Protein 3BHD (pdb70)

Structure (mmCIF, N/CA/C/O backbone):
data_3BHD
#
_entry.id   3BHD
#
_cell.length_a   60.770
_cell.length_b   46.810
_cell.length_c   71.870
_cell.angle_alpha   90.00
_cell.angle_beta   113.97
_cell.angle_gamma   90.00
#
_symmetry.space_group_name_H-M   'P 1 21 1'
#
loop_
_entity.id
_entity.type
_entity.pdbx_description
1 polymer 'Thiamine triphosphatase'
2 non-polymer 'SULFATE ION'
3 non-polymer 'CHLORIDE ION'
4 non-polymer 'CITRIC ACID'
5 non-polymer 'SODIUM ION'
6 non-polymer GLYCEROL
7 water water
#
loop_
_atom_site.group_PDB
_atom_site.id
_atom_site.type_symbol
_atom_site.label_atom_id
_atom_site.label_alt_id
_atom_site.label_comp_id
_atom_site.label_asym_id
_atom_site.label_entity_id
_atom_site.label_seq_id
_atom_site.pdbx_PDB_ins_code
_atom_site.Cartn_x
_atom_site.Cartn_y
_atom_site.Cartn_z
_atom_site.occupancy
_atom_site.B_iso_or_equiv
_atom_site.auth_seq_id
_atom_site.auth_comp_id
_atom_site.auth_asym_id
_atom_site.auth_atom_id
_atom_site.pdbx_PDB_model_num
ATOM 9 N N . ALA A 1 21 ? 19.695 7.680 6.414 1.00 31.79 2 ALA A N 1
ATOM 10 C CA . ALA A 1 21 ? 18.926 6.872 5.468 1.00 31.05 2 ALA A CA 1
ATOM 11 C C . ALA A 1 21 ? 17.432 6.766 5.730 1.00 30.68 2 ALA A C 1
ATOM 12 O O . ALA A 1 21 ? 16.680 6.366 4.838 1.00 30.15 2 ALA A O 1
ATOM 14 N N . GLN A 1 22 ? 16.995 7.114 6.937 1.00 30.32 3 GLN A N 1
ATOM 15 C CA . GLN A 1 22 ? 15.629 6.764 7.329 1.00 30.47 3 GLN A CA 1
ATOM 16 C C . GLN A 1 22 ? 14.553 7.735 6.821 1.00 30.20 3 GLN A C 1
ATOM 17 O O . GLN A 1 22 ? 13.578 7.306 6.162 1.00 31.50 3 GLN A O 1
ATOM 23 N N . GLY A 1 23 ? 14.733 9.024 7.117 1.00 28.42 4 GLY A N 1
ATOM 24 C CA . GLY A 1 23 ? 13.805 10.062 6.694 1.00 26.18 4 GLY A CA 1
ATOM 25 C C . GLY A 1 23 ? 13.077 10.715 7.851 1.00 24.85 4 GLY A C 1
ATOM 26 O O . GLY A 1 23 ? 12.753 10.069 8.835 1.00 25.42 4 GLY A O 1
ATOM 27 N N . LEU A 1 24 ? 12.775 12.000 7.679 1.00 22.34 5 LEU A N 1
ATOM 28 C CA . LEU A 1 24 ? 12.259 12.877 8.711 1.00 20.28 5 LEU A CA 1
ATOM 29 C C . LEU A 1 24 ? 10.759 12.908 8.606 1.00 17.19 5 LEU A C 1
ATOM 30 O O . LEU A 1 24 ? 10.107 13.387 9.514 1.00 18.25 5 LEU A O 1
ATOM 35 N N . ILE A 1 25 ? 10.205 12.458 7.477 1.00 14.19 6 ILE A N 1
ATOM 36 C CA . ILE A 1 25 ? 8.756 12.599 7.249 1.00 12.03 6 ILE A CA 1
ATOM 37 C C . ILE A 1 25 ? 8.008 11.290 7.460 1.00 12.27 6 ILE A C 1
ATOM 38 O O . ILE A 1 25 ? 8.264 10.283 6.808 1.00 11.56 6 ILE A O 1
ATOM 43 N N . GLU A 1 26 ? 7.094 11.329 8.402 1.00 11.32 7 GLU A N 1
ATOM 44 C CA . GLU A 1 26 ? 6.237 10.183 8.730 1.00 11.18 7 GLU A CA 1
ATOM 45 C C . GLU A 1 26 ? 4.962 10.307 7.913 1.00 11.85 7 GLU A C 1
ATOM 46 O O . GLU A 1 26 ? 4.256 11.321 7.994 1.00 12.48 7 GLU A O 1
ATOM 52 N N . VAL A 1 27 ? 4.659 9.280 7.118 1.00 11.91 8 VAL A N 1
ATOM 53 C CA . VAL A 1 27 ? 3.365 9.204 6.441 1.00 10.77 8 VAL A CA 1
ATOM 54 C C . VAL A 1 27 ? 2.653 8.057 7.101 1.00 11.70 8 VAL A C 1
ATOM 55 O O . VAL A 1 27 ? 3.239 6.994 7.270 1.00 12.43 8 VAL A O 1
ATOM 59 N N . GLU A 1 28 ? 1.396 8.236 7.476 1.00 11.88 9 GLU A N 1
ATOM 60 C CA . GLU A 1 28 ? 0.800 7.211 8.325 1.00 12.31 9 GLU A CA 1
ATOM 61 C C . GLU A 1 28 ? -0.681 7.060 8.127 1.00 12.98 9 GLU A C 1
ATOM 62 O O . GLU A 1 28 ? -1.351 7.936 7.576 1.00 12.71 9 GLU A O 1
ATOM 68 N N . ARG A 1 29 ? -1.172 5.918 8.597 1.00 13.84 10 ARG A N 1
ATOM 69 C CA . ARG A 1 29 ? -2.571 5.626 8.637 1.00 13.58 10 ARG A CA 1
ATOM 70 C C . ARG A 1 29 ? -2.826 4.861 9.944 1.00 12.37 10 ARG A C 1
ATOM 71 O O . ARG A 1 29 ? -2.308 3.766 10.140 1.00 12.34 10 ARG A O 1
ATOM 79 N N . LYS A 1 30 ? -3.599 5.440 10.848 1.00 10.94 11 LYS A N 1
ATOM 80 C CA . LYS A 1 30 ? -3.923 4.743 12.085 1.00 11.37 11 LYS A CA 1
ATOM 81 C C . LYS A 1 30 ? -5.108 3.844 11.860 1.00 11.45 11 LYS A C 1
ATOM 82 O O . LYS A 1 30 ? -5.965 4.102 11.025 1.00 12.25 11 LYS A O 1
ATOM 88 N N . PHE A 1 31 ? -5.164 2.785 12.639 1.00 10.25 12 PHE A N 1
ATOM 89 C CA . PHE A 1 31 ? -6.258 1.838 12.526 1.00 10.36 12 PHE A CA 1
ATOM 90 C C . PHE A 1 31 ? -6.457 1.110 13.840 1.00 10.74 12 PHE A C 1
ATOM 91 O O . PHE A 1 31 ? -5.660 1.216 14.749 1.00 12.07 12 PHE A O 1
ATOM 99 N N . LEU A 1 32 ? -7.551 0.366 13.907 1.00 11.30 13 LEU A N 1
ATOM 100 C CA . LEU A 1 32 ? -7.887 -0.378 15.100 1.00 13.64 13 LEU A CA 1
ATOM 101 C C . LEU A 1 32 ? -7.604 -1.837 14.809 1.00 14.47 13 LEU A C 1
ATOM 102 O O . LEU A 1 32 ? -8.227 -2.427 13.915 1.00 14.43 13 LEU A O 1
ATOM 107 N N . PRO A 1 33 ? -6.671 -2.416 15.573 1.00 16.52 14 PRO A N 1
ATOM 108 C CA . PRO A 1 33 ? -6.276 -3.786 15.267 1.00 17.60 14 PRO A CA 1
ATOM 109 C C . PRO A 1 33 ? -7.329 -4.826 15.621 1.00 18.40 14 PRO A C 1
ATOM 110 O O . PRO A 1 33 ? -8.160 -4.632 16.494 1.00 18.32 14 PRO A O 1
ATOM 114 N N . GLY A 1 34 ? -7.256 -5.934 14.912 1.00 19.49 15 GLY A N 1
ATOM 115 C CA . GLY A 1 34 ? -8.133 -7.069 15.144 1.00 21.70 15 GLY A CA 1
ATOM 116 C C . GLY A 1 34 ? -7.276 -8.305 15.344 1.00 22.98 15 GLY A C 1
ATOM 117 O O . GLY A 1 34 ? -6.037 -8.239 15.263 1.00 23.13 15 GLY A O 1
ATOM 118 N N . PRO A 1 35 ? -7.937 -9.445 15.621 1.00 23.56 16 PRO A N 1
ATOM 119 C CA . PRO A 1 35 ? -7.266 -10.704 15.924 1.00 23.32 16 PRO A CA 1
ATOM 120 C C . PRO A 1 35 ? -6.328 -11.194 14.810 1.00 22.88 16 PRO A C 1
ATOM 121 O O . PRO A 1 35 ? -5.294 -11.813 15.119 1.00 24.20 16 PRO A O 1
ATOM 125 N N . GLY A 1 36 ? -6.671 -10.913 13.550 1.00 20.30 17 GLY A N 1
ATOM 126 C CA . GLY A 1 36 ? -5.894 -11.418 12.412 1.00 18.34 17 GLY A CA 1
ATOM 127 C C . GLY A 1 36 ? -4.821 -10.487 11.859 1.00 16.54 17 GLY A C 1
ATOM 128 O O . GLY A 1 36 ? -4.140 -10.842 10.903 1.00 15.86 17 GLY A O 1
ATOM 129 N N . THR A 1 37 ? -4.664 -9.306 12.456 1.00 15.80 18 THR A N 1
ATOM 130 C CA . THR A 1 37 ? -3.703 -8.300 11.952 1.00 14.52 18 THR A CA 1
ATOM 131 C C . THR A 1 37 ? -2.261 -8.833 11.866 1.00 14.07 18 THR A C 1
ATOM 132 O O . THR A 1 37 ? -1.640 -8.763 10.802 1.00 12.79 18 THR A O 1
ATOM 136 N N . GLU A 1 38 ? -1.740 -9.375 12.968 1.00 13.79 19 GLU A N 1
ATOM 137 C CA . GLU A 1 38 ? -0.365 -9.858 12.985 1.00 13.20 19 GLU A CA 1
ATOM 138 C C . GLU A 1 38 ? -0.167 -11.064 12.099 1.00 12.75 19 GLU A C 1
ATOM 139 O O . GLU A 1 38 ? 0.879 -11.200 11.487 1.00 12.92 19 GLU A O 1
ATOM 145 N N . GLU A 1 39 ? -1.152 -11.952 12.029 1.00 12.45 20 GLU A N 1
ATOM 146 C CA . GLU A 1 39 ? -0.992 -13.100 11.163 1.00 12.17 20 GLU A CA 1
ATOM 147 C C . GLU A 1 39 ? -0.907 -12.678 9.707 1.00 11.04 20 GLU A C 1
ATOM 148 O O . GLU A 1 39 ? -0.118 -13.221 8.952 1.00 10.63 20 GLU A O 1
ATOM 154 N N . ARG A 1 40 ? -1.699 -11.690 9.307 1.00 10.20 21 ARG A N 1
ATOM 155 C CA . ARG A 1 40 ? -1.642 -11.283 7.902 1.00 9.89 21 ARG A CA 1
ATOM 156 C C . ARG A 1 40 ? -0.306 -10.591 7.644 1.00 9.76 21 ARG A C 1
ATOM 157 O O . ARG A 1 40 ? 0.291 -10.770 6.580 1.00 9.40 21 ARG A O 1
ATOM 165 N N . LEU A 1 41 ? 0.174 -9.836 8.622 1.00 10.95 22 LEU A N 1
ATOM 166 C CA . LEU A 1 41 ? 1.507 -9.214 8.496 1.00 11.60 22 LEU A CA 1
ATOM 167 C C . LEU A 1 41 ? 2.565 -10.275 8.266 1.00 12.32 22 LEU A C 1
ATOM 168 O O . LEU A 1 41 ? 3.417 -10.132 7.406 1.00 12.45 22 LEU A O 1
ATOM 173 N N . GLN A 1 42 ? 2.483 -11.349 9.047 1.00 11.41 23 GLN A N 1
ATOM 174 C CA . GLN A 1 42 ? 3.445 -12.435 8.946 1.00 12.19 23 GLN A CA 1
ATOM 175 C C . GLN A 1 42 ? 3.394 -13.109 7.600 1.00 11.21 23 GLN A C 1
ATOM 176 O O . GLN A 1 42 ? 4.419 -13.464 7.033 1.00 11.19 23 GLN A O 1
ATOM 182 N N . GLU A 1 43 ? 2.179 -13.315 7.107 1.00 10.68 24 GLU A N 1
ATOM 183 C CA . GLU A 1 43 ? 1.979 -14.007 5.841 1.00 11.01 24 GLU A CA 1
ATOM 184 C C . GLU A 1 43 ? 2.480 -13.191 4.665 1.00 11.13 24 GLU A C 1
ATOM 185 O O . GLU A 1 43 ? 2.773 -13.749 3.619 1.00 11.44 24 GLU A O 1
ATOM 191 N N . LEU A 1 44 ? 2.569 -11.876 4.844 1.00 11.12 25 LEU A N 1
ATOM 192 C CA . LEU A 1 44 ? 3.194 -11.001 3.858 1.00 12.50 25 LEU A CA 1
ATOM 193 C C . LEU A 1 44 ? 4.731 -10.940 3.963 1.00 13.21 25 LEU A C 1
ATOM 194 O O . LEU A 1 44 ? 5.381 -10.293 3.142 1.00 14.15 25 LEU A O 1
ATOM 199 N N . GLY A 1 45 ? 5.305 -11.599 4.961 1.00 13.50 26 GLY A N 1
ATOM 200 C CA . GLY A 1 45 ? 6.753 -11.571 5.142 1.00 14.59 26 GLY A CA 1
ATOM 201 C C . GLY A 1 45 ? 7.188 -10.571 6.191 1.00 15.47 26 GLY A C 1
ATOM 202 O O . GLY A 1 45 ? 8.382 -10.348 6.403 1.00 15.61 26 GLY A O 1
ATOM 203 N N . GLY A 1 46 ? 6.222 -9.939 6.837 1.00 15.12 27 GLY A N 1
ATOM 204 C CA . GLY A 1 46 ? 6.531 -9.001 7.911 1.00 16.48 27 GLY A CA 1
ATOM 205 C C . GLY A 1 46 ? 7.159 -9.717 9.098 1.00 17.49 27 GLY A C 1
ATOM 206 O O . GLY A 1 46 ? 6.839 -10.882 9.364 1.00 17.45 27 GLY A O 1
ATOM 207 N N . THR A 1 47 ? 8.045 -9.024 9.814 1.00 17.24 28 THR A N 1
ATOM 208 C CA . THR A 1 47 ? 8.628 -9.581 11.023 1.00 17.17 28 THR A CA 1
ATOM 209 C C . THR A 1 47 ? 8.455 -8.682 12.219 1.00 16.83 28 THR A C 1
ATOM 210 O O . THR A 1 47 ? 8.369 -7.451 12.077 1.00 17.21 28 THR A O 1
ATOM 214 N N . LEU A 1 48 ? 8.361 -9.316 13.388 1.00 16.69 29 LEU A N 1
ATOM 215 C CA . LEU A 1 48 ? 8.259 -8.604 14.647 1.00 16.74 29 LEU A CA 1
ATOM 216 C C . LEU A 1 48 ? 9.650 -8.178 15.044 1.00 17.83 29 LEU A C 1
ATOM 217 O O . LEU A 1 48 ? 10.464 -8.999 15.495 1.00 17.73 29 LEU A O 1
ATOM 222 N N . GLU A 1 49 ? 9.944 -6.902 14.819 1.00 18.56 30 GLU A N 1
ATOM 223 C CA . GLU A 1 49 ? 11.297 -6.420 14.987 1.00 19.83 30 GLU A CA 1
ATOM 224 C C . GLU A 1 49 ? 11.637 -6.289 16.478 1.00 19.60 30 GLU A C 1
ATOM 225 O O . GLU A 1 49 ? 12.712 -6.682 16.896 1.00 19.75 30 GLU A O 1
ATOM 231 N N . TYR A 1 50 ? 10.716 -5.775 17.289 1.00 19.46 31 TYR A N 1
ATOM 232 C CA . TYR A 1 50 ? 10.896 -5.795 18.741 1.00 19.42 31 TYR A CA 1
ATOM 233 C C . TYR A 1 50 ? 9.576 -5.488 19.423 1.00 18.99 31 TYR A C 1
ATOM 234 O O . TYR A 1 50 ? 8.632 -5.005 18.774 1.00 18.29 31 TYR A O 1
ATOM 243 N N . ARG A 1 51 ? 9.531 -5.779 20.722 1.00 18.51 32 ARG A N 1
ATOM 244 C CA . ARG A 1 51 ? 8.477 -5.343 21.610 1.00 19.54 32 ARG A CA 1
ATOM 245 C C . ARG A 1 51 ? 9.113 -4.420 22.617 1.00 19.17 32 ARG A C 1
ATOM 246 O O . ARG A 1 51 ? 10.048 -4.801 23.292 1.00 20.63 32 ARG A O 1
ATOM 254 N N . VAL A 1 52 ? 8.590 -3.211 22.759 1.00 17.74 33 VAL A N 1
ATOM 255 C CA . VAL A 1 52 ? 9.202 -2.220 23.633 1.00 16.45 33 VAL A CA 1
ATOM 256 C C . VAL A 1 52 ? 8.119 -1.537 24.447 1.00 15.69 33 VAL A C 1
ATOM 257 O O . VAL A 1 52 ? 6.943 -1.512 24.041 1.00 15.96 33 VAL A O 1
ATOM 261 N N A THR A 1 53 ? 8.544 -0.953 25.560 0.50 14.37 34 THR A N 1
ATOM 262 N N B THR A 1 53 ? 8.461 -1.079 25.646 0.50 14.64 34 THR A N 1
ATOM 263 C CA A THR A 1 53 ? 7.684 -0.165 26.438 0.50 13.10 34 THR A CA 1
ATOM 264 C CA B THR A 1 53 ? 7.594 -0.104 26.312 0.50 13.78 34 THR A CA 1
ATOM 265 C C A THR A 1 53 ? 8.287 1.219 26.627 0.50 12.79 34 THR A C 1
ATOM 266 C C B THR A 1 53 ? 8.302 1.225 26.355 0.50 13.09 34 THR A C 1
ATOM 267 O O A THR A 1 53 ? 9.438 1.328 27.043 0.50 12.09 34 THR A O 1
ATOM 268 O O B THR A 1 53 ? 9.520 1.313 26.388 0.50 12.94 34 THR A O 1
ATOM 275 N N . PHE A 1 54 ? 7.510 2.274 26.361 1.00 11.71 35 PHE A N 1
ATOM 276 C CA . PHE A 1 54 ? 8.053 3.644 26.420 1.00 10.66 35 PHE A CA 1
ATOM 277 C C . PHE A 1 54 ? 7.057 4.582 27.105 1.00 10.99 35 PHE A C 1
ATOM 278 O O . PHE A 1 54 ? 5.836 4.415 26.989 1.00 11.15 35 PHE A O 1
ATOM 286 N N . ARG A 1 55 ? 7.625 5.535 27.850 1.00 9.85 36 ARG A N 1
ATOM 287 C CA . ARG A 1 55 ? 6.870 6.561 28.568 1.00 9.45 36 ARG A CA 1
ATOM 288 C C . ARG A 1 55 ? 7.037 7.873 27.838 1.00 9.89 36 ARG A C 1
ATOM 289 O O . ARG A 1 55 ? 8.180 8.320 27.627 1.00 10.21 36 ARG A O 1
ATOM 297 N N . ASP A 1 56 ? 5.910 8.484 27.482 1.00 10.28 37 ASP A N 1
ATOM 298 C CA . ASP A 1 56 ? 5.911 9.796 26.827 1.00 10.35 37 ASP A CA 1
ATOM 299 C C . ASP A 1 56 ? 5.216 10.802 27.701 1.00 10.39 37 ASP A C 1
ATOM 300 O O . ASP A 1 56 ? 4.148 10.491 28.234 1.00 11.58 37 ASP A O 1
ATOM 305 N N . THR A 1 57 ? 5.752 12.010 27.760 1.00 8.39 38 THR A N 1
ATOM 306 C CA . THR A 1 57 ? 5.092 13.118 28.465 1.00 8.87 38 THR A CA 1
ATOM 307 C C . THR A 1 57 ? 4.856 14.180 27.412 1.00 9.33 38 THR A C 1
ATOM 308 O O . THR A 1 57 ? 5.813 14.649 26.777 1.00 10.35 38 THR A O 1
ATOM 312 N N . TYR A 1 58 ? 3.603 14.615 27.245 1.00 9.74 39 TYR A N 1
ATOM 313 C CA . TYR A 1 58 ? 3.234 15.585 26.222 1.00 10.06 39 TYR A CA 1
ATOM 314 C C . TYR A 1 58 ? 2.990 16.953 26.840 1.00 10.21 39 TYR A C 1
ATOM 315 O O . TYR A 1 58 ? 2.566 17.051 28.019 1.00 10.61 39 TYR A O 1
ATOM 324 N N . TYR A 1 59 ? 3.301 17.993 26.065 1.00 9.06 40 TYR A N 1
ATOM 325 C CA . TYR A 1 59 ? 3.219 19.365 26.540 1.00 10.04 40 TYR A CA 1
ATOM 326 C C . TYR A 1 59 ? 2.386 20.168 25.587 1.00 10.15 40 TYR A C 1
ATOM 327 O O . TYR A 1 59 ? 2.432 19.967 24.366 1.00 10.71 40 TYR A O 1
ATOM 336 N N . ASP A 1 60 ? 1.624 21.131 26.139 1.00 10.47 41 ASP A N 1
ATOM 337 C CA . ASP A 1 60 ? 0.829 22.060 25.325 1.00 11.50 41 ASP A CA 1
ATOM 338 C C . ASP A 1 60 ? 0.509 23.255 26.193 1.00 12.19 41 ASP A C 1
ATOM 339 O O . ASP A 1 60 ? 0.703 23.223 27.425 1.00 11.63 41 ASP A O 1
ATOM 344 N N . THR A 1 61 ? -0.026 24.325 25.593 1.00 11.92 42 THR A N 1
ATOM 345 C CA . THR A 1 61 ? -0.563 25.456 26.373 1.00 12.85 42 THR A CA 1
ATOM 346 C C . THR A 1 61 ? -1.893 25.036 26.997 1.00 13.53 42 THR A C 1
ATOM 347 O O . THR A 1 61 ? -2.434 24.007 26.626 1.00 12.99 42 THR A O 1
ATOM 351 N N . PRO A 1 62 ? -2.392 25.790 27.991 1.00 15.29 43 PRO A N 1
ATOM 352 C CA . PRO A 1 62 ? -3.678 25.403 28.604 1.00 16.02 43 PRO A CA 1
ATOM 353 C C . PRO A 1 62 ? -4.832 25.353 27.600 1.00 16.44 43 PRO A C 1
ATOM 354 O O . PRO A 1 62 ? -5.786 24.623 27.821 1.00 17.75 43 PRO A O 1
ATOM 358 N N . GLU A 1 63 ? -4.698 26.097 26.499 1.00 16.55 44 GLU A N 1
ATOM 359 C CA . GLU A 1 63 ? -5.693 26.160 25.422 1.00 17.27 44 GLU A CA 1
ATOM 360 C C . GLU A 1 63 ? -5.477 25.038 24.376 1.00 16.35 44 GLU A C 1
ATOM 361 O O . GLU A 1 63 ? -6.223 24.955 23.395 1.00 16.79 44 GLU A O 1
ATOM 367 N N . LEU A 1 64 ? -4.466 24.187 24.553 1.00 14.35 45 LEU A N 1
ATOM 368 C CA . LEU A 1 64 ? -4.166 23.150 23.577 1.00 14.36 45 LEU A CA 1
ATOM 369 C C . LEU A 1 64 ? -3.861 23.797 22.222 1.00 12.49 45 LEU A C 1
ATOM 370 O O . LEU A 1 64 ? -4.255 23.295 21.176 1.00 14.57 45 LEU A O 1
ATOM 375 N N . SER A 1 65 ? -3.070 24.877 22.251 1.00 11.83 46 SER A N 1
ATOM 376 C CA . SER A 1 65 ? -2.709 25.561 20.984 1.00 12.38 46 SER A CA 1
ATOM 377 C C . SER A 1 65 ? -1.943 24.675 20.007 1.00 11.73 46 SER A C 1
ATOM 378 O O . SER A 1 65 ? -2.097 24.771 18.787 1.00 12.32 46 SER A O 1
ATOM 381 N N . LEU A 1 66 ? -1.057 23.840 20.544 1.00 12.11 47 LEU A N 1
ATOM 382 C CA . LEU A 1 66 ? -0.302 22.953 19.662 1.00 12.06 47 LEU A CA 1
ATOM 383 C C . LEU A 1 66 ? -1.240 21.943 19.028 1.00 13.17 47 LEU A C 1
ATOM 384 O O . LEU A 1 66 ? -1.227 21.790 17.803 1.00 13.76 47 LEU A O 1
ATOM 397 N N . GLN A 1 68 ? -4.397 22.130 18.499 1.00 13.83 49 GLN A N 1
ATOM 398 C CA . GLN A 1 68 ? -5.222 22.839 17.503 1.00 13.61 49 GLN A CA 1
ATOM 399 C C . GLN A 1 68 ? -4.511 22.982 16.158 1.00 14.86 49 GLN A C 1
ATOM 400 O O . GLN A 1 68 ? -5.121 22.895 15.091 1.00 15.59 49 GLN A O 1
ATOM 406 N N . ALA A 1 69 ? -3.196 23.228 16.222 1.00 12.76 50 ALA A N 1
ATOM 407 C CA . ALA A 1 69 ? -2.362 23.334 15.014 1.00 12.95 50 ALA A CA 1
ATOM 408 C C . ALA A 1 69 ? -1.811 21.976 14.535 1.00 13.27 50 ALA A C 1
ATOM 409 O O . ALA A 1 69 ? -0.884 21.935 13.716 1.00 13.85 50 ALA A O 1
ATOM 411 N N . ASP A 1 70 ? -2.334 20.865 15.048 1.00 12.46 51 ASP A N 1
ATOM 412 C CA . ASP A 1 70 ? -1.850 19.531 14.665 1.00 12.62 51 ASP A CA 1
ATOM 413 C C . ASP A 1 70 ? -0.336 19.405 14.893 1.00 11.85 51 ASP A C 1
ATOM 414 O O . ASP A 1 70 ? 0.373 18.725 14.157 1.00 13.34 51 ASP A O 1
ATOM 419 N N . HIS A 1 71 ? 0.099 20.000 16.001 1.00 11.45 52 HIS A N 1
ATOM 420 C CA . HIS A 1 71 ? 1.467 19.852 16.506 1.00 10.82 52 HIS A CA 1
ATOM 421 C C . HIS A 1 71 ? 1.446 19.022 17.775 1.00 11.89 52 HIS A C 1
ATOM 422 O O . HIS A 1 71 ? 0.555 19.148 18.596 1.00 13.67 52 HIS A O 1
ATOM 429 N N . TRP A 1 72 ? 2.459 18.175 17.942 1.00 10.94 53 TRP A N 1
ATOM 430 C CA . TRP A 1 72 ? 2.497 17.211 19.067 1.00 11.94 53 TRP A CA 1
ATOM 431 C C . TRP A 1 72 ? 3.919 17.261 19.625 1.00 10.76 53 TRP A C 1
ATOM 432 O O . TRP A 1 72 ? 4.857 16.875 18.946 1.00 11.46 53 TRP A O 1
ATOM 443 N N . LEU A 1 73 ? 4.037 17.683 20.893 1.00 11.36 54 LEU A N 1
ATOM 444 C CA . LEU A 1 73 ? 5.317 17.851 21.561 1.00 10.53 54 LEU A CA 1
ATOM 445 C C . LEU A 1 73 ? 5.434 16.870 22.731 1.00 10.18 54 LEU A C 1
ATOM 446 O O . LEU A 1 73 ? 4.638 16.917 23.668 1.00 11.29 54 LEU A O 1
ATOM 451 N N . ARG A 1 74 ? 6.427 16.004 22.670 1.00 10.06 55 ARG A N 1
ATOM 452 C CA . ARG A 1 74 ? 6.583 15.034 23.750 1.00 10.63 55 ARG A CA 1
ATOM 453 C C . ARG A 1 74 ? 8.041 14.789 24.095 1.00 10.62 55 ARG A C 1
ATOM 454 O O . ARG A 1 74 ? 8.932 14.922 23.262 1.00 11.42 55 ARG A O 1
ATOM 462 N N A ARG A 1 75 ? 8.279 14.460 25.359 0.50 9.85 56 ARG A N 1
ATOM 463 N N B ARG A 1 75 ? 8.276 14.501 25.367 0.50 9.92 56 ARG A N 1
ATOM 464 C CA A ARG A 1 75 ? 9.593 13.998 25.795 0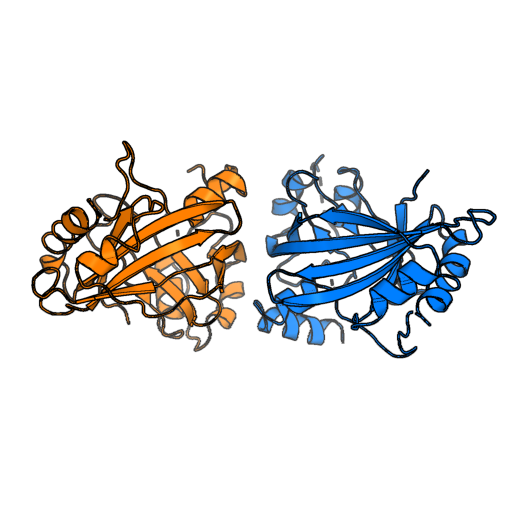.50 9.94 56 ARG A CA 1
ATOM 465 C CA B ARG A 1 75 ? 9.556 13.989 25.818 0.50 10.05 56 ARG A CA 1
ATOM 466 C C A ARG A 1 75 ? 9.482 12.545 26.210 0.50 10.35 56 ARG A C 1
ATOM 467 C C B ARG A 1 75 ? 9.323 12.516 26.036 0.50 10.25 56 ARG A C 1
ATOM 468 O O A ARG A 1 75 ? 8.723 12.203 27.149 0.50 9.71 56 ARG A O 1
ATOM 469 O O B ARG A 1 75 ? 8.341 12.129 26.675 0.50 8.75 56 ARG A O 1
ATOM 484 N N . ARG A 1 76 ? 10.214 11.694 25.487 1.00 10.36 57 ARG A N 1
ATOM 485 C CA . ARG A 1 76 ? 10.194 10.246 25.715 1.00 11.87 57 ARG A CA 1
ATOM 486 C C . ARG A 1 76 ? 11.306 9.891 26.699 1.00 12.26 57 ARG A C 1
ATOM 487 O O . ARG A 1 76 ? 12.465 10.251 26.477 1.00 13.13 57 ARG A O 1
ATOM 495 N N . GLU A 1 77 ? 10.968 9.205 27.803 1.00 13.50 58 GLU A N 1
ATOM 496 C CA . GLU A 1 77 ? 11.943 8.809 28.819 1.00 14.69 58 GLU A CA 1
ATOM 497 C C . GLU A 1 77 ? 13.082 8.043 28.164 1.00 14.99 58 GLU A C 1
ATOM 498 O O . GLU A 1 77 ? 12.858 7.192 27.290 1.00 15.21 58 GLU A O 1
ATOM 504 N N . ASP A 1 78 ? 14.309 8.410 28.550 1.00 16.27 59 ASP A N 1
ATOM 505 C CA . ASP A 1 78 ? 15.529 7.744 28.060 1.00 18.61 59 ASP A CA 1
ATOM 506 C C . ASP A 1 78 ? 15.703 7.877 26.553 1.00 18.83 59 ASP A C 1
ATOM 507 O O . ASP A 1 78 ? 16.461 7.122 25.964 1.00 20.07 59 ASP A O 1
ATOM 512 N N . SER A 1 79 ? 15.006 8.825 25.928 1.00 18.31 60 SER A N 1
ATOM 513 C CA . SER A 1 79 ? 15.104 9.005 24.486 1.00 18.78 60 SER A CA 1
ATOM 514 C C . SER A 1 79 ? 15.257 10.486 24.114 1.00 17.77 60 SER A C 1
ATOM 515 O O . SER A 1 79 ? 16.221 10.876 23.461 1.00 19.36 60 SER A O 1
ATOM 518 N N . GLY A 1 80 ? 14.331 11.330 24.536 1.00 16.01 61 GLY A N 1
ATOM 519 C CA . GLY A 1 80 ? 14.504 12.744 24.319 1.00 14.49 61 GLY A CA 1
ATOM 520 C C . GLY A 1 80 ? 13.237 13.380 23.743 1.00 12.90 61 GLY A C 1
ATOM 521 O O . GLY A 1 80 ? 12.141 12.787 23.719 1.00 12.05 61 GLY A O 1
ATOM 522 N N . TRP A 1 81 ? 13.391 14.606 23.257 1.00 12.10 62 TRP A N 1
ATOM 523 C CA . TRP A 1 81 ? 12.266 15.402 22.751 1.00 11.69 62 TRP A CA 1
ATOM 524 C C . TRP A 1 81 ? 11.951 15.137 21.268 1.00 11.52 62 TRP A C 1
ATOM 525 O O . TRP A 1 81 ? 12.828 14.848 20.445 1.00 12.35 62 TRP A O 1
ATOM 536 N N . GLU A 1 82 ? 10.680 15.213 20.936 1.00 10.93 63 GLU A N 1
ATOM 537 C CA . GLU A 1 82 ? 10.288 15.248 19.546 1.00 11.11 63 GLU A CA 1
ATOM 538 C C . GLU A 1 82 ? 9.068 16.144 19.387 1.00 11.38 63 GLU A C 1
ATOM 539 O O . GLU A 1 82 ? 8.145 16.137 20.212 1.00 11.59 63 GLU A O 1
ATOM 545 N N . LEU A 1 83 ? 9.083 16.911 18.308 1.00 10.24 64 LEU A N 1
ATOM 546 C CA . LEU A 1 83 ? 7.910 17.685 17.904 1.00 10.57 64 LEU A CA 1
ATOM 547 C C . LEU A 1 83 ? 7.494 17.160 16.539 1.00 10.85 64 LEU A C 1
ATOM 548 O O . LEU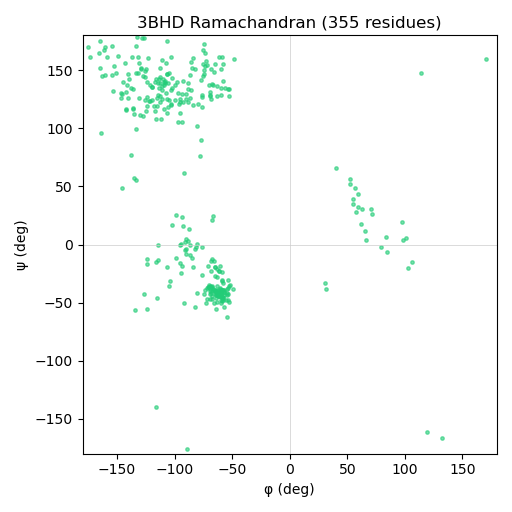 A 1 83 ? 8.274 17.216 15.585 1.00 11.27 64 LEU A O 1
ATOM 553 N N . LYS A 1 84 ? 6.277 16.649 16.457 1.00 10.24 65 LYS A N 1
ATOM 554 C CA . LYS A 1 84 ? 5.684 16.342 15.155 1.00 11.51 65 LYS A CA 1
ATOM 555 C C . LYS A 1 84 ? 4.907 17.548 14.675 1.00 12.31 65 LYS A C 1
ATOM 556 O O . LYS A 1 84 ? 4.100 18.092 15.392 1.00 13.36 65 LYS A O 1
ATOM 562 N N A CYS A 1 85 ? 5.143 17.961 13.452 0.50 12.97 66 CYS A N 1
ATOM 563 N N B CYS A 1 85 ? 5.242 17.978 13.452 0.50 13.51 66 CYS A N 1
ATOM 564 C CA A CYS A 1 85 ? 4.314 19.016 12.930 0.50 13.39 66 CYS A CA 1
ATOM 565 C CA B CYS A 1 85 ? 4.626 19.124 12.757 0.50 14.37 66 CYS A CA 1
ATOM 566 C C A CYS A 1 85 ? 3.959 18.702 11.503 0.50 13.50 66 CYS A C 1
ATOM 567 C C B CYS A 1 85 ? 3.959 18.624 11.479 0.50 13.89 66 CYS A C 1
ATOM 568 O O A CYS A 1 85 ? 4.708 18.033 10.798 0.50 14.14 66 CYS A O 1
ATOM 569 O O B CYS A 1 85 ? 4.494 17.733 10.849 0.50 13.92 66 CYS A O 1
ATOM 574 N N . PRO A 1 86 ? 2.809 19.203 11.075 1.00 14.17 67 PRO A N 1
ATOM 575 C CA . PRO A 1 86 ? 2.269 18.770 9.778 1.00 15.52 67 PRO A CA 1
ATOM 576 C C . PRO A 1 86 ? 3.224 19.095 8.638 1.00 16.92 67 PRO A C 1
ATOM 577 O O . PRO A 1 86 ? 3.764 20.188 8.573 1.00 16.45 67 PRO A O 1
ATOM 581 N N . GLY A 1 87 ? 3.441 18.126 7.750 1.00 18.05 68 GLY A N 1
ATOM 582 C CA . GLY A 1 87 ? 4.257 18.360 6.583 1.00 19.68 68 GLY A CA 1
ATOM 583 C C . GLY A 1 87 ? 3.493 18.997 5.437 1.00 20.33 68 GLY A C 1
ATOM 584 O O . GLY A 1 87 ? 4.091 19.596 4.531 1.00 22.32 68 GLY A O 1
ATOM 585 N N . ALA A 1 88 ? 2.171 18.882 5.487 1.00 19.58 69 ALA A N 1
ATOM 586 C CA . ALA A 1 88 ? 1.340 19.335 4.370 1.00 20.54 69 ALA A CA 1
ATOM 587 C C . ALA A 1 88 ? 0.017 19.893 4.884 1.00 20.77 69 ALA A C 1
ATOM 588 O O . ALA A 1 88 ? -1.069 19.538 4.402 1.00 20.96 69 ALA A O 1
ATOM 590 N N . ALA A 1 89 ? 0.119 20.770 5.887 1.00 20.87 70 ALA A N 1
ATOM 591 C CA . ALA A 1 89 ? -1.056 21.385 6.482 1.00 21.48 70 ALA A CA 1
ATOM 592 C C . ALA A 1 89 ? -1.932 22.036 5.405 1.00 20.84 70 ALA A C 1
ATOM 593 O O . ALA A 1 89 ? -1.446 22.809 4.570 1.00 20.82 70 ALA A O 1
ATOM 595 N N . GLY A 1 90 ? -3.219 21.687 5.418 1.00 20.14 71 GLY A N 1
ATOM 596 C CA . GLY A 1 90 ? -4.159 22.220 4.439 1.00 20.76 71 GLY A CA 1
ATOM 597 C C . GLY A 1 90 ? -4.188 21.453 3.128 1.00 20.76 71 GLY A C 1
ATOM 598 O O . GLY A 1 90 ? -5.032 21.712 2.281 1.00 21.43 71 GLY A O 1
ATOM 599 N N . VAL A 1 91 ? -3.288 20.496 2.952 1.00 19.64 72 VAL A N 1
ATOM 600 C CA . VAL A 1 91 ? -3.268 19.722 1.722 1.00 19.57 72 VAL A CA 1
ATOM 601 C C . VAL A 1 91 ? -3.611 18.265 2.058 1.00 19.74 72 VAL A C 1
ATOM 602 O O . VAL A 1 91 ? -4.456 17.642 1.391 1.00 19.91 72 VAL A O 1
ATOM 606 N N . LEU A 1 92 ? -2.975 17.751 3.109 1.00 18.74 73 LEU A N 1
ATOM 607 C CA . LEU A 1 92 ? -3.285 16.447 3.689 1.00 18.93 73 LEU A CA 1
ATOM 608 C C . LEU A 1 92 ? -3.966 16.644 5.025 1.00 19.25 73 LEU A C 1
ATOM 609 O O . LEU A 1 92 ? -3.569 17.513 5.791 1.00 19.99 73 LEU A O 1
ATOM 614 N N . GLY A 1 93 ? -4.975 15.815 5.305 1.00 18.80 74 GLY A N 1
ATOM 615 C CA . GLY A 1 93 ? -5.672 15.845 6.596 1.00 19.40 74 GLY A CA 1
ATOM 616 C C . GLY A 1 93 ? -4.768 15.540 7.778 1.00 18.83 74 GLY A C 1
ATOM 617 O O . GLY A 1 93 ? -3.683 14.949 7.626 1.00 18.14 74 GLY A O 1
ATOM 618 N N . PRO A 1 94 ? -5.212 15.909 8.993 1.00 17.51 75 PRO A N 1
ATOM 619 C CA . PRO A 1 94 ? -4.427 15.565 10.183 1.00 17.52 75 PRO A CA 1
ATOM 620 C C . PRO A 1 94 ? -4.233 14.052 10.322 1.00 16.43 75 PRO A C 1
ATOM 621 O O . PRO A 1 94 ? -4.967 13.269 9.688 1.00 17.03 75 PRO A O 1
ATOM 625 N N . HIS A 1 95 ? -3.246 13.654 11.122 1.00 15.51 76 HIS A N 1
ATOM 626 C CA . HIS A 1 95 ? -2.964 12.261 11.411 1.00 16.05 76 HIS A CA 1
ATOM 627 C C . HIS A 1 95 ? -2.574 11.510 10.151 1.00 15.88 76 HIS A C 1
ATOM 628 O O . HIS A 1 95 ? -2.820 10.309 10.058 1.00 15.84 76 HIS A O 1
ATOM 635 N N . THR A 1 96 ? -1.949 12.220 9.204 1.00 15.73 77 THR A N 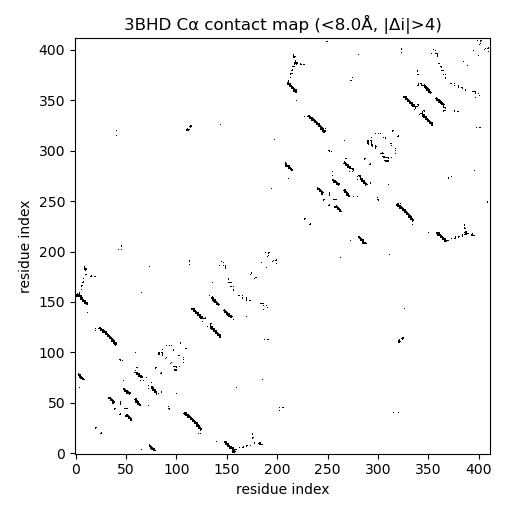1
ATOM 636 C CA . THR A 1 96 ? -1.548 11.592 7.929 1.00 14.75 77 THR A CA 1
ATOM 637 C C . THR A 1 96 ? -0.061 11.796 7.613 1.00 14.39 77 THR A C 1
ATOM 638 O O . THR A 1 96 ? 0.601 10.882 7.165 1.00 12.64 77 THR A O 1
ATOM 642 N N . GLU A 1 97 ? 0.460 12.994 7.828 1.00 13.20 78 GLU A N 1
ATOM 643 C CA . GLU A 1 97 ? 1.848 13.289 7.507 1.00 12.63 78 GLU A CA 1
ATOM 644 C C . GLU A 1 97 ? 2.437 14.271 8.519 1.00 12.40 78 GLU A C 1
ATOM 645 O O . GLU A 1 97 ? 1.857 15.340 8.760 1.00 12.72 78 GLU A O 1
ATOM 651 N N . TYR A 1 98 ? 3.583 13.903 9.053 1.00 12.45 79 TYR A N 1
ATOM 652 C CA . TYR A 1 98 ? 4.309 14.750 10.021 1.00 13.11 79 TYR A CA 1
ATOM 653 C C . TYR A 1 98 ? 5.781 14.759 9.750 1.00 13.07 79 TYR A C 1
ATOM 654 O O . TYR A 1 98 ? 6.407 13.713 9.501 1.00 14.04 79 TYR A O 1
ATOM 663 N N . LYS A 1 99 ? 6.357 15.959 9.794 1.00 12.04 80 LYS A N 1
ATOM 664 C CA . LYS A 1 99 ? 7.798 16.113 9.928 1.00 12.58 80 LYS A CA 1
ATOM 665 C C . LYS A 1 99 ? 8.134 15.829 11.392 1.00 12.30 80 LYS A C 1
ATOM 666 O O . LYS A 1 99 ? 7.514 16.387 12.280 1.00 12.39 80 LYS A O 1
ATOM 672 N N . GLU A 1 100 ? 9.100 14.950 11.610 1.00 12.94 81 GLU A N 1
ATOM 673 C CA . GLU A 1 100 ? 9.552 14.595 12.965 1.00 13.25 81 GLU A CA 1
ATOM 674 C C . GLU A 1 100 ? 10.787 15.401 13.312 1.00 13.06 81 GLU A C 1
ATOM 675 O O . GLU A 1 100 ? 11.890 15.116 12.833 1.00 15.35 81 GLU A O 1
ATOM 681 N N . LEU A 1 101 ? 10.605 16.400 14.159 1.00 11.49 82 LEU A N 1
ATOM 682 C CA . LEU A 1 101 ? 11.728 17.278 14.544 1.00 11.57 82 LEU A CA 1
ATOM 683 C C . LEU A 1 101 ? 12.332 16.767 15.837 1.00 11.18 82 LEU A C 1
ATOM 684 O O . LEU A 1 101 ? 11.645 16.644 16.846 1.00 11.86 82 LEU A O 1
ATOM 689 N N . THR A 1 102 ? 13.628 16.457 15.817 1.00 12.09 83 THR A N 1
ATOM 690 C CA . THR A 1 102 ? 14.297 15.926 17.011 1.00 13.40 83 THR A CA 1
ATOM 691 C C . THR A 1 102 ? 15.508 16.755 17.442 1.00 12.47 83 THR A C 1
ATOM 692 O O . THR A 1 102 ? 15.959 16.622 18.582 1.00 13.38 83 THR A O 1
ATOM 696 N N . ALA A 1 103 ? 16.025 17.609 16.562 1.00 12.08 84 ALA A N 1
ATOM 697 C CA . ALA A 1 103 ? 17.127 18.520 16.890 1.00 11.61 84 ALA A CA 1
ATOM 698 C C . ALA A 1 103 ? 16.523 19.645 17.726 1.00 11.81 84 ALA A C 1
ATOM 699 O O . ALA A 1 103 ? 15.628 20.377 17.284 1.00 10.96 84 ALA A O 1
ATOM 701 N N . GLU A 1 104 ? 16.986 19.770 18.954 1.00 11.15 85 GLU A N 1
ATOM 702 C CA . GLU A 1 104 ? 16.286 20.685 19.843 1.00 10.72 85 GLU A CA 1
ATOM 703 C C . GLU A 1 104 ? 16.184 22.136 19.332 1.00 10.54 85 GLU A C 1
ATOM 704 O O . GLU A 1 104 ? 15.102 22.751 19.508 1.00 10.36 85 GLU A O 1
ATOM 710 N N . PRO A 1 105 ? 17.240 22.689 18.686 1.00 9.73 86 PRO A N 1
ATOM 711 C CA . PRO A 1 105 ? 17.043 24.034 18.132 1.00 9.82 86 PRO A CA 1
ATOM 712 C C . PRO A 1 105 ? 15.888 24.161 17.099 1.00 10.17 86 PRO A C 1
ATOM 713 O O . PRO A 1 105 ? 15.208 25.209 17.040 1.00 10.21 86 PRO A O 1
ATOM 717 N N A THR A 1 106 ? 15.666 23.126 16.293 0.50 9.56 87 THR A N 1
ATOM 718 N N B THR A 1 106 ? 15.670 23.106 16.321 0.50 9.86 87 THR A N 1
ATOM 719 C CA A THR A 1 106 ? 14.542 23.164 15.350 0.50 9.33 87 THR A CA 1
ATOM 720 C CA B THR A 1 106 ? 14.587 23.076 15.341 0.50 10.03 87 THR A CA 1
ATOM 721 C C A THR A 1 106 ? 13.205 23.084 16.082 0.50 9.50 87 THR A C 1
ATOM 722 C C B THR A 1 106 ? 13.212 22.981 16.011 0.50 9.92 87 THR A C 1
ATOM 723 O O A THR A 1 106 ? 12.217 23.753 15.700 0.50 9.86 87 THR A O 1
ATOM 724 O O B THR A 1 106 ? 12.207 23.530 15.505 0.50 10.49 87 THR A O 1
ATOM 731 N N . ILE A 1 107 ? 13.158 22.277 17.148 1.00 9.26 88 ILE A N 1
ATOM 732 C CA . ILE A 1 107 ? 11.926 22.186 17.920 1.00 9.06 88 ILE A CA 1
ATOM 733 C C . ILE A 1 107 ? 11.621 23.558 18.515 1.00 7.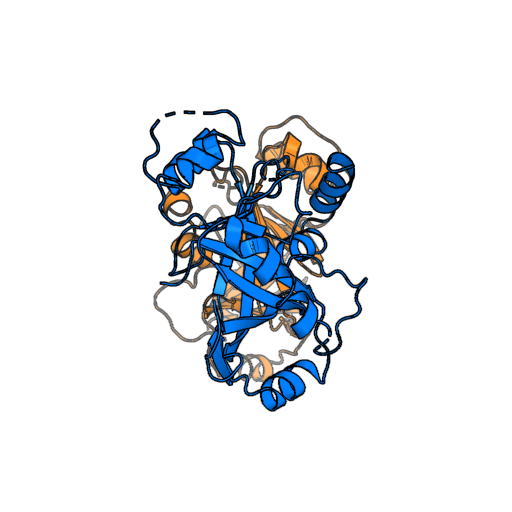93 88 ILE A C 1
ATOM 734 O O . ILE A 1 107 ? 10.497 24.041 18.414 1.00 9.88 88 ILE A O 1
ATOM 739 N N . VAL A 1 108 ? 12.619 24.185 19.117 1.00 9.11 89 VAL A N 1
ATOM 740 C CA . VAL A 1 108 ? 12.408 25.497 19.710 1.00 10.62 89 VAL A CA 1
ATOM 741 C C . VAL A 1 108 ? 11.925 26.488 18.627 1.00 11.89 89 VAL A C 1
ATOM 742 O O . VAL A 1 108 ? 10.965 27.214 18.872 1.00 10.75 89 VAL A O 1
ATOM 746 N N . ALA A 1 109 ? 12.553 26.493 17.441 1.00 11.96 90 ALA A N 1
ATOM 747 C CA . ALA A 1 109 ? 12.173 27.426 16.378 1.00 12.60 90 ALA A CA 1
ATOM 748 C C . ALA A 1 109 ? 10.739 27.216 15.943 1.00 12.86 90 ALA A C 1
ATOM 749 O O . ALA A 1 109 ? 9.966 28.166 15.794 1.00 13.65 90 ALA A O 1
ATOM 751 N N . GLN A 1 110 ? 10.361 25.954 15.769 1.00 11.94 91 GLN A N 1
ATOM 752 C CA . GLN A 1 110 ? 8.980 25.654 15.349 1.00 12.45 91 GLN A CA 1
ATOM 753 C C . GLN A 1 110 ? 7.918 25.957 16.406 1.00 12.27 91 GLN A C 1
ATOM 754 O O . GLN A 1 110 ? 6.832 26.427 16.061 1.00 13.38 91 GLN A O 1
ATOM 760 N N . LEU A 1 111 ? 8.230 25.719 17.675 1.00 10.76 92 LEU A N 1
ATOM 761 C CA . LEU A 1 111 ? 7.334 26.089 18.765 1.00 11.85 92 LEU A CA 1
ATOM 762 C C . LEU A 1 111 ? 7.126 27.599 18.812 1.00 11.66 92 LEU A C 1
ATOM 763 O O . LEU A 1 111 ? 5.996 28.057 19.029 1.00 12.40 92 LEU A O 1
ATOM 768 N N . CYS A 1 112 ? 8.211 28.352 18.647 1.00 12.96 93 CYS A N 1
ATOM 769 C CA . CYS A 1 112 ? 8.146 29.827 18.631 1.00 14.20 93 CYS A CA 1
ATOM 770 C C . CYS A 1 112 ? 7.295 30.260 17.455 1.00 14.80 93 CYS A C 1
ATOM 771 O O . CYS A 1 112 ? 6.441 31.153 17.595 1.00 16.98 93 CYS A O 1
ATOM 774 N N . LYS A 1 113 ? 7.474 29.612 16.313 1.00 15.73 94 LYS A N 1
ATOM 775 C CA . LYS A 1 113 ? 6.679 29.940 15.145 1.00 17.40 94 LYS A CA 1
ATOM 776 C C . LYS A 1 113 ? 5.174 29.715 15.356 1.00 17.49 94 LYS A C 1
ATOM 777 O O . LYS A 1 113 ? 4.366 30.625 15.137 1.00 17.24 94 LYS A O 1
ATOM 783 N N A VAL A 1 114 ? 4.790 28.508 15.772 0.50 17.19 95 VAL A N 1
ATOM 784 N N B VAL A 1 114 ? 4.807 28.515 15.792 0.50 17.00 95 VAL A N 1
ATOM 785 C CA A VAL A 1 114 ? 3.368 28.180 15.931 0.50 17.99 95 VAL A CA 1
ATOM 786 C CA B VAL A 1 114 ? 3.402 28.148 15.893 0.50 17.64 95 VAL A CA 1
ATOM 787 C C A VAL A 1 114 ? 2.712 29.022 17.004 0.50 17.82 95 VAL A C 1
ATOM 788 C C B VAL A 1 114 ? 2.683 28.866 17.052 0.50 17.70 95 VAL A C 1
ATOM 789 O O A VAL A 1 114 ? 1.586 29.494 16.831 0.50 18.43 95 VAL A O 1
ATOM 790 O O B VAL A 1 114 ? 1.476 29.119 16.967 0.50 18.42 95 VAL A O 1
ATOM 797 N N . LEU A 1 115 ? 3.424 29.222 18.107 1.00 18.21 96 LEU A N 1
ATOM 798 C CA . LEU A 1 115 ? 2.885 29.967 19.243 1.00 18.78 96 LEU A CA 1
ATOM 799 C C . LEU A 1 115 ? 3.122 31.478 19.143 1.00 20.70 96 LEU A C 1
ATOM 800 O O . LEU A 1 115 ? 2.722 32.226 20.033 1.00 21.54 96 LEU A O 1
ATOM 805 N N . ARG A 1 116 ? 3.751 31.919 18.059 1.00 22.65 97 ARG A N 1
ATOM 806 C CA . ARG A 1 116 ? 4.114 33.343 17.846 1.00 24.61 97 ARG A CA 1
ATOM 807 C C . ARG A 1 116 ? 4.891 33.980 19.003 1.00 25.85 97 ARG A C 1
ATOM 808 O O . ARG A 1 116 ? 4.454 35.000 19.551 1.00 26.87 97 ARG A O 1
ATOM 816 N N . ALA A 1 117 ? 6.026 33.393 19.373 1.00 26.20 98 ALA A N 1
ATOM 817 C CA . ALA A 1 117 ? 6.986 34.035 20.281 1.00 26.59 98 ALA A CA 1
ATOM 818 C C . ALA A 1 117 ? 8.306 34.296 19.563 1.00 27.28 98 ALA A C 1
ATOM 819 O O . ALA A 1 117 ? 8.424 34.044 18.358 1.00 27.87 98 ALA A O 1
ATOM 821 N N . GLY A 1 121 ? 15.623 32.974 23.702 1.00 26.41 102 GLY A N 1
ATOM 822 C CA . GLY A 1 121 ? 17.019 32.564 23.808 1.00 26.63 102 GLY A CA 1
ATOM 823 C C . GLY A 1 121 ? 17.203 31.164 24.354 1.00 26.74 102 GLY A C 1
ATOM 824 O O . GLY A 1 121 ? 18.236 30.841 24.918 1.00 26.45 102 GLY A O 1
ATOM 825 N N . ALA A 1 122 ? 16.192 30.327 24.186 1.00 26.75 103 ALA A N 1
ATOM 826 C CA . ALA A 1 122 ? 16.308 28.931 24.552 1.00 27.10 103 ALA A CA 1
ATOM 827 C C . ALA A 1 122 ? 17.133 28.179 23.502 1.00 27.11 103 ALA A C 1
ATOM 828 O O . ALA A 1 122 ? 16.833 28.249 22.308 1.00 28.97 103 ALA A O 1
ATOM 830 N N . GLY A 1 123 ? 18.166 27.463 23.929 1.00 27.71 104 GLY A N 1
ATOM 831 C CA . GLY A 1 123 ? 18.886 26.553 23.009 1.00 26.67 104 GLY A CA 1
ATOM 832 C C . GLY A 1 123 ? 18.364 25.123 23.041 1.00 26.20 104 GLY A C 1
ATOM 833 O O . GLY A 1 123 ? 18.628 24.294 22.118 1.00 26.49 104 GLY A O 1
ATOM 834 N N . ASP A 1 124 ? 17.638 24.835 24.125 1.00 24.12 105 ASP A N 1
ATOM 835 C CA . ASP A 1 124 ? 17.040 23.536 24.336 1.00 21.08 105 ASP A CA 1
ATOM 836 C C . ASP A 1 124 ? 15.569 23.628 24.746 1.00 18.63 105 ASP A C 1
ATOM 837 O O . ASP A 1 124 ? 15.073 24.676 25.182 1.00 18.87 105 ASP A O 1
ATOM 842 N N . VAL A 1 125 ? 14.868 22.522 24.587 1.00 16.01 106 VAL A N 1
ATOM 843 C CA . VAL A 1 125 ? 13.423 22.550 24.756 1.00 13.69 106 VAL A CA 1
ATOM 844 C C . VAL A 1 125 ? 13.009 22.826 26.214 1.00 13.70 106 VAL A C 1
ATOM 845 O O . VAL A 1 125 ? 12.098 23.612 26.461 1.00 13.60 106 VAL A O 1
ATOM 849 N N . ALA A 1 126 ? 13.708 22.235 27.174 1.00 14.40 107 ALA A N 1
ATOM 850 C CA . ALA A 1 126 ? 13.358 22.448 28.584 1.00 15.20 107 ALA A CA 1
ATOM 851 C C . ALA A 1 126 ? 13.320 23.939 28.921 1.00 16.30 107 ALA A C 1
ATOM 852 O O . ALA A 1 126 ? 12.393 24.373 29.592 1.00 17.39 107 ALA A O 1
ATOM 854 N N . ALA A 1 127 ? 14.291 24.694 28.403 1.00 16.03 108 ALA A N 1
ATOM 855 C CA . ALA A 1 127 ? 14.404 26.142 28.600 1.00 16.24 108 ALA A CA 1
ATOM 856 C C . ALA A 1 127 ? 13.245 26.971 28.018 1.00 16.74 108 ALA A C 1
ATOM 857 O O . ALA A 1 127 ? 13.045 28.128 28.407 1.00 16.72 108 ALA A O 1
ATOM 859 N N . VAL A 1 128 ? 12.500 26.416 27.059 1.00 16.21 109 VAL A N 1
ATOM 860 C CA . VAL A 1 128 ? 11.500 27.211 26.332 1.00 16.16 109 VAL A CA 1
ATOM 861 C C . VAL A 1 128 ? 10.110 26.975 26.925 1.00 14.71 109 VAL A C 1
ATOM 862 O O . VAL A 1 128 ? 9.154 27.717 26.629 1.00 15.26 109 VAL A O 1
ATOM 866 N N . LEU A 1 129 ? 9.981 25.961 27.784 1.00 14.16 110 LEU A N 1
ATOM 867 C CA . LEU A 1 129 ? 8.642 25.589 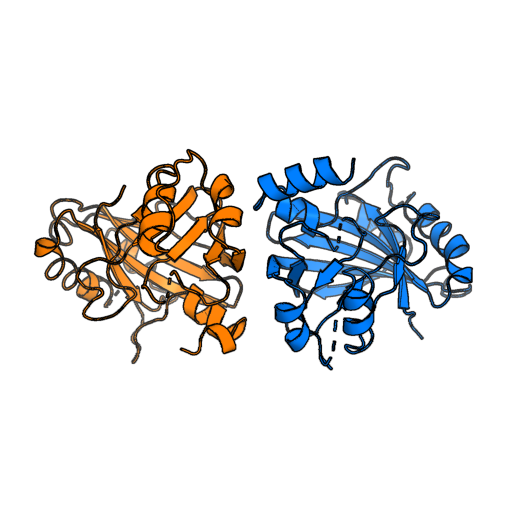28.218 1.00 13.95 110 LEU A CA 1
ATOM 868 C C . LEU A 1 129 ? 7.979 26.729 29.000 1.00 14.72 110 LEU A C 1
ATOM 869 O O . LEU A 1 129 ? 6.840 27.107 28.716 1.00 15.08 110 LEU A O 1
ATOM 874 N N . GLY A 1 130 ? 8.712 27.254 29.976 1.00 16.70 111 GLY A N 1
ATOM 875 C CA . GLY A 1 130 ? 8.250 28.391 30.783 1.00 18.17 111 GLY A CA 1
ATOM 876 C C . GLY A 1 130 ? 7.840 29.580 29.935 1.00 18.55 111 GLY A C 1
ATOM 877 O O . GLY A 1 130 ? 6.667 29.990 29.973 1.00 18.77 111 GLY A O 1
ATOM 878 N N . PRO A 1 131 ? 8.797 30.150 29.173 1.00 18.86 112 PRO A N 1
ATOM 879 C CA . PRO A 1 131 ? 8.564 31.313 28.314 1.00 18.90 112 PRO A CA 1
ATOM 880 C C . PRO A 1 131 ? 7.370 31.152 27.364 1.00 18.11 112 PRO A C 1
ATOM 881 O O . PRO A 1 131 ? 6.664 32.119 27.088 1.00 18.29 112 PRO A O 1
ATOM 885 N N . LEU A 1 132 ? 7.133 29.941 26.879 1.00 17.11 113 LEU A N 1
ATOM 886 C CA . LEU A 1 132 ? 6.035 29.689 25.954 1.00 16.51 113 LEU A CA 1
ATOM 887 C C . LEU A 1 132 ? 4.707 29.304 26.594 1.00 16.52 113 LEU A C 1
ATOM 888 O O . LEU A 1 132 ? 3.721 29.115 25.889 1.00 16.47 113 LEU A O 1
ATOM 893 N N . GLY A 1 133 ? 4.679 29.154 27.912 1.00 16.36 114 GLY A N 1
ATOM 894 C CA . GLY A 1 133 ? 3.451 28.768 28.592 1.00 16.18 114 GLY A CA 1
ATOM 895 C C . GLY A 1 133 ? 3.053 27.326 28.342 1.00 15.04 114 GLY A C 1
ATOM 896 O O . GLY A 1 133 ? 1.864 26.975 28.396 1.00 15.78 114 GLY A O 1
ATOM 897 N N . LEU A 1 134 ? 4.042 26.490 28.051 1.00 14.40 115 LEU A N 1
ATOM 898 C CA . LEU A 1 134 ? 3.781 25.064 27.801 1.00 14.64 115 LEU A CA 1
ATOM 899 C C . LEU A 1 134 ? 3.769 24.312 29.103 1.00 15.62 115 LEU A C 1
ATOM 900 O O . LEU A 1 134 ? 4.632 24.523 29.952 1.00 18.32 115 LEU A O 1
ATOM 905 N N . GLN A 1 135 ? 2.765 23.476 29.276 1.00 14.75 116 GLN A N 1
ATOM 906 C CA . GLN A 1 135 ? 2.631 22.701 30.520 1.00 14.29 116 GLN A CA 1
ATOM 907 C C . GLN A 1 135 ? 2.383 21.239 30.168 1.00 13.70 116 GLN A C 1
ATOM 908 O O . GLN A 1 135 ? 1.979 20.933 29.060 1.00 11.63 116 GLN A O 1
ATOM 914 N N . GLU A 1 136 ? 2.711 20.342 31.086 1.00 12.36 117 GLU A N 1
ATOM 915 C CA . GLU A 1 136 ? 2.435 18.919 30.888 1.00 10.43 117 GLU A CA 1
ATOM 916 C C . GLU A 1 136 ? 0.939 18.719 30.717 1.00 11.09 117 GLU A C 1
ATOM 917 O O . GLU A 1 136 ? 0.159 19.259 31.501 1.00 11.98 117 GLU A O 1
ATOM 923 N N . VAL A 1 137 ? 0.534 18.028 29.661 1.00 10.99 118 VAL A N 1
ATOM 924 C CA . VAL A 1 137 ? -0.890 17.716 29.483 1.00 10.29 118 VAL A CA 1
ATOM 925 C C . VAL A 1 137 ? -1.217 16.204 29.558 1.00 9.73 118 VAL A C 1
ATOM 926 O O . VAL A 1 137 ? -2.395 15.799 29.643 1.00 12.13 118 VAL A O 1
ATOM 930 N N . ALA A 1 138 ? -0.177 15.377 29.497 1.00 10.32 119 ALA A N 1
ATOM 931 C CA . ALA A 1 138 ? -0.343 13.951 29.661 1.00 9.26 119 ALA A CA 1
ATOM 932 C C . ALA A 1 138 ? 0.987 13.275 29.918 1.00 9.00 119 ALA A C 1
ATOM 933 O O . ALA A 1 138 ? 2.010 13.758 29.477 1.00 10.05 119 ALA A O 1
ATOM 935 N N . SER A 1 139 ? 0.963 12.174 30.616 1.00 8.67 120 SER A N 1
ATOM 936 C CA . SER A 1 139 ? 2.141 11.308 30.700 1.00 8.03 120 SER A CA 1
ATOM 937 C C . SER A 1 139 ? 1.652 9.872 30.799 1.00 9.20 120 SER A C 1
ATOM 938 O O . SER A 1 139 ? 0.856 9.528 31.693 1.00 10.20 120 SER A O 1
ATOM 941 N N . PHE A 1 140 ? 2.145 9.006 29.895 1.00 7.65 121 PHE A N 1
ATOM 942 C CA . PHE A 1 140 ? 1.659 7.616 29.920 1.00 7.32 121 PHE A CA 1
ATOM 943 C C . PHE A 1 140 ? 2.633 6.652 29.239 1.00 8.43 121 PHE A C 1
ATOM 944 O O . PHE A 1 140 ? 3.414 7.067 28.386 1.00 9.34 121 PHE A O 1
ATOM 952 N N . VAL A 1 141 ? 2.482 5.371 29.544 1.00 8.10 122 VAL A N 1
ATOM 953 C CA . VAL A 1 141 ? 3.359 4.330 29.020 1.00 7.38 122 VAL A CA 1
ATOM 954 C C . VAL A 1 141 ? 2.602 3.533 27.945 1.00 8.88 122 VAL A C 1
ATOM 955 O O . VAL A 1 141 ? 1.374 3.338 28.061 1.00 10.79 122 VAL A O 1
ATOM 959 N N . THR A 1 142 ? 3.300 3.200 26.861 1.00 10.70 123 THR A N 1
ATOM 960 C CA . THR A 1 142 ? 2.751 2.394 25.772 1.00 10.14 123 THR A CA 1
ATOM 961 C C . THR A 1 142 ? 3.573 1.175 25.607 1.00 10.98 123 THR A C 1
ATOM 962 O O . THR A 1 142 ? 4.763 1.254 25.734 1.00 11.69 123 THR A O 1
ATOM 966 N N . LYS A 1 143 ? 2.917 0.035 25.405 1.00 10.52 124 LYS A N 1
ATOM 967 C CA . LYS A 1 143 ? 3.582 -1.212 24.947 1.00 11.77 124 LYS A CA 1
ATOM 968 C C . LYS A 1 143 ? 3.341 -1.339 23.463 1.00 12.61 124 LYS A C 1
ATOM 969 O O . LYS A 1 143 ? 2.195 -1.287 23.009 1.00 13.56 124 LYS A O 1
ATOM 975 N N . ARG A 1 144 ? 4.428 -1.447 22.726 1.00 11.67 125 ARG A N 1
ATOM 976 C CA . ARG A 1 144 ? 4.434 -1.480 21.258 1.00 10.87 125 ARG A CA 1
ATOM 977 C C . ARG A 1 144 ? 5.041 -2.787 20.730 1.00 12.31 125 ARG A C 1
ATOM 978 O O . ARG A 1 144 ? 6.088 -3.214 21.206 1.00 13.58 125 ARG A O 1
ATOM 986 N N . SER A 1 145 ? 4.398 -3.383 19.730 1.00 11.86 126 SER A N 1
ATOM 987 C CA . SER A 1 145 ? 5.017 -4.439 18.902 1.00 12.48 126 SER A CA 1
ATOM 988 C C . SER A 1 145 ? 5.292 -3.743 17.588 1.00 12.59 126 SER A C 1
ATOM 989 O O . SER A 1 145 ? 4.366 -3.271 16.917 1.00 12.74 126 SER A O 1
ATOM 992 N N . ALA A 1 146 ? 6.565 -3.580 17.273 1.00 11.70 127 ALA A N 1
ATOM 993 C CA . ALA A 1 146 ? 6.992 -2.947 16.042 1.00 12.22 127 ALA A CA 1
ATOM 994 C C . ALA A 1 146 ? 7.280 -3.983 14.969 1.00 12.34 127 ALA A C 1
ATOM 995 O O . ALA A 1 146 ? 8.264 -4.720 15.059 1.00 12.91 127 ALA A O 1
ATOM 997 N N . TRP A 1 147 ? 6.478 -3.996 13.918 1.00 13.09 128 TRP A N 1
ATOM 998 C CA . TRP A 1 147 ? 6.678 -4.921 12.814 1.00 13.11 128 TRP A CA 1
ATOM 999 C C . TRP A 1 147 ? 7.224 -4.122 11.642 1.00 14.03 128 TRP A C 1
ATOM 1000 O O . TRP A 1 147 ? 6.891 -2.942 11.473 1.00 15.31 128 TRP A O 1
ATOM 1011 N N . LYS A 1 148 ? 8.075 -4.744 10.834 1.00 17.38 129 LYS A N 1
ATOM 1012 C CA . LYS A 1 148 ? 8.442 -4.112 9.594 1.00 18.29 129 LYS A CA 1
ATOM 1013 C C . LYS A 1 148 ? 8.187 -5.058 8.439 1.00 19.00 129 LYS A C 1
ATOM 1014 O O . LYS A 1 148 ? 8.307 -6.281 8.569 1.00 18.78 129 LYS A O 1
ATOM 1020 N N . LEU A 1 149 ? 7.761 -4.471 7.342 1.00 20.32 130 LEU A N 1
ATOM 1021 C CA . LEU A 1 149 ? 7.501 -5.210 6.138 1.00 21.88 130 LEU A CA 1
ATOM 1022 C C . LEU A 1 149 ? 8.468 -4.666 5.130 1.00 21.63 130 LEU A C 1
ATOM 1023 O O . LEU A 1 149 ? 8.451 -3.488 4.790 1.00 21.38 130 LEU A O 1
ATOM 1028 N N . VAL A 1 150 ? 9.375 -5.525 4.706 1.00 22.38 131 VAL A N 1
ATOM 1029 C CA . VAL A 1 150 ? 10.173 -5.206 3.561 1.00 24.05 131 VAL A CA 1
ATOM 1030 C C . VAL A 1 150 ? 9.360 -5.670 2.348 1.00 25.39 131 VAL A C 1
ATOM 1031 O O . VAL A 1 150 ? 8.910 -6.832 2.267 1.00 26.37 131 VAL A O 1
ATOM 1035 N N . LEU A 1 151 ? 9.150 -4.747 1.426 1.00 25.71 132 LEU A N 1
ATOM 1036 C CA . LEU A 1 151 ? 8.220 -4.975 0.338 1.00 26.01 132 LEU A CA 1
ATOM 1037 C C . LEU A 1 151 ? 9.009 -5.377 -0.886 1.00 25.97 132 LEU A C 1
ATOM 1038 O O . LEU A 1 151 ? 10.063 -4.789 -1.190 1.00 25.29 132 LEU A O 1
ATOM 1043 N N . LEU A 1 152 ? 8.484 -6.381 -1.587 1.00 25.72 133 LEU A N 1
ATOM 1044 C CA . LEU A 1 152 ? 9.065 -6.847 -2.839 1.00 25.95 133 LEU A CA 1
ATOM 1045 C C . LEU A 1 152 ? 10.502 -7.312 -2.646 1.00 26.17 133 LEU A C 1
ATOM 1046 O O . LEU A 1 152 ? 11.326 -7.150 -3.546 1.00 26.22 133 LEU A O 1
ATOM 1051 N N . GLY A 1 153 ? 10.800 -7.860 -1.467 1.00 25.72 134 GLY A N 1
ATOM 1052 C CA . GLY A 1 153 ? 12.160 -8.281 -1.128 1.00 25.27 134 GLY A CA 1
ATOM 1053 C C . GLY A 1 153 ? 13.165 -7.144 -1.216 1.00 24.98 134 GLY A C 1
ATOM 1054 O O . GLY A 1 153 ? 14.356 -7.370 -1.476 1.00 25.35 134 GLY A O 1
ATOM 1055 N N . ALA A 1 154 ? 12.659 -5.929 -1.005 1.00 24.19 135 ALA A N 1
ATOM 1056 C CA . ALA A 1 154 ? 13.406 -4.656 -1.062 1.00 23.64 135 ALA A CA 1
ATOM 1057 C C . ALA A 1 154 ? 13.567 -4.079 -2.475 1.00 23.23 135 ALA A C 1
ATOM 1058 O O . ALA A 1 154 ? 14.237 -3.052 -2.666 1.00 21.84 135 ALA A O 1
ATOM 1060 N N . ASP A 1 155 ? 12.915 -4.708 -3.454 1.00 23.25 136 ASP A N 1
ATOM 1061 C CA . ASP A 1 155 ? 13.161 -4.388 -4.856 1.00 23.67 136 ASP A CA 1
ATOM 1062 C C . ASP A 1 155 ? 12.190 -3.309 -5.356 1.00 24.09 136 ASP A C 1
ATOM 1063 O O . ASP A 1 155 ? 11.389 -3.542 -6.268 1.00 24.81 136 ASP A O 1
ATOM 1068 N N . GLU A 1 156 ? 12.272 -2.136 -4.729 1.00 23.99 137 GLU A N 1
ATOM 1069 C CA . GLU A 1 156 ? 11.475 -0.951 -5.093 1.00 23.66 137 GLU A CA 1
ATOM 1070 C C . GLU A 1 156 ? 11.926 0.235 -4.247 1.00 23.39 137 GLU A C 1
ATOM 1071 O O . GLU A 1 156 ? 12.706 0.066 -3.297 1.00 22.57 137 GLU A O 1
ATOM 1077 N N . GLU A 1 157 ? 11.445 1.431 -4.596 1.00 23.48 138 GLU A N 1
ATOM 1078 C CA . GLU A 1 157 ? 11.728 2.657 -3.821 1.00 23.32 138 GLU A CA 1
ATOM 1079 C C . GLU A 1 157 ? 11.061 2.579 -2.444 1.00 22.76 138 GLU A C 1
ATOM 1080 O O . GLU A 1 157 ? 9.943 2.109 -2.325 1.00 20.86 138 GLU A O 1
ATOM 1086 N N . GLU A 1 158 ? 11.795 2.999 -1.411 1.00 22.89 139 GLU A N 1
ATOM 1087 C CA . GLU A 1 158 ? 11.324 2.993 -0.028 1.00 23.38 139 GLU A CA 1
ATOM 1088 C C . GLU A 1 158 ? 10.520 1.725 0.276 1.00 24.00 139 GLU A C 1
ATOM 1089 O O . GLU A 1 158 ? 9.323 1.824 0.611 1.00 24.55 139 GLU A O 1
ATOM 1095 N N . PRO A 1 159 ? 11.177 0.552 0.252 1.00 24.63 140 PRO A N 1
ATOM 1096 C CA . PRO A 1 159 ? 10.477 -0.739 0.255 1.00 25.59 140 PRO A CA 1
ATOM 1097 C C . PRO A 1 159 ? 10.294 -1.329 1.656 1.00 26.65 140 PRO A C 1
ATOM 1098 O O . PRO A 1 159 ? 10.225 -2.574 1.781 1.00 27.13 140 PRO A O 1
ATOM 1102 N N . GLN A 1 160 ? 10.312 -0.466 2.680 1.00 26.31 141 GLN A N 1
ATOM 1103 C CA . GLN A 1 160 ? 9.961 -0.854 4.048 1.00 26.62 141 GLN A CA 1
ATOM 1104 C C . GLN A 1 160 ? 8.864 0.033 4.647 1.00 25.94 141 GLN A C 1
ATOM 1105 O O . GLN A 1 160 ? 8.969 1.259 4.682 1.00 26.37 141 GLN A O 1
ATOM 1111 N N . LEU A 1 161 ? 7.799 -0.628 5.083 1.00 23.70 142 LEU A N 1
ATOM 1112 C CA . LEU A 1 161 ? 6.689 -0.007 5.786 1.00 21.76 142 LEU A CA 1
ATOM 1113 C C . LEU A 1 161 ? 6.732 -0.549 7.210 1.00 21.09 142 LEU A C 1
ATOM 1114 O O . LEU A 1 161 ? 7.103 -1.701 7.437 1.00 21.73 142 LEU A O 1
ATOM 1119 N N . ARG A 1 162 ? 6.391 0.278 8.186 1.00 18.44 143 ARG A N 1
ATOM 1120 C CA . ARG A 1 162 ? 6.371 -0.176 9.555 1.00 18.00 143 ARG A CA 1
ATOM 1121 C C . ARG A 1 162 ? 4.916 -0.313 9.942 1.00 17.11 143 ARG A C 1
ATOM 1122 O O . ARG A 1 162 ? 4.081 0.453 9.452 1.00 17.89 143 ARG A O 1
ATOM 1130 N N . VAL A 1 163 ? 4.608 -1.289 10.797 1.00 16.02 144 VAL A N 1
ATOM 1131 C CA . VAL A 1 163 ? 3.296 -1.390 11.419 1.00 15.22 144 VAL A CA 1
ATOM 1132 C C . VAL A 1 163 ? 3.528 -1.483 12.920 1.00 14.94 144 VAL A C 1
ATOM 1133 O O . VAL A 1 163 ? 4.091 -2.469 13.417 1.00 14.34 144 VAL A O 1
ATOM 1137 N N . ASP A 1 164 ? 3.147 -0.427 13.630 1.00 14.27 145 ASP A N 1
ATOM 1138 C CA . ASP A 1 164 ? 3.213 -0.437 15.104 1.00 15.23 145 ASP A CA 1
ATOM 1139 C C . ASP A 1 164 ? 1.856 -0.874 15.663 1.00 14.66 145 ASP A C 1
ATOM 1140 O O . ASP A 1 164 ? 0.814 -0.320 15.263 1.00 16.29 145 ASP A O 1
ATOM 1145 N N . LEU A 1 165 ? 1.848 -1.848 16.568 1.00 13.72 146 LEU A N 1
ATOM 1146 C CA . LEU A 1 165 ? 0.661 -2.239 17.277 1.00 13.83 146 LEU A CA 1
ATOM 1147 C C . LEU A 1 165 ? 0.855 -1.849 18.751 1.00 13.27 146 LEU A C 1
ATOM 1148 O O . LEU A 1 165 ? 1.670 -2.440 19.480 1.00 14.45 146 LEU A O 1
ATOM 1153 N N . ASP A 1 166 ? 0.131 -0.815 19.162 1.00 11.12 147 ASP A N 1
ATOM 1154 C CA . ASP A 1 166 ? 0.354 -0.143 20.454 1.00 12.25 147 ASP A CA 1
ATOM 1155 C C . ASP A 1 166 ? -0.781 -0.469 21.393 1.00 12.57 147 ASP A C 1
ATOM 1156 O O . ASP A 1 166 ? -1.946 -0.432 21.017 1.00 12.36 147 ASP A O 1
ATOM 1161 N N . THR A 1 167 ? -0.424 -0.712 22.637 1.00 11.42 148 THR A N 1
ATOM 1162 C CA . THR A 1 167 ? -1.414 -0.709 23.688 1.00 12.79 148 THR A CA 1
ATOM 1163 C C . THR A 1 167 ? -0.995 0.270 24.780 1.00 11.07 148 THR A C 1
ATOM 1164 O O . THR A 1 167 ? 0.043 0.107 25.414 1.00 12.25 148 THR A O 1
ATOM 1168 N N . ALA A 1 168 ? -1.786 1.316 24.949 1.00 9.61 149 ALA A N 1
ATOM 1169 C CA . ALA A 1 168 ? -1.516 2.291 25.997 1.00 10.47 149 ALA A CA 1
ATOM 1170 C C . ALA A 1 168 ? -1.849 1.681 27.347 1.00 10.01 149 ALA A C 1
ATOM 1171 O O . ALA A 1 168 ? -2.689 0.797 27.452 1.00 11.15 149 ALA A O 1
ATOM 1173 N N . ASP A 1 169 ? -1.251 2.225 28.412 1.00 9.80 150 ASP A N 1
ATOM 1174 C CA . ASP A 1 169 ? -1.478 1.670 29.730 1.00 9.46 150 ASP A CA 1
ATOM 1175 C C . ASP A 1 169 ? -2.918 1.869 30.250 1.00 10.97 150 ASP A C 1
ATOM 1176 O O . ASP A 1 169 ? -3.291 1.253 31.263 1.00 11.16 150 ASP A O 1
ATOM 1181 N N . PHE A 1 170 ? -3.696 2.728 29.583 1.00 10.16 151 PHE A N 1
ATOM 1182 C CA . PHE A 1 170 ? -5.101 2.908 29.914 1.00 11.91 151 PHE A CA 1
ATOM 1183 C C . PHE A 1 170 ? -6.032 1.964 29.127 1.00 12.50 151 PHE A C 1
ATOM 1184 O O . PHE A 1 170 ? -7.267 2.044 29.287 1.00 15.67 151 PHE A O 1
ATOM 1192 N N . GLY A 1 171 ? -5.447 1.058 28.334 1.00 11.42 152 GLY A N 1
ATOM 1193 C CA . GLY A 1 171 ? -6.210 -0.056 27.710 1.00 12.16 152 GLY A CA 1
ATOM 1194 C C . GLY A 1 171 ? -6.467 0.107 26.219 1.00 12.95 152 GLY A C 1
ATOM 1195 O O . GLY A 1 171 ? -6.809 -0.865 25.501 1.00 14.35 152 GLY A O 1
ATOM 1196 N N . TYR A 1 172 ? -6.263 1.323 25.737 1.00 10.10 153 TYR A N 1
ATOM 1197 C CA . TYR A 1 172 ? -6.515 1.645 24.329 1.00 11.40 153 TYR A CA 1
ATOM 1198 C C . TYR A 1 172 ? -5.502 0.970 23.395 1.00 11.06 153 TYR A C 1
ATOM 1199 O O . TYR A 1 172 ? -4.283 1.090 23.576 1.00 12.56 153 TYR A O 1
ATOM 1208 N N . ALA A 1 173 ? -6.016 0.270 22.379 1.00 10.86 154 ALA A N 1
ATOM 1209 C CA . ALA A 1 173 ? -5.183 -0.425 21.410 1.00 11.07 154 ALA A CA 1
ATOM 1210 C C . ALA A 1 173 ? -5.302 0.273 20.070 1.00 10.93 154 ALA A C 1
ATOM 1211 O O . ALA A 1 173 ? -6.419 0.500 19.565 1.00 10.79 154 ALA A O 1
ATOM 1213 N N . VAL A 1 174 ? -4.163 0.661 19.503 1.00 10.86 155 VAL A N 1
ATOM 1214 C CA . VAL A 1 174 ? -4.189 1.343 18.205 1.00 11.89 155 VAL A CA 1
ATOM 1215 C C . VAL A 1 174 ? -3.058 0.845 17.342 1.00 12.74 155 VAL A C 1
ATOM 1216 O O . VAL A 1 174 ? -1.968 0.600 17.850 1.00 14.02 155 VAL A O 1
ATOM 1220 N N . GLY A 1 175 ? -3.323 0.714 16.039 1.00 12.48 156 GLY A N 1
ATOM 1221 C CA . GLY A 1 175 ? -2.276 0.365 15.067 1.00 12.19 156 GLY A CA 1
ATOM 1222 C C . GLY A 1 175 ? -1.898 1.553 14.202 1.00 12.41 156 GLY A C 1
ATOM 1223 O O . GLY A 1 175 ? -2.680 2.505 14.061 1.00 11.50 156 GLY A O 1
ATOM 1224 N N . GLU A 1 176 ? -0.698 1.527 13.659 1.00 12.78 157 GLU A N 1
ATOM 1225 C CA . GLU A 1 176 ? -0.292 2.528 12.697 1.00 13.15 157 GLU A CA 1
ATOM 1226 C C . GLU A 1 176 ? 0.513 1.885 11.590 1.00 12.09 157 GLU A C 1
ATOM 1227 O O . GLU A 1 176 ? 1.464 1.174 11.882 1.00 13.11 157 GLU A O 1
ATOM 1233 N N . VAL A 1 177 ? 0.109 2.105 10.344 1.00 11.69 158 VAL A N 1
ATOM 1234 C CA . VAL A 1 177 ? 0.893 1.723 9.177 1.00 13.10 158 VAL A CA 1
ATOM 1235 C C . VAL A 1 177 ? 1.667 2.994 8.805 1.00 13.35 158 VAL A C 1
ATOM 1236 O O . VAL A 1 177 ? 1.087 4.068 8.664 1.00 13.54 158 VAL A O 1
ATOM 1240 N N . GLU A 1 178 ? 2.983 2.857 8.716 1.00 14.65 159 GLU A N 1
ATOM 1241 C CA . GLU A 1 178 ? 3.837 4.023 8.611 1.00 16.03 159 GLU A CA 1
ATOM 1242 C C . GLU A 1 178 ? 4.919 3.857 7.576 1.00 15.45 159 GLU A C 1
ATOM 1243 O O . GLU A 1 178 ? 5.581 2.826 7.526 1.00 16.65 159 GLU A O 1
ATOM 1249 N N . ALA A 1 179 ? 5.081 4.890 6.763 1.00 14.44 160 ALA A N 1
ATOM 1250 C CA . ALA A 1 179 ? 6.220 5.029 5.859 1.00 15.00 160 ALA A CA 1
ATOM 1251 C C . ALA A 1 179 ? 7.063 6.215 6.283 1.00 15.13 160 ALA A C 1
ATOM 1252 O O . ALA A 1 179 ? 6.520 7.307 6.502 1.00 17.46 160 ALA A O 1
ATOM 1254 N N . LEU A 1 180 ? 8.366 6.018 6.447 1.00 15.21 161 LEU A N 1
ATOM 1255 C CA . LEU A 1 180 ? 9.240 7.139 6.772 1.00 14.13 161 LEU A CA 1
ATOM 1256 C C . LEU A 1 180 ? 9.976 7.501 5.491 1.00 14.31 161 LEU A C 1
ATOM 1257 O O . LEU A 1 180 ? 10.651 6.650 4.909 1.00 16.43 161 LEU A O 1
ATOM 1262 N N . VAL A 1 181 ? 9.813 8.730 5.031 1.00 13.00 162 VAL A N 1
ATOM 1263 C CA . VAL A 1 181 ? 10.417 9.145 3.769 1.00 12.27 162 VAL A CA 1
ATOM 1264 C C . VAL A 1 181 ? 11.201 10.420 4.009 1.00 11.45 162 VAL A C 1
ATOM 1265 O O . VAL A 1 181 ? 11.196 10.987 5.124 1.00 11.62 162 VAL A O 1
ATOM 1269 N N . HIS A 1 182 ? 11.853 10.902 2.965 1.00 11.54 163 HIS A N 1
ATOM 1270 C CA . HIS A 1 182 ? 12.778 12.012 3.104 1.00 12.20 163 HIS A CA 1
ATOM 1271 C C . HIS A 1 182 ? 12.260 13.340 2.593 1.00 12.29 163 HIS A C 1
ATOM 1272 O O . HIS A 1 182 ? 12.569 14.376 3.174 1.00 13.47 163 HIS A O 1
ATOM 1279 N N . GLU A 1 183 ? 11.491 13.321 1.513 1.00 11.60 164 GLU A N 1
ATOM 1280 C CA . GLU A 1 183 ? 11.064 14.555 0.854 1.00 13.04 164 GLU A CA 1
ATOM 1281 C C . GLU A 1 183 ? 9.570 14.521 0.665 1.00 12.06 164 GLU A C 1
ATOM 1282 O O . GLU A 1 183 ? 8.981 13.431 0.525 1.00 11.75 164 GLU A O 1
ATOM 1288 N N . GLU A 1 184 ? 8.953 15.715 0.647 1.00 12.37 165 GLU A N 1
ATOM 1289 C CA . GLU A 1 184 ? 7.507 15.830 0.392 1.00 11.87 165 GLU A CA 1
ATOM 1290 C C . GLU A 1 184 ? 7.128 15.120 -0.921 1.00 11.33 165 GLU A C 1
ATOM 1291 O O . GLU A 1 184 ? 6.062 14.520 -1.005 1.00 11.19 165 GLU A O 1
ATOM 1297 N N . ALA A 1 185 ? 7.995 15.201 -1.934 1.00 10.63 166 ALA A N 1
ATOM 1298 C CA . ALA A 1 185 ? 7.687 14.568 -3.201 1.00 10.32 166 ALA A CA 1
ATOM 1299 C C . ALA A 1 185 ? 7.484 13.042 -3.125 1.00 9.86 166 ALA A C 1
ATOM 1300 O O . ALA A 1 185 ? 6.946 12.425 -4.075 1.00 10.06 166 ALA A O 1
ATOM 1302 N N . GLU A 1 186 ? 7.963 12.413 -2.040 1.00 9.33 167 GLU A N 1
ATOM 1303 C CA . GLU A 1 186 ? 7.775 10.974 -1.862 1.00 9.66 167 GLU A CA 1
ATOM 1304 C C . GLU A 1 186 ? 6.452 10.632 -1.198 1.00 9.64 167 GLU A C 1
ATOM 1305 O O . GLU A 1 186 ? 6.102 9.452 -1.049 1.00 11.25 167 GLU A O 1
ATOM 1311 N N . VAL A 1 187 ? 5.750 11.664 -0.709 1.00 10.26 168 VAL A N 1
ATOM 1312 C CA . VAL A 1 187 ? 4.583 11.406 0.098 1.00 11.02 168 VAL A CA 1
ATOM 1313 C C . VAL A 1 187 ? 3.414 10.804 -0.702 1.00 11.40 168 VAL A C 1
ATOM 1314 O O . VAL A 1 187 ? 2.769 9.898 -0.200 1.00 11.43 168 VAL A O 1
ATOM 1318 N N . PRO A 1 188 ? 3.117 11.307 -1.923 1.00 11.32 169 PRO A N 1
ATOM 1319 C CA . PRO A 1 188 ? 2.013 10.650 -2.663 1.00 11.62 169 PRO A CA 1
ATOM 1320 C C . PRO A 1 188 ? 2.147 9.135 -2.834 1.00 11.72 169 PRO A C 1
ATOM 1321 O O . PRO A 1 188 ? 1.183 8.392 -2.601 1.00 11.88 169 PRO A O 1
ATOM 1325 N N . THR A 1 189 ? 3.349 8.677 -3.156 1.00 11.83 170 THR A N 1
ATOM 1326 C CA . THR A 1 189 ? 3.579 7.244 -3.378 1.00 13.10 170 THR A CA 1
ATOM 1327 C C . THR A 1 189 ? 3.526 6.490 -2.067 1.00 12.20 170 THR A C 1
ATOM 1328 O O . THR A 1 189 ? 2.948 5.392 -1.979 1.00 12.19 170 THR A O 1
ATOM 1332 N N . ALA A 1 190 ? 4.055 7.123 -1.015 1.00 10.58 171 ALA A N 1
ATOM 1333 C CA . ALA A 1 190 ? 3.994 6.540 0.307 1.00 10.58 171 ALA A CA 1
ATOM 1334 C C . ALA A 1 190 ? 2.562 6.355 0.738 1.00 10.99 171 ALA A C 1
ATOM 1335 O O . ALA A 1 190 ? 2.225 5.312 1.309 1.00 9.87 171 ALA A O 1
ATOM 1337 N N . LEU A 1 191 ? 1.734 7.379 0.503 1.00 11.61 172 LEU A N 1
ATOM 1338 C CA . LEU A 1 191 ? 0.320 7.280 0.836 1.00 13.25 172 LEU A CA 1
ATOM 1339 C C . LEU A 1 191 ? -0.359 6.114 0.140 1.00 12.92 172 LEU A C 1
ATOM 1340 O O . LEU A 1 191 ? -1.125 5.377 0.759 1.00 13.81 172 LEU A O 1
ATOM 1345 N N . GLU A 1 192 ? -0.092 5.970 -1.154 1.00 13.25 173 GLU A N 1
ATOM 1346 C CA . GLU A 1 192 ? -0.679 4.899 -1.943 1.00 14.06 173 GLU A CA 1
ATOM 1347 C C . GLU A 1 192 ? -0.296 3.513 -1.365 1.00 13.37 173 GLU A C 1
ATOM 1348 O O . GLU A 1 192 ? -1.155 2.632 -1.196 1.00 13.58 173 GLU A O 1
ATOM 1354 N N A LYS A 1 193 ? 0.984 3.335 -1.032 0.50 12.89 174 LYS A N 1
ATOM 1355 N N B LYS A 1 193 ? 0.988 3.343 -1.043 0.50 13.05 174 LYS A N 1
ATOM 1356 C CA A LYS A 1 193 ? 1.445 2.055 -0.495 0.50 12.61 174 LYS A CA 1
ATOM 1357 C CA B LYS A 1 193 ? 1.474 2.086 -0.482 0.50 12.96 174 LYS A CA 1
ATOM 1358 C C A LYS A 1 193 ? 0.878 1.756 0.893 0.50 12.68 174 LYS A C 1
ATOM 1359 C C B LYS A 1 193 ? 0.798 1.785 0.849 0.50 12.93 174 LYS A C 1
ATOM 1360 O O A LYS A 1 193 ? 0.544 0.615 1.207 0.50 11.85 174 LYS A O 1
ATOM 1361 O O B LYS A 1 193 ? 0.298 0.680 1.073 0.50 12.20 174 LYS A O 1
ATOM 1372 N N . ILE A 1 194 ? 0.743 2.793 1.717 1.00 12.86 175 ILE A N 1
ATOM 1373 C CA . ILE A 1 194 ? 0.163 2.620 3.045 1.00 14.25 175 ILE A CA 1
ATOM 1374 C C . ILE A 1 194 ? -1.306 2.231 2.915 1.00 14.30 175 ILE A C 1
ATOM 1375 O O . ILE A 1 194 ? -1.797 1.371 3.672 1.00 15.68 175 ILE A O 1
ATOM 1380 N N . HIS A 1 195 ? -1.990 2.817 1.929 1.00 14.36 176 HIS A N 1
ATOM 1381 C CA . HIS A 1 195 ? -3.407 2.511 1.761 1.00 15.90 176 HIS A CA 1
ATOM 1382 C C . HIS A 1 195 ? -3.591 1.070 1.303 1.00 15.66 176 HIS A C 1
ATOM 1383 O O . HIS A 1 195 ? -4.459 0.354 1.809 1.00 16.29 176 HIS A O 1
ATOM 1390 N N . ARG A 1 196 ? -2.737 0.643 0.385 1.00 14.28 177 ARG A N 1
ATOM 1391 C CA . ARG A 1 196 ? -2.792 -0.728 -0.137 1.00 14.82 177 ARG A CA 1
ATOM 1392 C C . ARG A 1 196 ? -2.454 -1.780 0.911 1.00 14.19 177 ARG A C 1
ATOM 1393 O O . ARG A 1 196 ? -3.128 -2.807 0.978 1.00 14.67 177 ARG A O 1
ATOM 1401 N N . LEU A 1 197 ? -1.467 -1.498 1.760 1.00 13.04 178 LEU A N 1
ATOM 1402 C CA . LEU A 1 197 ? -1.128 -2.408 2.849 1.00 12.97 178 LEU A CA 1
ATOM 1403 C C . LEU A 1 197 ? -2.281 -2.404 3.831 1.00 13.73 178 LEU A C 1
ATOM 1404 O O . LEU A 1 197 ? -2.716 -3.491 4.278 1.00 12.89 178 LEU A O 1
ATOM 1409 N N . SER A 1 198 ? -2.796 -1.212 4.147 1.00 14.04 179 SER A N 1
ATOM 1410 C CA . SER A 1 198 ? -3.947 -1.126 5.070 1.00 15.08 179 SER A CA 1
ATOM 1411 C C . SER A 1 198 ? -5.097 -2.027 4.623 1.00 14.78 179 SER A C 1
ATOM 1412 O O . SER A 1 198 ? -5.655 -2.757 5.456 1.00 14.51 179 SER A O 1
ATOM 1415 N N A SER A 1 199 ? -5.423 -2.006 3.328 0.50 14.76 180 SER A N 1
ATOM 1416 N N B SER A 1 199 ? -5.418 -2.007 3.325 0.50 14.81 180 SER A N 1
ATOM 1417 C CA A SER A 1 199 ? -6.543 -2.812 2.824 0.50 15.09 180 SER A CA 1
ATOM 1418 C CA B SER A 1 199 ? -6.523 -2.824 2.798 0.50 15.24 180 SER A CA 1
ATOM 1419 C C A SER A 1 199 ? -6.256 -4.307 2.990 0.50 14.60 180 SER A C 1
ATOM 1420 C C B SER A 1 199 ? -6.244 -4.301 3.027 0.50 14.63 180 SER A C 1
ATOM 1421 O O A SER A 1 199 ? -7.164 -5.088 3.308 0.50 14.80 180 SER A O 1
ATOM 1422 O O B SER A 1 199 ? -7.140 -5.063 3.415 0.50 14.73 180 SER A O 1
ATOM 1435 N N . LEU A 1 201 ? -4.477 -5.660 5.337 1.00 16.78 182 LEU A N 1
ATOM 1436 C CA . LEU A 1 201 ? -4.563 -6.012 6.744 1.00 18.12 182 LEU A CA 1
ATOM 1437 C C . LEU A 1 201 ? -6.000 -6.056 7.218 1.00 19.24 182 LEU A C 1
ATOM 1438 O O . LEU A 1 201 ? -6.248 -6.517 8.352 1.00 20.51 182 LEU A O 1
ATOM 1443 N N . GLY A 1 202 ? -6.924 -5.577 6.377 1.00 18.61 183 GLY A N 1
ATOM 1444 C CA . GLY A 1 202 ? -8.371 -5.666 6.615 1.00 18.65 183 GLY A CA 1
ATOM 1445 C C . GLY A 1 202 ? -8.954 -4.400 7.204 1.00 19.06 183 GLY A C 1
ATOM 1446 O O . GLY A 1 202 ? -10.055 -4.417 7.785 1.00 19.95 183 GLY A O 1
ATOM 1447 N N . VAL A 1 203 ? -8.231 -3.294 7.057 1.00 18.51 184 VAL A N 1
ATOM 1448 C CA . VAL A 1 203 ? -8.705 -2.015 7.565 1.00 19.74 184 VAL A CA 1
ATOM 1449 C C . VAL A 1 203 ? -9.718 -1.409 6.611 1.00 21.34 184 VAL A C 1
ATOM 1450 O O . VAL A 1 203 ? -9.391 -1.167 5.453 1.00 21.39 184 VAL A O 1
ATOM 1454 N N . PRO A 1 204 ? -10.951 -1.161 7.097 1.00 22.92 185 PRO A N 1
ATOM 1455 C CA . PRO A 1 204 ? -11.964 -0.501 6.274 1.00 24.40 185 PRO A CA 1
ATOM 1456 C C . PRO A 1 204 ? -11.497 0.857 5.790 1.00 25.26 185 PRO A C 1
ATOM 1457 O O . PRO A 1 204 ? -10.884 1.615 6.551 1.00 24.95 185 PRO A O 1
ATOM 1461 N N . ALA A 1 205 ? -11.825 1.175 4.543 1.00 26.78 186 ALA A N 1
ATOM 1462 C CA . ALA A 1 205 ? -11.394 2.421 3.927 1.00 28.04 186 ALA A CA 1
ATOM 1463 C C . ALA A 1 205 ? -11.793 3.633 4.776 1.00 28.43 186 ALA A C 1
ATOM 1464 O O . ALA A 1 205 ? -11.024 4.589 4.915 1.00 29.07 186 ALA A O 1
ATOM 1466 N N . GLN A 1 206 ? -12.981 3.571 5.367 1.00 29.51 187 GLN A N 1
ATOM 1467 C CA . GLN A 1 206 ? -13.555 4.706 6.071 1.00 30.32 187 GLN A CA 1
ATOM 1468 C C . GLN A 1 206 ? -13.188 4.757 7.554 1.00 29.97 187 GLN A C 1
ATOM 1469 O O . GLN A 1 206 ? -13.493 5.734 8.233 1.00 30.72 187 GLN A O 1
ATOM 1475 N N . GLU A 1 207 ? -12.554 3.697 8.054 1.00 28.58 188 GLU A N 1
ATOM 1476 C CA . GLU A 1 207 ? -12.159 3.638 9.458 1.00 26.93 188 G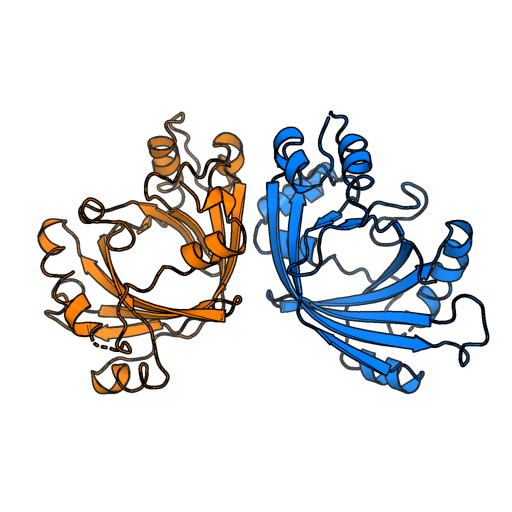LU A CA 1
ATOM 1477 C C . GLU A 1 207 ? -11.145 4.701 9.870 1.00 26.32 188 GLU A C 1
ATOM 1478 O O . GLU A 1 207 ? -10.153 4.959 9.189 1.00 25.73 188 GLU A O 1
ATOM 1484 N N . THR A 1 208 ? -11.406 5.294 11.024 1.00 24.98 189 THR A N 1
ATOM 1485 C CA . THR A 1 208 ? -10.472 6.217 11.631 1.00 24.43 189 THR A CA 1
ATOM 1486 C C . THR A 1 208 ? -10.149 5.674 13.036 1.00 22.03 189 THR A C 1
ATOM 1487 O O . THR A 1 208 ? -10.864 4.810 13.537 1.00 23.50 189 THR A O 1
ATOM 1491 N N . ALA A 1 209 ? -9.043 6.107 13.630 1.00 18.98 190 ALA A N 1
ATOM 1492 C CA . ALA A 1 209 ? -8.693 5.682 15.004 1.00 15.83 190 ALA A CA 1
ATOM 1493 C C . ALA A 1 209 ? -7.985 6.857 15.667 1.00 14.48 190 ALA A C 1
ATOM 1494 O O . ALA A 1 209 ? -7.069 7.439 15.067 1.00 15.06 190 ALA A O 1
ATOM 1496 N N . PRO A 1 210 ? -8.399 7.247 16.896 1.00 12.64 191 PRO A N 1
ATOM 1497 C CA . PRO A 1 210 ? -7.807 8.414 17.504 1.00 13.28 191 PRO A CA 1
ATOM 1498 C C . PRO A 1 210 ? -6.392 8.167 18.014 1.00 11.44 191 PRO A C 1
ATOM 1499 O O . PRO A 1 210 ? -6.036 7.035 18.374 1.00 12.24 191 PRO A O 1
ATOM 1503 N N . ALA A 1 211 ? -5.578 9.212 18.011 1.00 11.56 192 ALA A N 1
ATOM 1504 C CA . ALA A 1 211 ? -4.266 9.132 18.585 1.00 11.19 192 ALA A CA 1
ATOM 1505 C C . ALA A 1 211 ? -4.349 8.774 20.088 1.00 10.70 192 ALA A C 1
ATOM 1506 O O . ALA A 1 211 ? -5.273 9.172 20.794 1.00 10.57 192 ALA A O 1
ATOM 1508 N N . LYS A 1 212 ? -3.330 8.103 20.588 1.00 10.79 193 LYS A N 1
ATOM 1509 C CA . LYS A 1 212 ? -3.326 7.742 22.015 1.00 9.51 193 LYS A CA 1
ATOM 1510 C C . LYS A 1 212 ? -3.529 8.955 22.917 1.00 9.29 193 LYS A C 1
ATOM 1511 O O . LYS A 1 212 ? -4.229 8.871 23.932 1.00 10.41 193 LYS A O 1
ATOM 1517 N N . LEU A 1 213 ? -2.857 10.066 22.615 1.00 9.07 194 LEU A N 1
ATOM 1518 C CA . LEU A 1 213 ? -3.003 11.249 23.445 1.00 8.66 194 LEU A CA 1
ATOM 1519 C C . LEU A 1 213 ? -4.449 11.728 23.491 1.00 8.53 194 LEU A C 1
ATOM 1520 O O . LEU A 1 213 ? -4.891 12.217 24.540 1.00 9.52 194 LEU A O 1
ATOM 1525 N N . ILE A 1 214 ? -5.147 11.699 22.365 1.00 8.59 195 ILE A N 1
ATOM 1526 C CA . ILE A 1 214 ? -6.560 12.098 22.352 1.00 9.53 195 ILE A CA 1
ATOM 1527 C C . ILE A 1 214 ? -7.376 11.160 23.284 1.00 9.37 195 ILE A C 1
ATOM 1528 O O . ILE A 1 214 ? -8.201 11.642 24.052 1.00 9.54 195 ILE A O 1
ATOM 1533 N N . VAL A 1 215 ? -7.113 9.859 23.248 1.00 8.90 196 VAL A N 1
ATOM 1534 C CA . VAL A 1 215 ? -7.893 8.977 24.134 1.00 9.50 196 VAL A CA 1
ATOM 1535 C C . VAL A 1 215 ? -7.502 9.239 25.599 1.00 9.37 196 VAL A C 1
ATOM 1536 O O . VAL A 1 215 ? -8.358 9.153 26.476 1.00 9.77 196 VAL A O 1
ATOM 1540 N N . TYR A 1 216 ? -6.227 9.535 25.874 1.00 8.69 197 TYR A N 1
ATOM 1541 C CA . TYR A 1 216 ? -5.841 9.912 27.225 1.00 7.24 197 TYR A CA 1
ATOM 1542 C C . TYR A 1 216 ? -6.704 11.099 27.684 1.00 8.44 197 TYR A C 1
ATOM 1543 O O . TYR A 1 216 ? -7.182 11.092 28.799 1.00 8.95 197 TYR A O 1
ATOM 1552 N N . LEU A 1 217 ? -6.840 12.115 26.849 1.00 9.18 198 LEU A N 1
ATOM 1553 C CA . LEU A 1 217 ? -7.647 13.274 27.242 1.00 9.46 198 LEU A CA 1
ATOM 1554 C C . LEU A 1 217 ? -9.105 12.861 27.445 1.00 10.55 198 LEU A C 1
ATOM 1555 O O . LEU A 1 217 ? -9.735 13.254 28.433 1.00 9.98 198 LEU A O 1
ATOM 1560 N N . GLN A 1 218 ? -9.651 12.053 26.552 1.00 10.23 199 GLN A N 1
ATOM 1561 C CA . GLN A 1 218 ? -11.005 11.545 26.756 1.00 10.63 199 GLN A CA 1
ATOM 1562 C C . GLN A 1 218 ? -11.183 10.909 28.112 1.00 9.85 199 GLN A C 1
ATOM 1563 O O . GLN A 1 218 ? -12.209 11.132 28.756 1.00 11.71 199 GLN A O 1
ATOM 1569 N N A ARG A 1 219 ? -10.218 10.101 28.525 0.50 9.91 200 ARG A N 1
ATOM 1570 N N B ARG A 1 219 ? -10.197 10.144 28.558 0.50 10.51 200 ARG A N 1
ATOM 1571 C CA A ARG A 1 219 ? -10.311 9.375 29.765 0.50 9.13 200 ARG A CA 1
ATOM 1572 C CA B ARG A 1 219 ? -10.354 9.383 29.768 0.50 10.23 200 ARG A CA 1
ATOM 1573 C C A ARG A 1 219 ? -10.115 10.292 30.964 0.50 9.32 200 ARG A C 1
ATOM 1574 C C B ARG A 1 219 ? -9.968 10.102 31.052 0.50 10.07 200 ARG A C 1
ATOM 1575 O O A ARG A 1 219 ? -10.958 10.359 31.861 0.50 9.38 200 ARG A O 1
ATOM 1576 O O B ARG A 1 219 ? -10.544 9.831 32.118 0.50 9.49 200 ARG A O 1
ATOM 1591 N N . PHE A 1 220 ? -8.994 11.010 30.965 1.00 9.54 201 PHE A N 1
ATOM 1592 C CA . PHE A 1 220 ? -8.460 11.638 32.167 1.00 10.06 201 PHE A CA 1
ATOM 1593 C C . PHE A 1 220 ? -8.580 13.141 32.226 1.00 11.56 201 PHE A C 1
ATOM 1594 O O . PHE A 1 220 ? -8.420 13.719 33.312 1.00 12.66 201 PHE A O 1
ATOM 1602 N N . ARG A 1 221 ? -8.845 13.761 31.080 1.00 11.62 202 ARG A N 1
ATOM 1603 C CA . ARG A 1 221 ? -9.078 15.192 31.025 1.00 11.82 202 ARG A CA 1
ATOM 1604 C C . ARG A 1 221 ? -10.275 15.472 30.142 1.00 11.97 202 ARG A C 1
ATOM 1605 O O . ARG A 1 221 ? -10.150 16.208 29.159 1.00 11.98 202 ARG A O 1
ATOM 1613 N N . PRO A 1 222 ? -11.424 14.887 30.491 1.00 11.52 203 PRO A N 1
ATOM 1614 C CA . PRO A 1 222 ? -12.590 14.955 29.574 1.00 12.53 203 PRO A CA 1
ATOM 1615 C C . PRO A 1 222 ? -13.060 16.357 29.222 1.00 13.76 203 PRO A C 1
ATOM 1616 O O . PRO A 1 222 ? -13.503 16.563 28.102 1.00 15.43 203 PRO A O 1
ATOM 1620 N N . GLN A 1 223 ? -12.894 17.322 30.123 1.00 15.66 204 GLN A N 1
ATOM 1621 C CA . GLN A 1 223 ? -13.272 18.707 29.824 1.00 17.05 204 GLN A CA 1
ATOM 1622 C C . GLN A 1 223 ? -12.329 19.345 28.800 1.00 17.23 204 GLN A C 1
ATOM 1623 O O . GLN A 1 223 ? -12.773 20.112 27.936 1.00 17.17 204 GLN A O 1
ATOM 1629 N N . ASP A 1 224 ? -11.033 19.018 28.863 1.00 16.24 205 ASP A N 1
ATOM 1630 C CA . ASP A 1 224 ? -10.076 19.460 27.829 1.00 17.03 205 ASP A CA 1
ATOM 1631 C C . ASP A 1 224 ? -10.410 18.846 26.467 1.00 16.32 205 ASP A C 1
ATOM 1632 O O . ASP A 1 224 ? -10.287 19.502 25.408 1.00 16.87 205 ASP A O 1
ATOM 1637 N N . TYR A 1 225 ? -10.810 17.571 26.468 1.00 14.84 206 TYR A N 1
ATOM 1638 C CA . TYR A 1 225 ? -11.161 16.927 25.212 1.00 14.58 206 TYR A CA 1
ATOM 1639 C C . TYR A 1 225 ? -12.402 17.618 24.597 1.00 14.47 206 TYR A C 1
ATOM 1640 O O . TYR A 1 225 ? -12.437 17.858 23.387 1.00 14.57 206 TYR A O 1
ATOM 1649 N N . GLN A 1 226 ? -13.387 17.942 25.431 1.00 14.17 207 GLN A N 1
ATOM 1650 C CA . GLN A 1 226 ? -14.572 18.654 24.928 1.00 14.41 207 GLN A CA 1
ATOM 1651 C C . GLN A 1 226 ? -14.222 20.057 24.405 1.00 14.55 207 GLN A C 1
ATOM 1652 O O . GLN A 1 226 ? -14.677 20.456 23.312 1.00 13.64 207 GLN A O 1
ATOM 1658 N N . ARG A 1 227 ? -13.390 20.778 25.149 1.00 15.61 208 ARG A N 1
ATOM 1659 C CA . ARG A 1 227 ? -12.963 22.091 24.721 1.00 15.80 208 ARG A CA 1
ATOM 1660 C C . ARG A 1 227 ? -12.231 22.000 23.387 1.00 15.79 208 ARG A C 1
ATOM 1661 O O . ARG A 1 227 ? -12.406 22.863 22.514 1.00 15.22 208 ARG A O 1
ATOM 1669 N N . LEU A 1 228 ? -11.447 20.939 23.212 1.00 14.63 209 LEU A N 1
ATOM 1670 C CA . LEU A 1 228 ? -10.704 20.755 21.971 1.00 14.65 209 LEU A CA 1
ATOM 1671 C C . LEU A 1 228 ? -11.675 20.571 20.787 1.00 13.98 209 LEU A C 1
ATOM 1672 O O . LEU A 1 228 ? -11.523 21.193 19.719 1.00 14.11 209 LEU A O 1
ATOM 1677 N N . LEU A 1 229 ? -12.683 19.732 20.980 1.00 13.02 210 LEU A N 1
ATOM 1678 C CA . LEU A 1 229 ? -13.648 19.480 19.920 1.00 12.59 210 LEU A CA 1
ATOM 1679 C C . LEU A 1 229 ? -14.336 20.771 19.505 1.00 12.42 210 LEU A C 1
ATOM 1680 O O . LEU A 1 229 ? -14.564 21.001 18.327 1.00 12.31 210 LEU A O 1
ATOM 1685 N N . GLU A 1 230 ? -14.639 21.620 20.475 1.00 13.25 211 GLU A N 1
ATOM 1686 C CA . GLU A 1 230 ? -15.406 22.840 20.241 1.00 13.34 211 GLU A CA 1
ATOM 1687 C C . GLU A 1 230 ? -14.579 23.834 19.445 1.00 14.15 211 GLU A C 1
ATOM 1688 O O . GLU A 1 230 ? -15.062 24.412 18.476 1.00 14.28 211 GLU A O 1
ATOM 1694 N N . VAL A 1 231 ? -13.331 24.020 19.865 1.00 14.49 212 VAL A N 1
ATOM 1695 C CA . VAL A 1 231 ? -12.466 24.988 19.189 1.00 15.06 212 VAL A CA 1
ATOM 1696 C C . VAL A 1 231 ? -12.041 24.513 17.800 1.00 15.92 212 VAL A C 1
ATOM 1697 O O . VAL A 1 231 ? -11.940 25.319 16.883 1.00 15.63 212 VAL A O 1
ATOM 1701 N N . ASN A 1 232 ? -11.804 23.209 17.638 1.00 16.55 213 ASN A N 1
ATOM 1702 C CA . ASN A 1 232 ? -11.419 22.672 16.323 1.00 18.14 213 ASN A CA 1
ATOM 1703 C C . ASN A 1 232 ? -12.529 22.816 15.275 1.00 18.34 213 ASN A C 1
ATOM 1704 O O . ASN A 1 232 ? -12.273 22.764 14.062 1.00 18.86 213 ASN A O 1
ATOM 1709 N N . SER A 1 233 ? -13.759 23.009 15.748 1.00 18.92 214 SER A N 1
ATOM 1710 C CA . SER A 1 233 ? -14.906 23.262 14.869 1.00 19.86 214 SER A CA 1
ATOM 1711 C C . SER A 1 233 ? -15.234 24.746 14.731 1.00 19.70 214 SER A C 1
ATOM 1712 O O . SER A 1 233 ? -16.266 25.108 14.136 1.00 21.13 214 SER A O 1
ATOM 1715 N N . GLN B 1 22 ? -15.876 11.880 54.525 1.00 31.94 3 GLN B N 1
ATOM 1716 C CA . GLN B 1 22 ? -14.979 12.960 54.003 1.00 31.37 3 GLN B CA 1
ATOM 1717 C C . GLN B 1 22 ? -14.334 13.731 55.152 1.00 30.99 3 GLN B C 1
ATOM 1718 O O . GLN B 1 22 ? -14.986 14.017 56.169 1.00 31.44 3 GLN B O 1
ATOM 1724 N N . GLY B 1 23 ? -13.054 14.060 54.997 1.00 29.40 4 GLY B N 1
ATOM 1725 C CA . GLY B 1 23 ? -12.363 14.891 55.967 1.00 28.27 4 GLY B CA 1
ATOM 1726 C C . GLY B 1 23 ? -12.147 14.324 57.366 1.00 26.87 4 GLY B C 1
ATOM 1727 O O . GLY B 1 23 ? -11.656 15.059 58.234 1.00 29.03 4 GLY B O 1
ATOM 1728 N N . LEU B 1 24 ? -12.537 13.058 57.615 1.00 24.77 5 LEU B N 1
ATOM 1729 C CA . LEU B 1 24 ? -12.009 12.260 58.753 1.00 20.59 5 LEU B CA 1
ATOM 1730 C C . LEU B 1 24 ? -10.504 12.441 58.660 1.00 18.16 5 LEU B C 1
ATOM 1731 O O . LEU B 1 24 ? -9.964 12.767 57.590 1.00 18.44 5 LEU B O 1
ATOM 1736 N N . ILE B 1 25 ? -9.813 12.192 59.757 1.00 13.45 6 ILE B N 1
ATOM 1737 C CA . ILE B 1 25 ? -8.363 12.293 59.763 1.00 11.01 6 ILE B CA 1
ATOM 1738 C C . ILE B 1 25 ? -7.714 10.945 59.400 1.00 11.33 6 ILE B C 1
ATOM 1739 O O . ILE B 1 25 ? -7.987 9.937 60.030 1.00 10.14 6 ILE B O 1
ATOM 1744 N N . GLU B 1 26 ? -6.860 10.933 58.394 1.00 10.58 7 GLU B N 1
ATOM 1745 C CA . GLU B 1 26 ? -6.078 9.745 58.001 1.00 9.10 7 GLU B CA 1
ATOM 1746 C C . GLU B 1 26 ? -4.716 9.851 58.659 1.00 9.57 7 GLU B C 1
ATOM 1747 O O . GLU B 1 26 ? -3.973 10.818 58.436 1.00 10.26 7 GLU B O 1
ATOM 1753 N N . VAL B 1 27 ? -4.374 8.869 59.479 1.00 9.39 8 VAL B N 1
ATOM 1754 C CA . VAL B 1 27 ? -3.097 8.806 60.096 1.00 7.83 8 VAL B CA 1
ATOM 1755 C C . VAL B 1 27 ? -2.384 7.678 59.393 1.00 9.52 8 VAL B C 1
ATOM 1756 O O . VAL B 1 27 ? -2.926 6.575 59.262 1.00 10.54 8 VAL B O 1
ATOM 1760 N N . GLU B 1 28 ? -1.166 7.924 58.946 1.00 9.61 9 GLU B N 1
ATOM 1761 C CA . GLU B 1 28 ? -0.517 7.019 57.972 1.00 10.65 9 GLU B CA 1
ATOM 1762 C C . GLU B 1 28 ? 0.902 6.675 58.403 1.00 11.32 9 GLU B C 1
ATOM 1763 O O . GLU B 1 28 ? 1.590 7.515 58.993 1.00 12.61 9 GLU B O 1
ATOM 1769 N N . ARG B 1 29 ? 1.332 5.454 58.073 1.00 11.18 10 ARG B N 1
ATOM 1770 C CA . ARG B 1 29 ? 2.708 5.016 58.253 1.00 11.10 10 ARG B CA 1
ATOM 1771 C C . ARG B 1 29 ? 3.093 4.281 56.974 1.00 10.11 10 ARG B C 1
ATOM 1772 O O . ARG B 1 29 ? 2.525 3.257 56.627 1.00 10.88 10 ARG B O 1
ATOM 1780 N N . LYS B 1 30 ? 4.074 4.816 56.270 1.00 10.38 11 LYS B N 1
ATOM 1781 C CA . LYS B 1 30 ? 4.576 4.181 55.057 1.00 10.49 11 LYS B CA 1
ATOM 1782 C C . LYS B 1 30 ? 5.573 3.107 55.471 1.00 10.52 11 LYS B C 1
ATOM 1783 O O . LYS B 1 30 ? 6.261 3.241 56.501 1.00 12.11 11 LYS B O 1
ATOM 1789 N N . PHE B 1 31 ? 5.689 2.069 54.662 1.00 9.34 12 PHE B N 1
ATOM 1790 C CA . PHE B 1 31 ? 6.711 1.033 54.928 1.00 8.53 12 PHE B CA 1
ATOM 1791 C C . PHE B 1 31 ? 7.088 0.347 53.640 1.00 8.63 12 PHE B C 1
ATOM 1792 O O . PHE B 1 31 ? 6.428 0.542 52.612 1.00 9.23 12 PHE B O 1
ATOM 1800 N N A LEU B 1 32 ? 8.158 -0.449 53.652 0.50 9.13 13 LEU B N 1
ATOM 1801 N N B LEU B 1 32 ? 8.139 -0.462 53.685 0.50 9.31 13 LEU B N 1
ATOM 1802 C CA A LEU B 1 32 ? 8.642 -1.141 52.451 0.50 9.80 13 LEU B CA 1
ATOM 1803 C CA B LEU B 1 32 ? 8.626 -1.173 52.521 0.50 10.22 13 LEU B CA 1
ATOM 1804 C C A LEU B 1 32 ? 8.112 -2.569 52.446 0.50 10.55 13 LEU B C 1
ATOM 1805 C C B LEU B 1 32 ? 8.037 -2.578 52.510 0.50 10.66 13 LEU B C 1
ATOM 1806 O O A LEU B 1 32 ? 8.479 -3.362 53.325 0.50 11.09 13 LEU B O 1
ATOM 1807 O O B LEU B 1 32 ? 8.266 -3.352 53.456 0.50 10.92 13 LEU B O 1
ATOM 1816 N N . PRO B 1 33 ? 7.250 -2.904 51.474 1.00 11.37 14 PRO B N 1
ATOM 1817 C CA . PRO B 1 33 ? 6.700 -4.258 51.427 1.00 11.66 14 PRO B CA 1
ATOM 1818 C C . PRO B 1 33 ? 7.764 -5.239 50.930 1.00 12.38 14 PRO B C 1
ATOM 1819 O O . PRO B 1 33 ? 8.721 -4.856 50.247 1.00 13.50 14 PRO B O 1
ATOM 1823 N N . GLY B 1 34 ? 7.581 -6.506 51.289 1.00 12.19 15 GLY B N 1
ATOM 1824 C CA . GLY B 1 34 ? 8.390 -7.585 50.743 1.00 13.08 15 GLY B CA 1
ATOM 1825 C C . GLY B 1 34 ? 7.504 -8.730 50.303 1.00 12.50 15 GLY B C 1
ATOM 1826 O O . GLY B 1 34 ? 6.283 -8.673 50.425 1.00 12.15 15 GLY B O 1
ATOM 1827 N N . PRO B 1 35 ? 8.127 -9.779 49.749 1.00 12.90 16 PRO B N 1
ATOM 1828 C CA . PRO B 1 35 ? 7.335 -10.875 49.197 1.00 12.92 16 PRO B CA 1
ATOM 1829 C C . PRO B 1 35 ? 6.461 -11.569 50.244 1.00 12.11 16 PRO B C 1
ATOM 1830 O O . PRO B 1 35 ? 5.397 -12.115 49.863 1.00 13.90 16 PRO B O 1
ATOM 1834 N N . GLY B 1 36 ? 6.810 -11.475 51.533 1.00 9.10 17 GLY B N 1
ATOM 1835 C CA . GLY B 1 36 ? 5.995 -12.114 52.588 1.00 9.19 17 GLY B CA 1
ATOM 1836 C C . GLY B 1 36 ? 4.963 -11.177 53.249 1.00 8.91 17 GLY B C 1
ATOM 1837 O O . GLY B 1 36 ? 4.227 -11.599 54.125 1.00 7.53 17 GLY B O 1
ATOM 1838 N N . THR B 1 37 ? 4.905 -9.925 52.828 1.00 7.94 18 THR B N 1
ATOM 1839 C CA . THR B 1 37 ? 4.003 -8.923 53.499 1.00 7.53 18 THR B CA 1
ATOM 1840 C C . THR B 1 37 ? 2.519 -9.359 53.488 1.00 7.52 18 THR B C 1
ATOM 1841 O O . THR B 1 37 ? 1.862 -9.338 54.519 1.00 9.73 18 THR B O 1
ATOM 1845 N N . GLU B 1 38 ? 2.019 -9.791 52.327 1.00 9.18 19 GLU B N 1
ATOM 1846 C CA . GLU B 1 38 ? 0.603 -10.236 52.252 1.00 9.15 19 GLU B CA 1
ATOM 1847 C C . GLU B 1 38 ? 0.321 -11.424 53.155 1.00 9.13 19 GLU B C 1
ATOM 1848 O O . GLU B 1 38 ? -0.696 -11.454 53.843 1.00 9.48 19 GLU B O 1
ATOM 1854 N N A GLU B 1 39 ? 1.228 -12.386 53.158 0.50 8.47 20 GLU B N 1
ATOM 1855 N N B GLU B 1 39 ? 1.218 -12.411 53.148 0.50 8.06 20 GLU B N 1
ATOM 1856 C CA A GLU B 1 39 ? 1.074 -13.541 54.010 0.50 8.64 20 GLU B CA 1
ATOM 1857 C CA B GLU B 1 39 ? 1.079 -13.555 54.051 0.50 7.97 20 GLU B CA 1
ATOM 1858 C C A GLU B 1 39 ? 1.095 -13.151 55.492 0.50 7.75 20 GLU B C 1
ATOM 1859 C C B GLU B 1 39 ? 1.026 -13.074 55.495 0.50 7.07 20 GLU B C 1
ATOM 1860 O O A GLU B 1 39 ? 0.375 -13.725 56.302 0.50 8.71 20 GLU B O 1
ATOM 1861 O O B GLU B 1 39 ? 0.192 -13.499 56.286 0.50 8.05 20 GLU B O 1
ATOM 1872 N N . ARG B 1 40 ? 1.961 -12.213 55.870 1.00 7.35 21 ARG B N 1
ATOM 1873 C CA . ARG B 1 40 ? 1.965 -11.772 57.290 1.00 7.04 21 ARG B CA 1
ATOM 1874 C C . ARG B 1 40 ? 0.684 -11.024 57.637 1.00 7.96 21 ARG B C 1
ATOM 1875 O O . ARG B 1 40 ? 0.145 -11.206 58.735 1.00 8.96 21 ARG B O 1
ATOM 1883 N N . LEU B 1 41 ? 0.195 -10.211 56.705 1.00 8.58 22 LEU B N 1
ATOM 1884 C CA . LEU B 1 41 ? -1.076 -9.507 56.932 1.00 9.60 22 LEU B CA 1
ATOM 1885 C C . LEU B 1 41 ? -2.231 -10.506 57.144 1.00 11.03 22 LEU B C 1
ATOM 1886 O O . LEU B 1 41 ? -3.045 -10.341 58.050 1.00 10.22 22 LEU B O 1
ATOM 1891 N N . GLN B 1 42 ? -2.268 -11.531 56.314 1.00 9.91 23 GLN B N 1
ATOM 1892 C CA . GLN B 1 42 ? -3.276 -12.555 56.421 1.00 9.22 23 GLN B CA 1
ATOM 1893 C C . GLN B 1 42 ? -3.167 -13.295 57.758 1.00 9.05 23 GLN B C 1
ATOM 1894 O O . GLN B 1 42 ? -4.187 -13.583 58.406 1.00 8.79 23 GLN B O 1
ATOM 1900 N N . GLU B 1 43 ? -1.927 -13.591 58.172 1.00 7.37 24 GLU B N 1
ATOM 1901 C CA . GLU B 1 43 ? -1.714 -14.264 59.467 1.00 7.51 24 GLU B CA 1
ATOM 1902 C C . GLU B 1 43 ? -2.180 -13.436 60.663 1.00 8.79 24 GLU B C 1
ATOM 1903 O O . GLU B 1 43 ? -2.456 -14.011 61.721 1.00 10.43 24 GLU B O 1
ATOM 1909 N N . LEU B 1 44 ? -2.167 -12.112 60.539 1.00 9.48 25 LEU B N 1
ATOM 1910 C CA . LEU B 1 44 ? -2.721 -11.212 61.571 1.00 9.41 25 LEU B CA 1
ATOM 1911 C C . LEU B 1 44 ? -4.224 -11.046 61.515 1.00 10.87 25 LEU B C 1
ATOM 1912 O O . LEU B 1 44 ? -4.773 -10.254 62.301 1.00 12.24 25 LEU B O 1
ATOM 1917 N N . GLY B 1 45 ? -4.865 -11.680 60.539 1.00 10.32 26 GLY B N 1
ATOM 1918 C CA . GLY B 1 45 ? -6.315 -11.589 60.393 1.00 10.81 26 GLY B CA 1
ATOM 1919 C C . GLY B 1 45 ? -6.761 -10.627 59.313 1.00 11.11 26 GLY B C 1
ATOM 1920 O O . GLY B 1 45 ? -7.956 -10.386 59.175 1.00 11.78 26 GLY B O 1
ATOM 1921 N N . GLY B 1 46 ? -5.814 -10.075 58.555 1.00 10.25 27 GLY B N 1
ATOM 1922 C CA . GLY B 1 46 ? -6.162 -9.167 57.444 1.00 9.90 27 GLY B CA 1
ATOM 1923 C C . GLY B 1 46 ? -6.874 -9.863 56.280 1.00 10.99 27 GLY B C 1
ATOM 1924 O O . GLY B 1 46 ? -6.677 -11.075 56.033 1.00 10.56 27 GLY B O 1
ATOM 1925 N N . THR B 1 47 ? -7.711 -9.110 55.562 1.00 11.55 28 THR B N 1
ATOM 1926 C CA . THR B 1 47 ? -8.450 -9.696 54.420 1.00 11.06 28 THR B CA 1
ATOM 1927 C C . THR B 1 47 ? -8.343 -8.767 53.244 1.00 9.78 28 THR B C 1
ATOM 1928 O O . THR B 1 47 ? -8.273 -7.527 53.408 1.00 9.39 28 THR B O 1
ATOM 1932 N N . LEU B 1 48 ? -8.323 -9.360 52.054 1.00 8.82 29 LEU B N 1
ATOM 1933 C CA . LEU B 1 48 ? -8.254 -8.588 50.826 1.00 8.13 29 LEU B CA 1
ATOM 1934 C C . LEU B 1 48 ? -9.560 -7.845 50.608 1.00 8.46 29 LEU B C 1
ATOM 1935 O O . LEU B 1 48 ? -10.632 -8.464 50.674 1.00 10.47 29 LEU B O 1
ATOM 1940 N N . GLU B 1 49 ? -9.470 -6.561 50.321 1.00 10.49 30 GLU B N 1
ATOM 1941 C CA . GLU B 1 49 ? -10.661 -5.815 49.898 1.00 10.13 30 GLU B CA 1
ATOM 1942 C C . GLU B 1 49 ? -10.748 -5.867 48.372 1.00 10.53 30 GLU B C 1
ATOM 1943 O O . GLU B 1 49 ? -11.800 -6.184 47.845 1.00 9.50 30 GLU B O 1
ATOM 1949 N N . TYR B 1 50 ? -9.661 -5.544 47.677 1.00 9.07 31 TYR B N 1
ATOM 1950 C CA . TYR B 1 50 ? -9.637 -5.562 46.194 1.00 9.36 31 TYR B CA 1
ATOM 1951 C C . TYR B 1 50 ? -8.216 -5.292 45.691 1.00 10.02 31 TYR B C 1
ATOM 1952 O O . TYR B 1 50 ? -7.345 -4.808 46.445 1.00 9.27 31 TYR B O 1
ATOM 1961 N N . ARG B 1 51 ? -8.002 -5.669 44.426 1.00 10.38 32 ARG B N 1
ATOM 1962 C CA . ARG B 1 51 ? -6.794 -5.242 43.688 1.00 10.51 32 ARG B CA 1
ATOM 1963 C C . ARG B 1 51 ? -7.264 -4.376 42.536 1.00 10.51 32 ARG B C 1
ATOM 1964 O O . ARG B 1 51 ? -8.284 -4.671 41.894 1.00 12.09 32 ARG B O 1
ATOM 1972 N N . VAL B 1 52 ? -6.505 -3.337 42.235 1.00 10.93 33 VAL B N 1
ATOM 1973 C CA . VAL B 1 52 ? -6.922 -2.403 41.186 1.00 10.80 33 VAL B CA 1
ATOM 1974 C C . VAL B 1 52 ? -5.673 -1.749 40.617 1.00 10.27 33 VAL B C 1
ATOM 1975 O O . VAL B 1 52 ? -4.709 -1.522 41.326 1.00 12.37 33 VAL B O 1
ATOM 1979 N N . THR B 1 53 ? -5.735 -1.468 39.321 1.00 9.99 34 THR B N 1
ATOM 1980 C CA . THR B 1 53 ? -4.705 -0.716 38.635 1.00 10.32 34 THR B CA 1
ATOM 1981 C C . THR B 1 53 ? -5.375 0.599 38.234 1.00 10.27 34 THR B C 1
ATOM 1982 O O . THR B 1 53 ? -6.435 0.612 37.571 1.00 10.84 34 THR B O 1
ATOM 1986 N N . PHE B 1 54 ? -4.741 1.722 38.592 1.00 9.17 35 PHE B N 1
ATOM 1987 C CA . PHE B 1 54 ? -5.403 3.035 38.421 1.00 9.56 35 PHE B CA 1
ATOM 1988 C C . PHE B 1 54 ? -4.378 4.140 38.191 1.00 8.05 35 PHE B C 1
ATOM 1989 O O . PHE B 1 54 ? -3.227 4.092 38.692 1.00 9.10 35 PHE B O 1
ATOM 1997 N N . ARG B 1 55 ? -4.785 5.114 37.403 1.00 7.43 36 ARG B N 1
ATOM 1998 C CA . ARG B 1 55 ? -3.977 6.315 37.225 1.00 7.15 36 ARG B CA 1
ATOM 1999 C C . ARG B 1 55 ? -4.291 7.375 38.251 1.00 8.83 36 ARG B C 1
ATOM 2000 O O . ARG B 1 55 ? -5.448 7.652 38.533 1.00 9.03 36 ARG B O 1
ATOM 2008 N N . ASP B 1 56 ? -3.232 8.025 38.743 1.00 8.78 37 ASP B N 1
ATOM 2009 C CA . ASP B 1 56 ? -3.363 9.272 39.504 1.00 9.25 37 ASP B CA 1
ATOM 2010 C C . ASP B 1 56 ? -2.749 10.402 38.717 1.00 9.21 37 ASP B C 1
ATOM 2011 O O . ASP B 1 56 ? -1.624 10.253 38.194 1.00 10.68 37 ASP B O 1
ATOM 2016 N N . THR B 1 57 ? -3.467 11.529 38.654 1.00 8.52 38 THR B N 1
ATOM 2017 C CA . THR B 1 57 ? -2.917 12.696 38.028 1.00 8.99 38 THR B CA 1
ATOM 2018 C C . THR B 1 57 ? -2.918 13.805 39.025 1.00 8.63 38 THR B C 1
ATOM 2019 O O . THR B 1 57 ? -3.982 14.173 39.558 1.00 10.04 38 THR B O 1
ATOM 2023 N N . TYR B 1 58 ? -1.728 14.369 39.251 1.00 7.73 39 TYR B N 1
ATOM 2024 C CA . TYR B 1 58 ? -1.557 15.478 40.233 1.00 7.86 39 TYR B CA 1
ATOM 2025 C C . TYR B 1 58 ? -1.547 16.825 39.587 1.00 9.34 39 TYR B C 1
ATOM 2026 O O . TYR B 1 58 ? -1.004 17.000 38.476 1.00 9.72 39 TYR B O 1
ATOM 2035 N N . TYR B 1 59 ? -2.202 17.772 40.253 1.00 9.17 40 TYR B N 1
ATOM 2036 C CA . TYR B 1 59 ? -2.350 19.145 39.723 1.00 10.47 40 TYR B CA 1
ATOM 2037 C C . TYR B 1 59 ? -1.807 20.137 40.721 1.00 9.41 40 TYR B C 1
ATOM 2038 O O . TYR B 1 59 ? -1.997 20.005 41.923 1.00 10.31 40 TYR B O 1
ATOM 2047 N N . ASP B 1 60 ? -1.120 21.152 40.226 1.00 10.23 41 ASP B N 1
ATOM 2048 C CA . ASP B 1 60 ? -0.590 22.174 41.123 1.00 10.52 41 ASP B CA 1
ATOM 2049 C C . ASP B 1 60 ? -0.221 23.347 40.235 1.00 10.27 41 ASP B C 1
ATOM 2050 O O . ASP B 1 60 ? -0.347 23.255 39.006 1.00 9.39 41 ASP B O 1
ATOM 2055 N N . THR B 1 61 ? 0.190 24.436 40.858 1.00 12.46 42 THR B N 1
ATOM 2056 C CA . THR B 1 61 ? 0.720 25.544 40.079 1.00 13.37 42 THR B CA 1
ATOM 2057 C C . THR B 1 61 ? 2.133 25.174 39.619 1.00 14.62 42 THR B C 1
ATOM 2058 O O . THR B 1 61 ? 2.713 24.201 40.083 1.00 15.16 42 THR B O 1
ATOM 2062 N N . PRO B 1 62 ? 2.692 25.941 38.674 1.00 15.96 43 PRO B N 1
ATOM 2063 C CA . PRO B 1 62 ? 4.050 25.610 38.230 1.00 16.67 43 PRO B CA 1
ATOM 2064 C C . PRO B 1 62 ? 5.135 25.681 39.313 1.00 17.42 43 PRO B C 1
ATOM 2065 O O . PRO B 1 62 ? 6.158 25.013 39.181 1.00 19.04 43 PRO B O 1
ATOM 2069 N N . GLU B 1 63 ? 4.887 26.440 40.374 1.00 17.53 44 GLU B N 1
ATOM 2070 C CA . GLU B 1 63 ? 5.775 26.529 41.528 1.00 18.29 44 GLU B CA 1
ATOM 2071 C C . GLU B 1 63 ? 5.458 25.464 42.570 1.00 17.62 44 GLU B C 1
ATOM 2072 O O . GLU B 1 63 ? 6.067 25.449 43.630 1.00 17.23 44 GLU B O 1
ATOM 2078 N N . LEU B 1 64 ? 4.500 24.590 42.282 1.00 15.57 45 LEU B N 1
ATOM 2079 C CA . LEU B 1 64 ? 4.085 23.583 43.277 1.00 15.09 45 LEU B CA 1
ATOM 2080 C C . LEU B 1 64 ? 3.629 24.239 44.588 1.00 14.06 45 LEU B C 1
ATOM 2081 O O . LEU B 1 64 ? 4.009 23.786 45.696 1.00 14.46 45 LEU B O 1
ATOM 2086 N N . SER B 1 65 ? 2.760 25.245 44.462 1.00 12.49 46 SER B N 1
ATOM 2087 C CA . SER B 1 65 ? 2.256 25.984 45.615 1.00 11.42 46 SER B CA 1
ATOM 2088 C C . SER B 1 65 ? 1.518 25.092 46.611 1.00 11.16 46 SER B C 1
ATOM 2089 O O . SER B 1 65 ? 1.651 25.276 47.835 1.00 11.72 46 SER B O 1
ATOM 2092 N N . LEU B 1 66 ? 0.724 24.159 46.103 1.00 10.59 47 LEU B N 1
ATOM 2093 C CA . LEU B 1 66 ? -0.018 23.308 47.026 1.00 10.68 47 LEU B CA 1
ATOM 2094 C C . LEU B 1 66 ? 0.937 22.407 47.786 1.00 10.30 47 LEU B C 1
ATOM 2095 O O . LEU B 1 66 ? 0.860 22.293 49.028 1.00 9.83 47 LEU B O 1
ATOM 2116 N N . GLN B 1 68 ? 4.128 22.702 48.329 1.00 12.73 49 GLN B N 1
ATOM 2117 C CA . GLN B 1 68 ? 4.869 23.490 49.315 1.00 14.02 49 GLN B CA 1
ATOM 2118 C C . GLN B 1 68 ? 4.090 23.690 50.624 1.00 13.79 49 GLN B C 1
ATOM 2119 O O . GLN B 1 68 ? 4.696 23.756 51.723 1.00 15.27 49 GLN B O 1
ATOM 2125 N N . ALA B 1 69 ? 2.757 23.777 50.516 1.00 12.43 50 ALA B N 1
ATOM 2126 C CA . ALA B 1 69 ? 1.898 23.958 51.675 1.00 10.95 50 ALA B CA 1
ATOM 2127 C C . ALA B 1 69 ? 1.413 22.597 52.229 1.00 10.90 50 ALA B C 1
ATOM 2128 O O . ALA B 1 69 ? 0.447 22.552 53.023 1.00 12.44 50 ALA B O 1
ATOM 2130 N N . ASP B 1 70 ? 2.077 21.508 51.809 1.00 9.29 51 ASP B N 1
ATOM 2131 C CA . ASP B 1 70 ? 1.722 20.133 52.212 1.00 9.59 51 ASP B CA 1
ATOM 2132 C C . ASP B 1 70 ? 0.270 19.851 51.906 1.00 9.75 51 ASP B C 1
ATOM 2133 O O . ASP B 1 70 ? -0.404 19.114 52.635 1.00 9.47 51 ASP B O 1
ATOM 2138 N N . HIS B 1 71 ? -0.212 20.421 50.806 1.00 9.21 52 HIS B N 1
ATOM 2139 C CA . HIS B 1 71 ? -1.525 20.023 50.278 1.00 9.05 52 HIS B CA 1
ATOM 2140 C C . HIS B 1 71 ? -1.283 19.310 48.947 1.00 9.40 52 HIS B C 1
ATOM 2141 O O . HIS B 1 71 ? -0.350 19.630 48.233 1.00 9.12 52 HIS B O 1
ATOM 2148 N N . TRP B 1 72 ? -2.190 18.397 48.601 1.00 7.89 53 TRP B N 1
ATOM 2149 C CA . TRP B 1 72 ? -1.956 17.494 47.497 1.00 8.43 53 TRP B CA 1
ATOM 2150 C C . TRP B 1 72 ? -3.263 17.260 46.736 1.00 8.13 53 TRP B C 1
ATOM 2151 O O . TRP B 1 72 ? -4.194 16.729 47.277 1.00 8.87 53 TRP B O 1
ATOM 2162 N N . LEU B 1 73 ? -3.288 17.678 45.478 1.00 7.01 54 LEU B N 1
ATOM 2163 C CA . LEU B 1 73 ? -4.516 17.655 44.622 1.00 8.14 54 LEU B CA 1
ATOM 2164 C C . LEU B 1 73 ? -4.310 16.640 43.510 1.00 9.08 54 LEU B C 1
ATOM 2165 O O . LEU B 1 73 ? -3.363 16.716 42.738 1.00 8.81 54 LEU B O 1
ATOM 2170 N N . ARG B 1 74 ? -5.214 15.667 43.450 1.00 8.34 55 ARG B N 1
ATOM 2171 C CA . ARG B 1 74 ? -5.137 14.683 42.338 1.00 7.50 55 ARG B CA 1
ATOM 2172 C C . ARG B 1 74 ? -6.526 14.293 41.862 1.00 9.16 55 ARG B C 1
ATOM 2173 O O . ARG B 1 74 ? -7.518 14.462 42.586 1.00 8.94 55 ARG B O 1
ATOM 2181 N N . ARG B 1 75 ? -6.578 13.838 40.610 1.00 7.79 56 ARG B N 1
ATOM 2182 C CA . ARG B 1 75 ? -7.765 13.174 40.078 1.00 9.43 56 ARG B CA 1
ATOM 2183 C C . ARG B 1 75 ? -7.352 11.730 39.935 1.00 8.59 56 ARG B C 1
ATOM 2184 O O . ARG B 1 75 ? -6.397 11.390 39.197 1.00 9.34 56 ARG B O 1
ATOM 2192 N N . ARG B 1 76 ? -8.036 10.883 40.693 1.00 9.42 57 ARG B N 1
ATOM 2193 C CA . ARG B 1 76 ? -7.703 9.479 40.775 1.00 9.31 57 ARG B CA 1
ATOM 2194 C C . ARG B 1 76 ? -8.706 8.673 39.985 1.00 11.05 57 ARG B C 1
ATOM 2195 O O . ARG B 1 76 ? -9.905 8.736 40.244 1.00 11.85 57 ARG B O 1
ATOM 2203 N N . GLU B 1 77 ? -8.194 7.871 39.036 1.00 10.60 58 GLU B N 1
ATOM 2204 C CA . GLU B 1 77 ? -9.044 7.054 38.206 1.00 11.06 58 GLU B CA 1
ATOM 2205 C C . GLU B 1 77 ? -9.836 6.108 39.111 1.00 12.06 58 GLU B C 1
ATOM 2206 O O . GLU B 1 77 ? -9.272 5.541 40.039 1.00 13.50 58 GLU B O 1
ATOM 2212 N N . ASP B 1 78 ? -11.134 6.003 38.842 1.00 14.90 59 ASP B N 1
ATOM 2213 C CA . ASP B 1 78 ? -12.086 5.123 39.606 1.00 17.02 59 ASP B CA 1
ATOM 2214 C C . ASP B 1 78 ? -12.534 5.727 40.943 1.00 18.13 59 ASP B C 1
ATOM 2215 O O . ASP B 1 78 ? -13.328 5.116 41.673 1.00 18.45 59 ASP B O 1
ATOM 2220 N N . SER B 1 79 ? -12.017 6.909 41.285 1.00 16.72 60 SER B N 1
ATOM 2221 C CA . SER B 1 79 ? -12.402 7.585 42.524 1.00 16.19 60 SER B CA 1
ATOM 2222 C C . SER B 1 79 ? -12.927 8.983 42.252 1.00 15.61 60 SER B C 1
ATOM 2223 O O . SER B 1 79 ? -14.044 9.325 42.665 1.00 18.88 60 SER B O 1
ATOM 2226 N N . GLY B 1 80 ? -12.142 9.810 41.567 1.00 14.26 61 GLY B N 1
ATOM 2227 C CA . GLY B 1 80 ? -12.479 11.203 41.342 1.00 12.74 61 GLY B CA 1
ATOM 2228 C C . GLY B 1 80 ? -11.433 12.121 41.954 1.00 10.50 61 GLY B C 1
ATOM 2229 O O . GLY B 1 80 ? -10.291 11.719 42.233 1.00 10.68 61 GLY B O 1
ATOM 2230 N N . TRP B 1 81 ? -11.809 13.382 42.147 1.00 9.72 62 TRP B N 1
ATOM 2231 C CA . TRP B 1 81 ? -10.876 14.387 42.668 1.00 8.64 62 TRP B CA 1
ATOM 2232 C C . TRP B 1 81 ? -10.734 14.175 44.166 1.00 8.04 62 TRP B C 1
ATOM 2233 O O . TRP B 1 81 ? -11.701 13.767 44.873 1.00 9.92 62 TRP B O 1
ATOM 2244 N N . GLU B 1 82 ? -9.500 14.361 44.614 1.00 7.98 63 GLU B N 1
ATOM 2245 C CA . GLU B 1 82 ? -9.141 14.222 46.031 1.00 8.25 63 GLU B CA 1
ATOM 2246 C C . GLU B 1 82 ? -8.134 15.309 46.401 1.00 8.54 63 GLU B C 1
ATOM 2247 O O . GLU B 1 82 ? -7.207 15.573 45.650 1.00 11.12 63 GLU B O 1
ATOM 2253 N N . LEU B 1 83 ? -8.320 15.925 47.574 1.00 8.25 64 LEU B N 1
ATOM 2254 C CA . LEU B 1 83 ? -7.406 16.968 48.061 1.00 7.10 64 LEU B CA 1
ATOM 2255 C C . LEU B 1 83 ? -7.032 16.578 49.489 1.00 8.73 64 LEU B C 1
ATOM 2256 O O . LEU B 1 83 ? -7.914 16.540 50.350 1.00 10.11 64 LEU B O 1
ATOM 2261 N N . LYS B 1 84 ? -5.765 16.209 49.692 1.00 8.86 65 LYS B N 1
ATOM 2262 C CA . LYS B 1 84 ? -5.274 15.935 51.013 1.00 9.66 65 LYS B CA 1
ATOM 2263 C C . LYS B 1 84 ? -4.764 17.220 51.642 1.00 9.19 65 LYS B C 1
ATOM 2264 O O . LYS B 1 84 ? -3.866 17.915 51.080 1.00 9.95 65 LYS B O 1
ATOM 2270 N N . CYS B 1 85 ? -5.344 17.550 52.794 1.00 9.98 66 CYS B N 1
ATOM 2271 C CA . CYS B 1 85 ? -4.987 18.737 53.578 1.00 10.07 66 CYS B CA 1
ATOM 2272 C C . CYS B 1 85 ? -4.252 18.273 54.840 1.00 9.50 66 CYS B C 1
ATOM 2273 O O . CYS B 1 85 ? -4.659 17.308 55.451 1.00 10.54 66 CYS B O 1
ATOM 2276 N N . PRO B 1 86 ? -3.178 18.940 55.235 1.00 10.10 67 PRO B N 1
ATOM 2277 C CA . PRO B 1 86 ? -2.360 18.434 56.348 1.00 10.29 67 PRO B CA 1
ATOM 2278 C C . PRO B 1 86 ? -3.051 18.540 57.695 1.00 10.68 67 PRO B C 1
ATOM 2279 O O . PRO B 1 86 ? -3.735 19.515 57.970 1.00 11.72 67 PRO B O 1
ATOM 2283 N N . GLY B 1 87 ? -2.933 17.486 58.492 1.00 9.78 68 GLY B N 1
ATOM 2284 C CA . GLY B 1 87 ? -3.376 17.503 59.872 1.00 9.63 68 GLY B CA 1
ATOM 2285 C C . GLY B 1 87 ? -2.298 17.961 60.818 1.00 10.01 68 GLY B C 1
ATOM 2286 O O . GLY B 1 87 ? -1.175 18.288 60.395 1.00 9.81 68 GLY B O 1
ATOM 2287 N N . ALA B 1 88 ? -2.595 17.920 62.109 1.00 10.01 69 ALA B N 1
ATOM 2288 C CA . ALA B 1 88 ? -1.687 18.485 63.109 1.00 8.87 69 ALA B CA 1
ATOM 2289 C C . ALA B 1 88 ? -0.301 17.869 63.111 1.00 9.37 69 ALA B C 1
ATOM 2290 O O . ALA B 1 88 ? 0.713 18.586 63.311 1.00 8.37 69 ALA B O 1
ATOM 2292 N N . ALA B 1 89 ? -0.234 16.565 62.917 1.00 9.19 70 ALA B N 1
ATOM 2293 C CA . ALA B 1 89 ? 1.077 15.916 62.965 1.00 8.98 70 ALA B CA 1
ATOM 2294 C C . ALA B 1 89 ? 2.027 16.341 61.829 1.00 10.04 70 ALA B C 1
ATOM 2295 O O . ALA B 1 89 ? 3.229 16.012 61.874 1.00 10.82 70 ALA B O 1
ATOM 2297 N N . GLY B 1 90 ? 1.503 17.000 60.786 1.00 10.13 71 GLY B N 1
ATOM 2298 C CA . GLY B 1 90 ? 2.324 17.621 59.755 1.00 11.14 71 GLY B CA 1
ATOM 2299 C C . GLY B 1 90 ? 3.391 18.549 60.325 1.00 12.11 71 GLY B C 1
ATOM 2300 O O . GLY B 1 90 ? 4.410 18.795 59.680 1.00 13.57 71 GLY B O 1
ATOM 2301 N N A VAL B 1 91 ? 3.143 19.079 61.521 0.50 11.24 72 VAL B N 1
ATOM 2302 N N B VAL B 1 91 ? 3.189 19.070 61.534 0.50 11.55 72 VAL B N 1
ATOM 2303 C CA A VAL B 1 91 ? 4.138 19.915 62.190 0.50 11.80 72 VAL B CA 1
ATOM 2304 C CA B VAL B 1 91 ? 4.227 19.932 62.131 0.50 12.06 72 VAL B CA 1
ATOM 2305 C C A VAL B 1 91 ? 5.442 19.148 62.374 0.50 11.79 72 VAL B C 1
ATOM 2306 C C B VAL B 1 91 ? 5.486 19.158 62.517 0.50 12.22 72 VAL B C 1
ATOM 2307 O O A VAL B 1 91 ? 6.517 19.729 62.170 0.50 12.58 72 VAL B O 1
ATOM 2308 O O B VAL B 1 91 ? 6.569 19.735 62.649 0.50 13.33 72 VAL B O 1
ATOM 2315 N N . LEU B 1 92 ? 5.336 17.854 62.708 1.00 12.75 73 LEU B N 1
ATOM 2316 C CA . LEU B 1 92 ? 6.494 16.962 62.863 1.00 14.45 73 LEU B CA 1
ATOM 2317 C C . LEU B 1 92 ? 7.139 16.746 61.499 1.00 15.06 73 LEU B C 1
ATOM 2318 O O . LEU B 1 92 ? 8.348 16.875 61.358 1.00 18.61 73 LEU B O 1
ATOM 2323 N N . GLY B 1 93 ? 6.325 16.526 60.486 1.00 13.15 74 GLY B N 1
ATOM 2324 C CA . GLY B 1 93 ? 6.838 16.258 59.162 1.00 11.78 74 GLY B CA 1
ATOM 2325 C C . GLY B 1 93 ? 5.685 15.826 58.286 1.00 11.43 74 GLY B C 1
ATOM 2326 O O . GLY B 1 93 ? 4.643 15.344 58.768 1.00 11.15 74 GLY B O 1
ATOM 2327 N N . PRO B 1 94 ? 5.858 15.941 56.961 1.00 11.61 75 PRO B N 1
ATOM 2328 C CA . PRO B 1 94 ? 4.822 15.541 56.037 1.00 10.74 75 PRO B CA 1
ATOM 2329 C C . PRO B 1 94 ? 4.683 14.005 55.906 1.00 10.57 75 PRO B C 1
ATOM 2330 O O . PRO B 1 94 ? 5.510 13.242 56.439 1.00 10.03 75 PRO B O 1
ATOM 2334 N N . HIS B 1 95 ? 3.642 13.576 55.191 1.00 9.87 76 HIS B N 1
ATOM 2335 C CA . HIS B 1 95 ? 3.416 12.173 54.864 1.00 9.68 76 HIS B CA 1
ATOM 2336 C C . HIS B 1 95 ? 3.052 11.305 56.045 1.00 10.63 76 HIS B C 1
ATOM 2337 O O . HIS B 1 95 ? 3.366 10.116 56.054 1.00 11.72 76 HIS B O 1
ATOM 2344 N N A THR B 1 96 ? 2.376 11.914 57.017 0.50 9.86 77 THR B N 1
ATOM 2345 N N B THR B 1 96 ? 2.401 11.896 57.048 0.50 9.67 77 THR B N 1
ATOM 2346 C CA A THR B 1 96 ? 1.913 11.192 58.201 0.50 10.09 77 THR B CA 1
ATOM 2347 C CA B THR B 1 96 ? 1.874 11.079 58.154 0.50 9.84 77 THR B CA 1
ATOM 2348 C C A THR B 1 96 ? 0.397 11.357 58.433 0.50 9.28 77 THR B C 1
ATOM 2349 C C B THR B 1 96 ? 0.432 11.390 58.601 0.50 8.93 77 THR B C 1
ATOM 2350 O O A THR B 1 96 ? -0.310 10.409 58.754 0.50 9.90 77 THR B O 1
ATOM 2351 O O B THR B 1 96 ? -0.172 10.576 59.310 0.50 8.81 77 THR B O 1
ATOM 2358 N N . GLU B 1 97 ? -0.113 12.564 58.252 1.00 8.98 78 GLU B N 1
ATOM 2359 C CA . GLU B 1 97 ? -1.496 12.902 58.652 1.00 8.39 78 GLU B CA 1
ATOM 2360 C C . GLU B 1 97 ? -2.181 13.889 57.731 1.00 8.19 78 GLU B C 1
ATOM 2361 O O . GLU B 1 97 ? -1.677 15.010 57.518 1.00 8.88 78 GLU B O 1
ATOM 2367 N N . TYR B 1 98 ? -3.330 13.477 57.209 1.00 9.03 79 TYR B N 1
ATOM 2368 C CA . TYR B 1 98 ? -4.099 14.329 56.291 1.00 10.20 79 TYR B CA 1
ATOM 2369 C C . TYR B 1 98 ? -5.546 14.150 56.460 1.00 11.08 79 TYR B C 1
ATOM 2370 O O . TYR B 1 98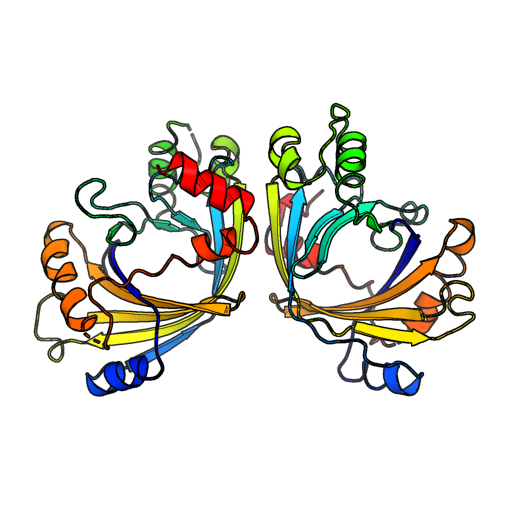 ? -5.975 13.090 56.875 1.00 11.36 79 TYR B O 1
ATOM 2379 N N A LYS B 1 99 ? -6.311 15.209 56.206 0.50 11.91 80 LYS B N 1
ATOM 2380 N N B LYS B 1 99 ? -6.300 15.174 56.094 0.50 12.03 80 LYS B N 1
ATOM 2381 C CA A LYS B 1 99 ? -7.741 15.093 55.916 0.50 12.23 80 LYS B CA 1
ATOM 2382 C CA B LYS B 1 99 ? -7.735 15.054 55.925 0.50 12.23 80 LYS B CA 1
ATOM 2383 C C A LYS B 1 99 ? -7.883 15.030 54.411 0.50 12.29 80 LYS B C 1
ATOM 2384 C C B LYS B 1 99 ? -8.023 15.124 54.442 0.50 12.44 80 LYS B C 1
ATOM 2385 O O A LYS B 1 99 ? -7.290 15.835 53.710 0.50 13.22 80 LYS B O 1
ATOM 2386 O O B LYS B 1 99 ? -7.656 16.104 53.794 0.50 12.93 80 LYS B O 1
ATOM 2397 N N . GLU B 1 100 ? -8.675 14.089 53.917 1.00 12.55 81 GLU B N 1
ATOM 2398 C CA . GLU B 1 100 ? -8.876 13.955 52.493 1.00 13.37 81 GLU B CA 1
ATOM 2399 C C . GLU B 1 100 ? -10.258 14.384 52.124 1.00 14.11 81 GLU B C 1
ATOM 2400 O O . GLU B 1 100 ? -11.248 13.784 52.538 1.00 14.99 81 GLU B O 1
ATOM 2406 N N . LEU B 1 101 ? -10.306 15.434 51.347 1.00 11.60 82 LEU B N 1
ATOM 2407 C CA . LEU B 1 101 ? -11.546 15.946 50.804 1.00 10.97 82 LEU B CA 1
ATOM 2408 C C . LEU B 1 101 ? -11.873 15.317 49.467 1.00 12.01 82 LEU B C 1
ATOM 2409 O O . LEU B 1 101 ? -11.007 15.235 48.578 1.00 11.80 82 LEU B O 1
ATOM 2414 N N . THR B 1 102 ? -13.103 14.819 49.330 1.00 12.09 83 THR B N 1
ATOM 2415 C CA . THR B 1 102 ? -13.526 14.128 48.097 1.00 13.82 83 THR B CA 1
ATOM 2416 C C . THR B 1 102 ? -14.773 14.751 47.463 1.00 13.40 83 THR B C 1
ATOM 2417 O O . THR B 1 102 ? -15.115 14.423 46.329 1.00 15.42 83 THR B O 1
ATOM 2421 N N . ALA B 1 103 ? -15.457 15.632 48.191 1.00 12.12 84 ALA B N 1
ATOM 2422 C CA . ALA B 1 103 ? -16.660 16.289 47.647 1.00 12.49 84 ALA B CA 1
ATOM 2423 C C . ALA B 1 103 ? -16.157 17.484 46.834 1.00 11.22 84 ALA B C 1
ATOM 2424 O O . ALA B 1 103 ? -15.454 18.377 47.355 1.00 11.49 84 ALA B O 1
ATOM 2426 N N . GLU B 1 104 ? -16.456 17.496 45.552 1.00 10.44 85 GLU B N 1
ATOM 2427 C CA . GLU B 1 104 ? -15.868 18.534 44.712 1.00 10.80 85 GLU B CA 1
ATOM 2428 C C . GLU B 1 104 ? -16.158 19.974 45.170 1.00 10.41 85 GLU B C 1
ATOM 2429 O O . GLU B 1 104 ? -15.268 20.821 45.110 1.00 8.77 85 GLU B O 1
ATOM 2435 N N . PRO B 1 105 ? -17.398 20.280 45.616 1.00 10.51 86 PRO B N 1
ATOM 2436 C CA . PRO B 1 105 ? -17.657 21.649 46.116 1.00 11.14 86 PRO B CA 1
ATOM 2437 C C . PRO B 1 105 ? -16.675 22.082 47.203 1.00 9.78 86 PRO B C 1
ATOM 2438 O O . PRO B 1 105 ? -16.145 23.218 47.172 1.00 10.23 86 PRO B O 1
ATOM 2442 N N A THR B 1 106 ? -16.419 21.164 48.125 0.50 9.84 87 THR B N 1
ATOM 2443 N N B THR B 1 106 ? -16.380 21.180 48.142 0.50 9.60 87 THR B N 1
ATOM 2444 C CA A THR B 1 106 ? -15.547 21.411 49.231 0.50 9.88 87 THR B CA 1
ATOM 2445 C CA B THR B 1 106 ? -15.494 21.514 49.248 0.50 9.51 87 THR B CA 1
ATOM 2446 C C A THR B 1 106 ? -14.118 21.590 48.741 0.50 9.72 87 THR B C 1
ATOM 2447 C C B THR B 1 106 ? -14.033 21.524 48.838 0.50 9.53 87 THR B C 1
ATOM 2448 O O A THR B 1 106 ? -13.399 22.503 49.159 0.50 9.22 87 THR B O 1
ATOM 2449 O O B THR B 1 106 ? -13.202 22.266 49.403 0.50 8.62 87 THR B O 1
ATOM 2456 N N . ILE B 1 107 ? -13.691 20.709 47.837 1.00 8.91 88 ILE B N 1
ATOM 2457 C CA . ILE B 1 107 ? -12.317 20.782 47.303 1.00 8.57 88 ILE B CA 1
ATOM 2458 C C . ILE B 1 107 ? -12.085 22.146 46.688 1.00 7.78 88 ILE B C 1
ATOM 2459 O O . ILE B 1 107 ? -11.057 22.796 46.928 1.00 8.75 88 ILE B O 1
ATOM 2464 N N . VAL B 1 108 ? -13.063 22.628 45.923 1.00 9.01 89 VAL B N 1
ATOM 2465 C CA . VAL B 1 108 ? -12.929 23.938 45.278 1.00 9.40 89 VAL B CA 1
ATOM 2466 C C . VAL B 1 108 ? -12.740 25.017 46.342 1.00 9.60 89 VAL B C 1
ATOM 2467 O O . VAL B 1 108 ? -11.837 25.872 46.209 1.00 9.13 89 VAL B O 1
ATOM 2471 N N . ALA B 1 109 ? -13.572 25.017 47.383 1.00 9.49 90 ALA B N 1
ATOM 2472 C CA . ALA B 1 109 ? -13.484 26.056 48.390 1.00 10.11 90 ALA B CA 1
ATOM 2473 C C . ALA B 1 109 ? -12.127 25.993 49.096 1.00 9.29 90 ALA B C 1
ATOM 2474 O O . ALA B 1 109 ? -11.481 27.029 49.381 1.00 8.46 90 ALA B O 1
ATOM 2476 N N . GLN B 1 110 ? -11.626 24.793 49.380 1.00 9.02 91 GLN B N 1
ATOM 2477 C CA . GLN B 1 110 ? -10.345 24.680 50.060 1.00 9.14 91 GLN B CA 1
ATOM 2478 C C . GLN B 1 110 ? -9.153 25.108 49.185 1.00 8.61 91 GLN B C 1
ATOM 2479 O O . GLN B 1 110 ? -8.197 25.735 49.646 1.00 9.23 91 GLN B O 1
ATOM 2485 N N . LEU B 1 111 ? -9.221 24.776 47.905 1.00 7.66 92 LEU B N 1
ATOM 2486 C CA . LEU B 1 111 ? -8.214 25.257 46.964 1.00 8.02 92 LEU B CA 1
ATOM 2487 C C . LEU B 1 111 ? -8.132 26.752 46.955 1.00 8.27 92 LEU B C 1
ATOM 2488 O O . LEU B 1 111 ? -7.038 27.329 46.967 1.00 8.37 92 LEU B O 1
ATOM 2493 N N . CYS B 1 112 ? -9.292 27.410 46.952 1.00 8.26 93 CYS B N 1
ATOM 2494 C CA . CYS B 1 112 ? -9.242 28.861 46.897 1.00 9.27 93 CYS B CA 1
ATOM 2495 C C . CYS B 1 112 ? -8.650 29.441 48.169 1.00 9.35 93 CYS B C 1
ATOM 2496 O O . CYS B 1 112 ? -7.891 30.391 48.097 1.00 9.43 93 CYS B O 1
ATOM 2499 N N . LYS B 1 113 ? -8.921 28.824 49.317 1.00 9.19 94 LYS B N 1
ATOM 2500 C CA . LYS B 1 113 ? -8.373 29.294 50.572 1.00 10.96 94 LYS B CA 1
ATOM 2501 C C . LYS B 1 113 ? -6.841 29.110 50.550 1.00 10.12 94 LYS B C 1
ATOM 2502 O O . LYS B 1 113 ? -6.043 30.045 50.816 1.00 10.97 94 LYS B O 1
ATOM 2508 N N . VAL B 1 114 ? -6.386 27.902 50.197 1.00 9.74 95 VAL B N 1
ATOM 2509 C CA . VAL B 1 114 ? -4.962 27.652 50.243 1.00 10.95 95 VAL B CA 1
ATOM 2510 C C . VAL B 1 114 ? -4.154 28.478 49.251 1.00 10.00 95 VAL B C 1
ATOM 2511 O O . VAL B 1 114 ? -3.025 28.901 49.534 1.00 11.19 95 VAL B O 1
ATOM 2515 N N . LEU B 1 115 ? -4.707 28.631 48.047 1.00 9.12 96 LEU B N 1
ATOM 2516 C CA . LEU B 1 115 ? -4.075 29.403 47.009 1.00 9.78 96 LEU B CA 1
ATOM 2517 C C . LEU B 1 115 ? -4.281 30.900 47.155 1.00 9.18 96 LEU B C 1
ATOM 2518 O O . LEU B 1 115 ? -3.769 31.697 46.337 1.00 10.07 96 LEU B O 1
ATOM 2523 N N . ARG B 1 116 ? -5.001 31.282 48.211 1.00 8.74 97 ARG B N 1
ATOM 2524 C CA . ARG B 1 116 ? -5.338 32.677 48.505 1.00 8.79 97 ARG B CA 1
ATOM 2525 C C . ARG B 1 116 ? -5.988 33.382 47.303 1.00 8.22 97 ARG B C 1
ATOM 2526 O O . ARG B 1 116 ? -5.554 34.466 46.875 1.00 8.78 97 ARG B O 1
ATOM 2534 N N . ALA B 1 117 ? -7.028 32.744 46.777 1.00 9.68 98 ALA B N 1
ATOM 2535 C CA . ALA B 1 117 ? -7.774 33.231 45.612 1.00 9.90 98 ALA B CA 1
ATOM 2536 C C . ALA B 1 117 ? -9.128 33.758 46.059 1.00 10.82 98 ALA B C 1
ATOM 2537 O O . ALA B 1 117 ? -9.470 33.643 47.245 1.00 11.11 98 ALA B O 1
ATOM 2539 N N . ASP B 1 118 ? -9.900 34.337 45.131 1.00 10.01 99 ASP B N 1
ATOM 2540 C CA . ASP B 1 118 ? -11.299 34.696 45.424 1.00 10.12 99 ASP B CA 1
ATOM 2541 C C . ASP B 1 118 ? -12.046 33.428 45.856 1.00 10.54 99 ASP B C 1
ATOM 2542 O O . ASP B 1 118 ? -11.679 32.318 45.477 1.00 10.85 99 ASP B O 1
ATOM 2547 N N . GLY B 1 119 ? -13.116 33.629 46.611 1.00 10.92 100 GLY B N 1
ATOM 2548 C CA . GLY B 1 119 ? -13.929 32.541 47.097 1.00 10.25 100 GLY B CA 1
ATOM 2549 C C . GLY B 1 119 ? -14.837 32.034 45.987 1.00 9.87 100 GLY B C 1
ATOM 2550 O O . GLY B 1 119 ? -16.031 32.310 45.988 1.00 10.38 100 GLY B O 1
ATOM 2551 N N . LEU B 1 120 ? -14.250 31.282 45.054 1.00 10.96 101 LEU B N 1
ATOM 2552 C CA . LEU B 1 120 ? -15.008 30.765 43.917 1.00 11.83 101 LEU B CA 1
ATOM 2553 C C . LEU B 1 120 ? -15.899 29.629 44.368 1.00 11.72 101 LEU B C 1
ATOM 2554 O O . LEU B 1 120 ? -15.538 28.882 45.284 1.00 13.73 101 LEU B O 1
ATOM 2559 N N . GLY B 1 121 ? -17.056 29.528 43.713 1.00 11.39 102 GLY B N 1
ATOM 2560 C CA . GLY B 1 121 ? -17.957 28.380 43.896 1.00 11.73 102 GLY B CA 1
ATOM 2561 C C . GLY B 1 121 ? -17.958 27.548 42.618 1.00 11.51 102 GLY B C 1
ATOM 2562 O O . GLY B 1 121 ? -18.015 28.105 41.524 1.00 11.67 102 GLY B O 1
ATOM 2563 N N . ALA B 1 122 ? -17.884 26.218 42.745 1.00 10.98 103 ALA B N 1
ATOM 2564 C CA . ALA B 1 122 ? -18.061 25.331 41.578 1.00 11.71 103 ALA B CA 1
ATOM 2565 C C . ALA B 1 122 ? -18.420 23.927 42.090 1.00 12.66 103 ALA B C 1
ATOM 2566 O O . ALA B 1 122 ? -17.911 23.485 43.132 1.00 13.50 103 ALA B O 1
ATOM 2568 N N . GLY B 1 123 ? -19.249 23.200 41.352 1.00 14.00 104 GLY B N 1
ATOM 2569 C CA . GLY B 1 123 ? -19.565 21.833 41.751 1.00 13.62 104 GLY B CA 1
ATOM 2570 C C . GLY B 1 123 ? -18.600 20.847 41.117 1.00 14.28 104 GLY B C 1
ATOM 2571 O O . GLY B 1 123 ? -18.668 19.656 41.400 1.00 15.92 104 GLY B O 1
ATOM 2572 N N . ASP B 1 124 ? -17.722 21.368 40.250 1.00 13.95 105 ASP B N 1
ATOM 2573 C CA . ASP B 1 124 ? -16.719 20.588 39.519 1.00 13.27 105 ASP B CA 1
ATOM 2574 C C . ASP B 1 124 ? -15.332 21.228 39.631 1.00 12.29 105 ASP B C 1
ATOM 2575 O O . ASP B 1 124 ? -15.138 22.364 39.243 1.00 12.68 105 ASP B O 1
ATOM 2580 N N . VAL B 1 125 ? -14.338 20.454 40.074 1.00 10.95 106 VAL B N 1
ATOM 2581 C CA . VAL B 1 125 ? -12.975 20.979 40.213 1.00 10.96 106 VAL B CA 1
ATOM 2582 C C . VAL B 1 125 ? -12.377 21.409 38.876 1.00 11.24 106 VAL B C 1
ATOM 2583 O O . VAL B 1 125 ? -11.645 22.381 38.809 1.00 11.22 106 VAL B O 1
ATOM 2587 N N . ALA B 1 126 ? -12.693 20.685 37.802 1.00 12.34 107 ALA B N 1
ATOM 2588 C CA . ALA B 1 126 ? -12.233 21.044 36.488 1.00 13.93 107 ALA B CA 1
ATOM 2589 C C . ALA B 1 126 ? -12.593 22.491 36.148 1.00 13.59 107 ALA B C 1
ATOM 2590 O O . ALA B 1 126 ? -11.860 23.129 35.412 1.00 15.72 107 ALA B O 1
ATOM 2592 N N . ALA B 1 127 ? -13.709 23.015 36.680 1.00 14.86 108 ALA B N 1
ATOM 2593 C CA . ALA B 1 127 ? -14.111 24.394 36.400 1.00 15.12 108 ALA B CA 1
ATOM 2594 C C . ALA B 1 127 ? -13.155 25.459 36.941 1.00 15.21 108 ALA B C 1
ATOM 2595 O O . ALA B 1 127 ? -13.192 26.590 36.484 1.00 15.90 108 ALA B O 1
ATOM 2597 N N . VAL B 1 128 ? -12.299 25.110 37.915 1.00 12.96 109 VAL B N 1
ATOM 2598 C CA . VAL B 1 128 ? -11.462 26.103 38.549 1.00 12.25 109 VAL B CA 1
ATOM 2599 C C . VAL B 1 128 ? -9.977 25.939 38.302 1.00 11.17 109 VAL B C 1
ATOM 2600 O O . VAL B 1 128 ? -9.189 26.771 38.731 1.00 10.57 109 VAL B O 1
ATOM 2604 N N . LEU B 1 129 ? -9.606 24.901 37.551 1.00 11.84 110 LEU B N 1
ATOM 2605 C CA . LEU B 1 129 ? -8.214 24.663 37.252 1.00 12.94 110 LEU B CA 1
ATOM 2606 C C . LEU B 1 129 ? -7.604 25.848 36.521 1.00 12.31 110 LEU B C 1
ATOM 2607 O O . LEU B 1 129 ? -6.557 26.358 36.924 1.00 12.72 110 LEU B O 1
ATOM 2612 N N . GLY B 1 130 ? -8.267 26.307 35.466 1.00 13.42 111 GLY B N 1
ATOM 2613 C CA . GLY B 1 130 ? -7.757 27.470 34.723 1.00 13.29 111 GLY B CA 1
ATOM 2614 C C . GLY B 1 130 ? -7.758 28.722 35.601 1.00 13.46 111 GLY B C 1
ATOM 2615 O O . GLY B 1 130 ? -6.718 29.368 35.771 1.00 14.56 111 GLY B O 1
ATOM 2616 N N . PRO B 1 131 ? -8.930 29.086 36.169 1.00 13.87 112 PRO B N 1
ATOM 2617 C CA . PRO B 1 131 ? -8.910 30.255 37.051 1.00 14.08 112 PRO B CA 1
ATOM 2618 C C . PRO B 1 131 ? -7.815 30.289 38.148 1.00 14.08 112 PRO B C 1
ATOM 2619 O O . PRO B 1 131 ? -7.264 31.340 38.431 1.00 16.16 112 PRO B O 1
ATOM 2623 N N . LEU B 1 132 ? -7.509 29.147 38.766 1.00 12.86 113 LEU B N 1
ATOM 2624 C CA . LEU B 1 132 ? -6.517 29.077 39.823 1.00 13.58 113 LEU B CA 1
ATOM 2625 C C . LEU B 1 132 ? -5.103 28.771 39.328 1.00 13.74 113 LEU B C 1
ATOM 2626 O O . LEU B 1 132 ? -4.189 28.657 40.137 1.00 14.68 113 LEU B O 1
ATOM 2631 N N . GLY B 1 133 ? -4.905 28.642 38.009 1.00 12.98 114 GLY B N 1
ATOM 2632 C CA . GLY B 1 133 ? -3.551 28.425 37.489 1.00 13.39 114 GLY B CA 1
ATOM 2633 C C . GLY B 1 133 ? -2.954 27.058 37.791 1.00 13.71 114 GLY B C 1
ATOM 2634 O O . GLY B 1 133 ? -1.726 26.919 37.977 1.00 13.70 114 GLY B O 1
ATOM 2635 N N . LEU B 1 134 ? -3.838 26.070 37.876 1.00 13.15 115 LEU B N 1
ATOM 2636 C CA . LEU B 1 134 ? -3.415 24.701 38.138 1.00 13.12 115 LEU B CA 1
ATOM 2637 C C . LEU B 1 134 ? -3.205 23.951 36.846 1.00 13.40 115 LEU B C 1
ATOM 2638 O O . LEU B 1 134 ? -3.960 24.106 35.873 1.00 14.57 115 LEU B O 1
ATOM 2643 N N . GLN B 1 135 ? -2.153 23.145 36.842 1.00 11.75 116 GLN B N 1
ATOM 2644 C CA . GLN B 1 135 ? -1.812 22.285 35.701 1.00 11.85 116 GLN B CA 1
ATOM 2645 C C . GLN B 1 135 ? -1.399 20.893 36.155 1.00 11.07 116 GLN B C 1
ATOM 2646 O O . GLN B 1 135 ? -1.028 20.688 37.318 1.00 10.71 116 GLN B O 1
ATOM 2652 N N . GLU B 1 136 ? -1.431 19.939 35.245 1.00 10.58 117 GLU B N 1
ATOM 2653 C CA . GLU B 1 136 ? -0.908 18.631 35.525 1.00 9.37 117 GLU B CA 1
ATOM 2654 C C . GLU B 1 136 ? 0.577 18.734 35.789 1.00 9.08 117 GLU B C 1
ATOM 2655 O O . GLU B 1 136 ? 1.311 19.346 35.006 1.00 9.33 117 GLU B O 1
ATOM 2661 N N . VAL B 1 137 ? 1.003 18.168 36.914 1.00 8.71 118 VAL B N 1
ATOM 2662 C CA . VAL B 1 137 ? 2.432 18.127 37.269 1.00 9.47 118 VAL B CA 1
ATOM 2663 C C . VAL B 1 137 ? 3.038 16.745 37.343 1.00 8.65 118 VAL B C 1
ATOM 2664 O O . VAL B 1 137 ? 4.250 16.582 37.322 1.00 9.99 118 VAL B O 1
ATOM 2668 N N . ALA B 1 138 ? 2.179 15.724 37.395 1.00 8.41 119 ALA B N 1
ATOM 2669 C CA . ALA B 1 138 ? 2.597 14.301 37.442 1.00 8.85 119 ALA B CA 1
ATOM 2670 C C . ALA B 1 138 ? 1.442 13.398 37.092 1.00 8.77 119 ALA B C 1
ATOM 2671 O O . ALA B 1 138 ? 0.317 13.707 37.419 1.00 9.66 119 ALA B O 1
ATOM 2673 N N . SER B 1 139 ? 1.717 12.287 36.412 1.00 6.87 120 SER B N 1
ATOM 2674 C CA . SER B 1 139 ? 0.654 11.326 36.181 1.00 6.10 120 SER B CA 1
ATOM 2675 C C . SER B 1 139 ? 1.284 9.975 36.015 1.00 6.83 120 SER B C 1
ATOM 2676 O O . SER B 1 139 ? 2.216 9.832 35.251 1.00 7.67 120 SER B O 1
ATOM 2679 N N . PHE B 1 140 ? 0.738 8.982 36.711 1.00 6.71 121 PHE B N 1
ATOM 2680 C CA . PHE B 1 140 ? 1.292 7.644 36.584 1.00 6.54 121 PHE B CA 1
ATOM 2681 C C . PHE B 1 140 ? 0.271 6.622 37.066 1.00 6.73 121 PHE B C 1
ATOM 2682 O O . PHE B 1 140 ? -0.664 6.989 37.755 1.00 7.54 121 PHE B O 1
ATOM 2690 N N . VAL B 1 141 ? 0.553 5.362 36.748 1.00 5.89 122 VAL B N 1
ATOM 2691 C CA . VAL B 1 141 ? -0.285 4.227 37.122 1.00 6.51 122 VAL B CA 1
ATOM 2692 C C . VAL B 1 141 ? 0.280 3.440 38.320 1.00 8.29 122 VAL B C 1
ATOM 2693 O O . VAL B 1 141 ? 1.496 3.272 38.463 1.00 8.96 122 VAL B O 1
ATOM 2697 N N . THR B 1 142 ? -0.637 2.972 39.166 1.00 8.93 123 THR B N 1
ATOM 2698 C CA . THR B 1 142 ? -0.344 2.189 40.337 1.00 8.27 123 THR B CA 1
ATOM 2699 C C . THR B 1 142 ? -1.128 0.899 40.300 1.00 8.06 123 THR B C 1
ATOM 2700 O O . THR B 1 142 ? -2.312 0.909 39.972 1.00 9.09 123 THR B O 1
ATOM 2704 N N A LYS B 1 143 ? -0.477 -0.215 40.637 0.50 8.12 124 LYS B N 1
ATOM 2705 N N B LYS B 1 143 ? -0.437 -0.207 40.587 0.50 8.04 124 LYS B N 1
ATOM 2706 C CA A LYS B 1 143 ? -1.214 -1.468 40.876 0.50 8.86 124 LYS B CA 1
ATOM 2707 C CA B LYS B 1 143 ? -1.132 -1.439 40.947 0.50 9.17 124 LYS B CA 1
ATOM 2708 C C A LYS B 1 143 ? -1.249 -1.679 42.382 0.50 9.47 124 LYS B C 1
ATOM 2709 C C B LYS B 1 143 ? -1.228 -1.437 42.469 0.50 8.98 124 LYS B C 1
ATOM 2710 O O A LYS B 1 143 ? -0.211 -1.935 42.984 0.50 9.40 124 LYS B O 1
ATOM 2711 O O B LYS B 1 143 ? -0.222 -1.331 43.178 0.50 8.78 124 LYS B O 1
ATOM 2722 N N . ARG B 1 144 ? -2.445 -1.586 42.952 1.00 8.84 125 ARG B N 1
ATOM 2723 C CA . ARG B 1 144 ? -2.668 -1.602 44.397 1.00 8.71 125 ARG B CA 1
ATOM 2724 C C . ARG B 1 144 ? -3.394 -2.843 44.854 1.00 9.75 125 ARG B C 1
ATOM 2725 O O . ARG B 1 144 ? -4.373 -3.271 44.230 1.00 10.59 125 ARG B O 1
ATOM 2733 N N A SER B 1 145 ? -2.949 -3.364 45.992 0.50 8.73 126 SER B N 1
ATOM 2734 N N B SER B 1 145 ? -2.945 -3.407 45.975 0.50 8.97 126 SER B N 1
ATOM 2735 C CA A SER B 1 145 ? -3.756 -4.306 46.732 0.50 9.77 126 SER B CA 1
ATOM 2736 C CA B SER B 1 145 ? -3.795 -4.352 46.693 0.50 9.95 126 SER B CA 1
ATOM 2737 C C A SER B 1 145 ? -4.217 -3.561 47.964 0.50 10.00 126 SER B C 1
ATOM 2738 C C B SER B 1 145 ? -4.205 -3.696 48.001 0.50 10.38 126 SER B C 1
ATOM 2739 O O A SER B 1 145 ? -3.402 -2.936 48.633 0.50 9.86 126 SER B O 1
ATOM 2740 O O B SER B 1 145 ? -3.330 -3.264 48.763 0.50 10.63 126 SER B O 1
ATOM 2745 N N . ALA B 1 146 ? -5.519 -3.584 48.213 1.00 9.94 127 ALA B N 1
ATOM 2746 C CA . ALA B 1 146 ? -6.075 -2.917 49.395 1.00 9.28 127 ALA B CA 1
ATOM 2747 C C . ALA B 1 146 ? -6.627 -3.967 50.348 1.00 8.79 127 ALA B C 1
ATOM 2748 O O . ALA B 1 146 ? -7.396 -4.846 49.953 1.00 9.88 127 ALA B O 1
ATOM 2750 N N . TRP B 1 147 ? -6.196 -3.863 51.597 1.00 9.50 128 TRP B N 1
ATOM 2751 C CA . TRP B 1 147 ? -6.465 -4.829 52.646 1.00 10.64 128 TRP B CA 1
ATOM 2752 C C . TRP B 1 147 ? -7.109 -4.151 53.828 1.00 11.54 128 TRP B C 1
ATOM 2753 O O . TRP B 1 147 ? -6.892 -2.973 54.091 1.00 11.20 128 TRP B O 1
ATOM 2764 N N . LYS B 1 148 ? -7.913 -4.945 54.518 1.00 11.85 129 LYS B N 1
ATOM 2765 C CA . LYS B 1 148 ? -8.561 -4.527 55.735 1.00 12.85 129 LYS B CA 1
ATOM 2766 C C . LYS B 1 148 ? -8.003 -5.316 56.910 1.00 12.60 129 LYS B C 1
ATOM 2767 O O . LYS B 1 148 ? -7.770 -6.523 56.792 1.00 12.14 129 LYS B O 1
ATOM 2773 N N . LEU B 1 149 ? -7.781 -4.646 58.041 1.00 12.15 130 LEU B N 1
ATOM 2774 C CA . LEU B 1 149 ? -7.347 -5.321 59.267 1.00 13.10 130 LEU B CA 1
ATOM 2775 C C . LEU B 1 149 ? -8.192 -4.735 60.339 1.00 13.72 130 LEU B C 1
ATOM 2776 O O . LEU B 1 149 ? -8.102 -3.544 60.648 1.00 12.96 130 LEU B O 1
ATOM 2781 N N . VAL B 1 150 ? -9.066 -5.566 60.880 1.00 15.82 131 VAL B N 1
ATOM 2782 C CA . VAL B 1 150 ? -10.040 -5.053 61.785 1.00 18.11 131 VAL B CA 1
ATOM 2783 C C . VAL B 1 150 ? -9.423 -5.246 63.145 1.00 19.37 131 VAL B C 1
ATOM 2784 O O . VAL B 1 150 ? -9.344 -6.381 63.638 1.00 20.32 131 VAL B O 1
ATOM 2788 N N . LEU B 1 151 ? -8.960 -4.139 63.727 1.00 20.86 132 LEU B N 1
ATOM 2789 C CA . LEU B 1 151 ? -8.379 -4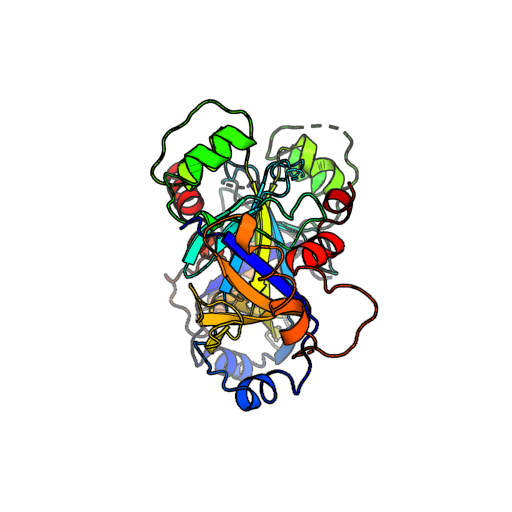.141 65.062 1.00 22.94 132 LEU B CA 1
ATOM 2790 C C . LEU B 1 151 ? -8.892 -3.022 65.968 1.00 23.58 132 LEU B C 1
ATOM 2791 O O . LEU B 1 151 ? -8.442 -1.864 65.878 1.00 22.15 132 LEU B O 1
ATOM 2796 N N . LEU B 1 152 ? -9.843 -3.378 66.836 1.00 24.28 133 LEU B N 1
ATOM 2797 C CA . LEU B 1 152 ? -10.232 -2.504 67.937 1.00 25.46 133 LEU B CA 1
ATOM 2798 C C . LEU B 1 152 ? -8.960 -2.219 68.705 1.00 25.84 133 LEU B C 1
ATOM 2799 O O . LEU B 1 152 ? -8.151 -3.129 68.928 1.00 26.28 133 LEU B O 1
ATOM 2804 N N . GLY B 1 153 ? -8.718 -0.970 69.074 1.00 25.40 134 GLY B N 1
ATOM 2805 C CA . GLY B 1 153 ? -7.456 -0.722 69.791 1.00 25.76 134 GLY B CA 1
ATOM 2806 C C . GLY B 1 153 ? -6.168 -0.954 69.012 1.00 25.27 134 GLY B C 1
ATOM 2807 O O . GLY B 1 153 ? -5.064 -1.024 69.588 1.00 24.82 134 GLY B O 1
ATOM 2808 N N . ALA B 1 154 ? -6.306 -1.122 67.700 1.00 24.06 135 ALA B N 1
ATOM 2809 C CA . ALA B 1 154 ? -5.457 -0.346 66.826 1.00 23.43 135 ALA B CA 1
ATOM 2810 C C . ALA B 1 154 ? -6.188 1.015 66.798 1.00 23.54 135 ALA B C 1
ATOM 2811 O O . ALA B 1 154 ? -5.565 2.082 66.940 1.00 22.87 135 ALA B O 1
ATOM 2813 N N . ASP B 1 155 ? -7.522 0.961 66.711 1.00 22.60 136 ASP B N 1
ATOM 2814 C CA . ASP B 1 155 ? -8.345 2.161 66.501 1.00 22.28 136 ASP B CA 1
ATOM 2815 C C . ASP B 1 155 ? -9.785 1.832 66.838 1.00 22.29 136 ASP B C 1
ATOM 2816 O O . ASP B 1 155 ? -10.517 1.297 66.011 1.00 21.42 136 ASP B O 1
ATOM 2821 N N . GLU B 1 156 ? -10.197 2.141 68.069 1.00 22.77 137 GLU B N 1
ATOM 2822 C CA . GLU B 1 156 ? -11.509 1.694 68.552 1.00 24.28 137 GLU B CA 1
ATOM 2823 C C . GLU B 1 156 ? -12.697 2.306 67.794 1.00 23.91 137 GLU B C 1
ATOM 2824 O O . GLU B 1 156 ? -13.765 1.688 67.711 1.00 24.91 137 GLU B O 1
ATOM 2830 N N . GLU B 1 157 ? -12.527 3.491 67.219 1.00 22.93 138 GLU B N 1
ATOM 2831 C CA . GLU B 1 157 ? -13.710 4.139 66.629 1.00 23.02 138 GLU B CA 1
ATOM 2832 C C . GLU B 1 157 ? -13.839 3.833 65.132 1.00 22.04 138 GLU B C 1
ATOM 2833 O O . GLU B 1 157 ? -14.929 3.880 64.526 1.00 22.41 138 GLU B O 1
ATOM 2839 N N . GLU B 1 158 ? -12.698 3.525 64.549 1.00 21.48 139 GLU B N 1
ATOM 2840 C CA . GLU B 1 158 ? -12.645 3.149 63.167 1.00 20.21 139 GLU B CA 1
ATOM 2841 C C . GLU B 1 158 ? -11.663 1.981 63.136 1.00 19.66 139 GLU B C 1
ATOM 2842 O O . GLU B 1 158 ? -10.502 2.143 62.725 1.00 19.43 139 GLU B O 1
ATOM 2848 N N . PRO B 1 159 ? -12.128 0.792 63.558 1.00 20.44 140 PRO B N 1
ATOM 2849 C CA . PRO B 1 159 ? -11.269 -0.400 63.653 1.00 19.96 140 PRO B CA 1
ATOM 2850 C C . PRO B 1 159 ? -10.870 -0.970 62.305 1.00 20.11 140 PRO B C 1
ATOM 2851 O O . PRO B 1 159 ? -9.898 -1.746 62.201 1.00 19.52 140 PRO B O 1
ATOM 2855 N N . GLN B 1 160 ? -11.592 -0.609 61.260 1.00 18.77 141 GLN B N 1
ATOM 2856 C CA . GLN B 1 160 ? -11.241 -1.108 59.941 1.00 18.41 141 GLN B CA 1
ATOM 2857 C C . GLN B 1 160 ? -10.023 -0.314 59.457 1.00 18.27 141 GLN B C 1
ATOM 2858 O O . GLN B 1 160 ? -10.172 0.725 58.792 1.00 20.60 141 GLN B O 1
ATOM 2864 N N . LEU B 1 161 ? -8.816 -0.802 59.762 1.00 15.11 142 LEU B N 1
ATOM 2865 C CA . LEU B 1 161 ? -7.606 -0.139 59.246 1.00 15.02 142 LEU B CA 1
ATOM 2866 C C . LEU B 1 161 ? -7.516 -0.506 57.795 1.00 14.53 142 LEU B C 1
ATOM 2867 O O . LEU B 1 161 ? -8.039 -1.548 57.378 1.00 14.63 142 LEU B O 1
ATOM 2872 N N . ARG B 1 162 ? -6.848 0.328 57.021 1.00 13.22 143 ARG B N 1
ATOM 2873 C CA . ARG B 1 162 ? -6.534 -0.023 55.651 1.00 12.95 143 ARG B CA 1
ATOM 2874 C C . ARG B 1 162 ? -5.038 -0.280 55.555 1.00 11.80 143 ARG B C 1
ATOM 2875 O O . ARG B 1 162 ? -4.234 0.410 56.165 1.00 12.02 143 ARG B O 1
ATOM 2883 N N . VAL B 1 163 ? -4.645 -1.292 54.792 1.00 10.32 144 VAL B N 1
ATOM 2884 C CA . VAL B 1 163 ? -3.239 -1.417 54.374 1.00 10.19 144 VAL B CA 1
ATOM 2885 C C . VAL B 1 163 ? -3.265 -1.403 52.846 1.00 9.18 144 VAL B C 1
ATOM 2886 O O . VAL B 1 163 ? -3.983 -2.158 52.250 1.00 10.62 144 VAL B O 1
ATOM 2890 N N . ASP B 1 164 ? -2.539 -0.468 52.245 1.00 8.53 145 ASP B N 1
ATOM 2891 C CA . ASP B 1 164 ? -2.376 -0.419 50.790 1.00 8.67 145 ASP B CA 1
ATOM 2892 C C . ASP B 1 164 ? -0.984 -0.961 50.473 1.00 9.71 145 ASP B C 1
ATOM 2893 O O . ASP B 1 164 ? 0.003 -0.496 51.086 1.00 10.03 145 ASP B O 1
ATOM 2898 N N . LEU B 1 165 ? -0.881 -1.862 49.493 1.00 9.18 146 LEU B N 1
ATOM 2899 C CA . LEU B 1 165 ? 0.385 -2.320 48.965 1.00 9.08 146 LEU B CA 1
ATOM 2900 C C . LEU B 1 165 ? 0.404 -1.875 47.510 1.00 8.71 146 LEU B C 1
ATOM 2901 O O . LEU B 1 165 ? -0.320 -2.409 46.677 1.00 9.65 146 LEU B O 1
ATOM 2906 N N . ASP B 1 166 ? 1.236 -0.880 47.225 1.00 8.30 147 ASP B N 1
ATOM 2907 C CA . ASP B 1 166 ? 1.234 -0.228 45.892 1.00 9.94 147 ASP B CA 1
ATOM 2908 C C . ASP B 1 166 ? 2.528 -0.461 45.128 1.00 10.36 147 ASP B C 1
ATOM 2909 O O . ASP B 1 166 ? 3.602 -0.400 45.709 1.00 12.10 147 ASP B O 1
ATOM 2914 N N . THR B 1 167 ? 2.418 -0.708 43.819 1.00 10.18 148 THR B N 1
ATOM 2915 C CA . THR B 1 167 ? 3.564 -0.741 42.917 1.00 11.23 148 THR B CA 1
ATOM 2916 C C . THR B 1 167 ? 3.304 0.248 41.801 1.00 10.27 148 THR B C 1
ATOM 2917 O O . THR B 1 167 ? 2.344 0.089 41.056 1.00 12.16 148 THR B O 1
ATOM 2921 N N . ALA B 1 168 ? 4.195 1.241 41.703 1.00 9.42 149 ALA B N 1
ATOM 2922 C CA . ALA B 1 168 ? 4.039 2.271 40.678 1.00 8.44 149 ALA B CA 1
ATOM 2923 C C . ALA B 1 168 ? 4.646 1.741 39.395 1.00 8.86 149 ALA B C 1
ATOM 2924 O O . ALA B 1 168 ? 5.519 0.847 39.403 1.00 10.52 149 ALA B O 1
ATOM 2926 N N . ASP B 1 169 ? 4.246 2.347 38.284 1.00 9.40 150 ASP B N 1
ATOM 2927 C CA . ASP B 1 169 ? 4.681 1.884 36.957 1.00 9.59 150 ASP B CA 1
ATOM 2928 C C . ASP B 1 169 ? 6.121 2.279 36.619 1.00 10.38 150 ASP B C 1
ATOM 2929 O O . ASP B 1 169 ? 6.644 1.925 35.555 1.00 10.68 150 ASP B O 1
ATOM 2934 N N . PHE B 1 170 ? 6.747 3.001 37.536 1.00 9.99 151 PHE B N 1
ATOM 2935 C CA . PHE B 1 170 ? 8.171 3.335 37.420 1.00 11.17 151 PHE B CA 1
ATOM 2936 C C . PHE B 1 170 ? 9.073 2.450 38.341 1.00 13.06 151 PHE B C 1
ATOM 2937 O O . PHE B 1 170 ? 10.241 2.771 38.562 1.00 15.05 151 PHE B O 1
ATOM 2945 N N . GLY B 1 171 ? 8.522 1.342 38.813 1.00 11.68 152 GLY B N 1
ATOM 2946 C CA . GLY B 1 171 ? 9.279 0.303 39.529 1.00 14.66 152 GLY B CA 1
ATOM 2947 C C . GLY B 1 171 ? 9.137 0.271 41.044 1.00 15.35 152 GLY B C 1
ATOM 2948 O O . GLY B 1 171 ? 9.359 -0.768 41.673 1.00 19.97 152 GLY B O 1
ATOM 2949 N N . TYR B 1 172 ? 8.705 1.376 41.616 1.00 12.08 153 TYR B N 1
ATOM 2950 C CA . TYR B 1 172 ? 8.843 1.620 43.044 1.00 11.44 153 TYR B CA 1
ATOM 2951 C C . TYR B 1 172 ? 7.637 1.046 43.740 1.00 12.53 153 TYR B C 1
ATOM 2952 O O . TYR B 1 172 ? 6.527 1.316 43.298 1.00 13.64 153 TYR B O 1
ATOM 2961 N N . ALA B 1 173 ? 7.845 0.318 44.836 1.00 12.42 154 ALA B N 1
ATOM 2962 C CA . ALA B 1 173 ? 6.737 -0.256 45.625 1.00 10.75 154 ALA B CA 1
ATOM 2963 C C . ALA B 1 173 ? 6.780 0.288 47.045 1.00 12.12 154 ALA B C 1
ATOM 2964 O O . ALA B 1 173 ? 7.835 0.397 47.642 1.00 12.77 154 ALA B O 1
ATOM 2966 N N . VAL B 1 174 ? 5.628 0.666 47.561 1.00 10.43 155 VAL B N 1
ATOM 2967 C CA . VAL B 1 174 ? 5.511 1.197 48.936 1.00 10.70 155 VAL B CA 1
ATOM 2968 C C . VAL B 1 174 ? 4.239 0.632 49.537 1.00 9.76 155 VAL B C 1
ATOM 2969 O O . VAL B 1 174 ? 3.262 0.380 48.825 1.00 11.30 155 VAL B O 1
ATOM 2973 N N . GLY B 1 175 ? 4.272 0.402 50.855 1.00 9.33 156 GLY B N 1
ATOM 2974 C CA . GLY B 1 175 ? 3.069 0.057 51.591 1.00 8.95 156 GLY B CA 1
ATOM 2975 C C . GLY B 1 175 ? 2.665 1.195 52.521 1.00 9.33 156 GLY B C 1
ATOM 2976 O O . GLY B 1 175 ? 3.467 2.052 52.884 1.00 9.29 156 GLY B O 1
ATOM 2977 N N . GLU B 1 176 ? 1.402 1.203 52.911 1.00 8.63 157 GLU B N 1
ATOM 2978 C CA . GLU B 1 176 ? 0.931 2.211 53.896 1.00 10.19 157 GLU B CA 1
ATOM 2979 C C . GLU B 1 176 ? -0.068 1.559 54.828 1.00 9.69 157 GLU B C 1
ATOM 2980 O O . GLU B 1 176 ? -0.983 0.891 54.340 1.00 10.06 157 GLU B O 1
ATOM 2986 N N . VAL B 1 177 ? 0.088 1.741 56.147 1.00 10.38 158 VAL B N 1
ATOM 2987 C CA . VAL B 1 177 ? -0.997 1.416 57.087 1.00 11.25 158 VAL B CA 1
ATOM 2988 C C . VAL B 1 177 ? -1.706 2.739 57.353 1.00 10.55 158 VAL B C 1
ATOM 2989 O O . VAL B 1 177 ? -1.042 3.764 57.597 1.00 10.99 158 VAL B O 1
ATOM 2993 N N . GLU B 1 178 ? -3.032 2.719 57.229 1.00 10.25 159 GLU B N 1
ATOM 2994 C CA . GLU B 1 178 ? -3.838 3.910 57.450 1.00 11.82 159 GLU B CA 1
ATOM 2995 C C . GLU B 1 178 ? -4.902 3.660 58.503 1.00 11.24 159 GLU B C 1
ATOM 2996 O O . GLU B 1 178 ? -5.682 2.713 58.361 1.00 11.32 159 GLU B O 1
ATOM 3002 N N . ALA B 1 179 ? -4.965 4.506 59.518 1.00 11.31 160 ALA B N 1
ATOM 3003 C CA . ALA B 1 179 ? -6.059 4.502 60.517 1.00 10.43 160 ALA B CA 1
ATOM 3004 C C . ALA B 1 179 ? -6.860 5.771 60.388 1.00 10.07 160 ALA B C 1
ATOM 3005 O O . ALA B 1 179 ? -6.284 6.804 60.040 1.00 12.67 160 ALA B O 1
ATOM 3007 N N . LEU B 1 180 ? -8.159 5.689 60.553 1.00 9.84 161 LEU B N 1
ATOM 3008 C CA . LEU B 1 180 ? -8.986 6.866 60.530 1.00 8.49 161 LEU B CA 1
ATOM 3009 C C . LEU B 1 180 ? -9.351 7.261 61.953 1.00 8.75 161 LEU B C 1
ATOM 3010 O O . LEU B 1 180 ? -9.767 6.430 62.760 1.00 9.24 161 LEU B O 1
ATOM 3015 N N . VAL B 1 181 ? -9.240 8.544 62.243 1.00 8.33 162 VAL B N 1
ATOM 3016 C CA . VAL B 1 181 ? -9.697 9.077 63.542 1.00 9.40 162 VAL B CA 1
ATOM 3017 C C . VAL B 1 181 ? -10.511 10.344 63.324 1.00 10.20 162 VAL B C 1
ATOM 3018 O O . VAL B 1 181 ? -10.597 10.849 62.190 1.00 10.89 162 VAL B O 1
ATOM 3022 N N . HIS B 1 182 ? -11.149 10.842 64.369 1.00 9.79 163 HIS B N 1
ATOM 3023 C CA . HIS B 1 182 ? -11.992 12.028 64.236 1.00 10.35 163 HIS B CA 1
ATOM 3024 C C . HIS B 1 182 ? -11.383 13.323 64.773 1.00 11.17 163 HIS B C 1
ATOM 3025 O O . HIS B 1 182 ? -11.733 14.417 64.330 1.00 13.72 163 HIS B O 1
ATOM 3032 N N . GLU B 1 183 ? -10.563 13.193 65.801 1.00 11.86 164 GLU B N 1
ATOM 3033 C CA . GLU B 1 183 ? -9.990 14.383 66.430 1.00 12.68 164 GLU B CA 1
ATOM 3034 C C . GLU B 1 183 ? -8.506 14.317 66.578 1.00 10.71 164 GLU B C 1
ATOM 3035 O O . GLU B 1 183 ? -7.918 13.241 66.607 1.00 10.30 164 GLU B O 1
ATOM 3041 N N . GLU B 1 184 ? -7.894 15.489 66.582 1.00 9.39 165 GLU B N 1
ATOM 3042 C CA . GLU B 1 184 ? -6.434 15.557 66.648 1.00 9.29 165 GLU B CA 1
ATOM 3043 C C . GLU B 1 184 ? -5.873 14.871 67.910 1.00 8.96 165 GLU B C 1
ATOM 3044 O O . GLU B 1 184 ? -4.769 14.301 67.849 1.00 8.41 165 GLU B O 1
ATOM 3050 N N . ALA B 1 185 ? -6.627 14.884 69.023 1.00 8.75 166 ALA B N 1
ATOM 3051 C CA . ALA B 1 185 ? -6.117 14.289 70.244 1.00 9.09 166 ALA B CA 1
ATOM 3052 C C . ALA B 1 185 ? -5.996 12.754 70.138 1.00 8.94 166 ALA B C 1
ATOM 3053 O O . ALA B 1 185 ? -5.343 12.141 70.979 1.00 8.97 166 ALA B O 1
ATOM 3055 N N . GLU B 1 186 ? -6.611 12.131 69.109 1.00 7.16 167 GLU B N 1
ATOM 3056 C CA . GLU B 1 186 ? -6.476 10.698 68.870 1.00 9.26 167 GLU B CA 1
ATOM 3057 C C . GLU B 1 186 ? -5.248 10.368 68.065 1.00 8.29 167 GLU B C 1
ATOM 3058 O O . GLU B 1 186 ? -4.892 9.205 67.953 1.00 7.69 167 GLU B O 1
ATOM 3064 N N . VAL B 1 187 ? -4.585 11.384 67.476 1.00 7.17 168 VAL B N 1
ATOM 3065 C CA . VAL B 1 187 ? -3.508 11.085 66.544 1.00 7.74 168 VAL B CA 1
ATOM 3066 C C . VAL B 1 187 ? -2.255 10.448 67.163 1.00 7.25 168 VAL B C 1
ATOM 3067 O O . VAL B 1 187 ? -1.754 9.495 66.592 1.00 8.57 168 VAL B O 1
ATOM 3071 N N . PRO B 1 188 ? -1.720 10.978 68.293 1.00 6.96 169 PRO B N 1
ATOM 3072 C CA . PRO B 1 188 ? -0.466 10.401 68.827 1.00 8.30 169 PRO B CA 1
ATOM 3073 C C . PRO B 1 188 ? -0.620 8.916 69.109 1.00 7.96 169 PRO B C 1
ATOM 3074 O O . PRO B 1 188 ? 0.296 8.159 68.765 1.00 8.52 169 PRO B O 1
ATOM 3078 N N . THR B 1 189 ? -1.746 8.471 69.655 1.00 8.57 170 THR B N 1
ATOM 3079 C CA . THR B 1 189 ? -1.910 7.054 69.950 1.00 9.17 170 THR B CA 1
ATOM 3080 C C . THR B 1 189 ? -2.140 6.251 68.665 1.00 8.87 170 THR B C 1
ATOM 3081 O O . THR B 1 189 ? -1.576 5.158 68.498 1.00 8.72 170 THR B O 1
ATOM 3085 N N . ALA B 1 190 ? -2.901 6.792 67.734 1.00 8.66 171 ALA B N 1
ATOM 3086 C CA . ALA B 1 190 ? -3.089 6.098 66.476 1.00 9.17 171 ALA B CA 1
ATOM 3087 C C . ALA B 1 190 ? -1.759 5.959 65.734 1.00 9.51 171 ALA B C 1
ATOM 3088 O O . ALA B 1 190 ? -1.483 4.909 65.115 1.00 9.23 171 ALA B O 1
ATOM 3090 N N . LEU B 1 191 ? -0.911 6.997 65.785 1.00 9.80 172 LEU B N 1
ATOM 3091 C CA . LEU B 1 191 ? 0.400 6.945 65.114 1.00 12.07 172 LEU B CA 1
ATOM 3092 C C . LEU B 1 191 ? 1.254 5.840 65.704 1.00 10.45 172 LEU B C 1
ATOM 3093 O O . LEU B 1 191 ? 1.860 5.039 64.965 1.00 10.92 172 LEU B O 1
ATOM 3098 N N A GLU B 1 192 ? 1.275 5.766 67.035 0.50 10.76 173 GLU B N 1
ATOM 3099 N N B GLU B 1 192 ? 1.300 5.734 67.018 0.50 10.48 173 GLU B N 1
ATOM 3100 C CA A GLU B 1 192 ? 2.057 4.768 67.748 0.50 11.89 173 GLU B CA 1
ATOM 3101 C CA B GLU B 1 192 ? 2.169 4.734 67.573 0.50 11.30 173 GLU B CA 1
ATOM 3102 C C A GLU B 1 192 ? 1.628 3.381 67.306 0.50 10.88 173 GLU B C 1
ATOM 3103 C C B GLU B 1 192 ? 1.637 3.338 67.262 0.50 10.59 173 GLU B C 1
ATOM 3104 O O A GLU B 1 192 ? 2.468 2.531 66.978 0.50 11.89 173 GLU B O 1
ATOM 3105 O O B GLU B 1 192 ? 2.419 2.424 66.974 0.50 11.45 173 GLU B O 1
ATOM 3116 N N . LYS B 1 193 ? 0.316 3.163 67.270 1.00 11.26 174 LYS B N 1
ATOM 3117 C CA . LYS B 1 193 ? -0.237 1.840 66.994 1.00 11.58 174 LYS B CA 1
ATOM 3118 C C . LYS B 1 193 ? 0.028 1.391 65.562 1.00 10.98 174 LYS B C 1
ATOM 3119 O O . LYS B 1 193 ? 0.417 0.229 65.327 1.00 9.90 174 LYS B O 1
ATOM 3125 N N . ILE B 1 194 ? -0.109 2.289 64.587 1.00 10.16 175 ILE B N 1
ATOM 3126 C CA . ILE B 1 194 ? 0.183 1.870 63.206 1.00 10.06 175 ILE B CA 1
ATOM 3127 C C . ILE B 1 194 ? 1.694 1.762 62.937 1.00 9.20 175 ILE B C 1
ATOM 3128 O O . ILE B 1 194 ? 2.105 0.976 62.073 1.00 9.65 175 ILE B O 1
ATOM 3133 N N . HIS B 1 195 ? 2.531 2.505 63.669 1.00 9.54 176 HIS B N 1
ATOM 3134 C CA . HIS B 1 195 ? 3.977 2.248 63.609 1.00 11.23 176 HIS B CA 1
ATOM 3135 C C . HIS B 1 195 ? 4.258 0.789 64.033 1.00 11.52 176 HIS B C 1
ATOM 3136 O O . HIS B 1 195 ? 4.967 0.029 63.324 1.00 11.68 176 HIS B O 1
ATOM 3143 N N . ARG B 1 196 ? 3.688 0.380 65.151 1.00 11.26 177 ARG B N 1
ATOM 3144 C CA . ARG B 1 196 ? 3.855 -0.985 65.624 1.00 11.54 177 ARG B CA 1
ATOM 3145 C C . ARG B 1 196 ? 3.363 -2.030 64.615 1.00 11.35 177 ARG B C 1
ATOM 3146 O O . ARG B 1 196 ? 4.099 -2.990 64.273 1.00 10.42 177 ARG B O 1
ATOM 3154 N N . LEU B 1 197 ? 2.172 -1.821 64.049 1.00 11.01 178 LEU B N 1
ATOM 3155 C CA . LEU B 1 197 ? 1.667 -2.723 63.023 1.00 11.55 178 LEU B CA 1
ATOM 3156 C C . LEU B 1 197 ? 2.584 -2.788 61.822 1.00 10.82 178 LEU B C 1
ATOM 3157 O O . LEU B 1 197 ? 2.933 -3.911 61.303 1.00 9.92 178 LEU B O 1
ATOM 3162 N N . SER B 1 198 ? 3.075 -1.621 61.388 1.00 10.08 179 SER B N 1
ATOM 3163 C CA . SER B 1 198 ? 3.954 -1.606 60.210 1.00 10.72 179 SER B CA 1
ATOM 3164 C C . SER B 1 198 ? 5.244 -2.386 60.426 1.00 9.18 179 SER B C 1
ATOM 3165 O O . SER B 1 198 ? 5.770 -2.941 59.492 1.00 10.18 179 SER B O 1
ATOM 3168 N N A SER B 1 199 ? 5.732 -2.434 61.672 0.50 8.49 180 SER B N 1
ATOM 3169 N N B SER B 1 199 ? 5.753 -2.436 61.659 0.50 9.12 180 SER B N 1
ATOM 3170 C CA A SER B 1 199 ? 6.967 -3.150 61.983 0.50 8.05 180 SER B CA 1
ATOM 3171 C CA B SER B 1 199 ? 6.984 -3.180 61.924 0.50 9.24 180 SER B CA 1
ATOM 3172 C C A SER B 1 199 ? 6.832 -4.660 61.791 0.50 8.15 180 SER B C 1
ATOM 3173 C C B SER B 1 199 ? 6.820 -4.663 61.639 0.50 8.84 180 SER B C 1
ATOM 3174 O O A SER B 1 199 ? 7.837 -5.378 61.657 0.50 8.36 180 SER B O 1
ATOM 3175 O O B SER B 1 199 ? 7.788 -5.368 61.274 0.50 9.16 180 SER B O 1
ATOM 3188 N N . LEU B 1 201 ? 4.691 -5.819 59.271 1.00 8.62 182 LEU B N 1
ATOM 3189 C CA . LEU B 1 201 ? 4.323 -5.988 57.851 1.00 9.63 182 LEU B CA 1
ATOM 3190 C C . LEU B 1 201 ? 5.472 -5.742 56.911 1.00 9.88 182 LEU B C 1
ATOM 3191 O O . LEU B 1 201 ? 5.613 -6.474 55.911 1.00 10.85 182 LEU B O 1
ATOM 3196 N N . GLY B 1 202 ? 6.287 -4.733 57.227 1.00 9.88 183 GLY B N 1
ATOM 3197 C CA . GLY B 1 202 ? 7.364 -4.266 56.355 1.00 10.56 183 GLY B CA 1
ATOM 3198 C C . GLY B 1 202 ? 8.652 -5.051 56.526 1.00 12.12 183 GLY B C 1
ATOM 3199 O O . GLY B 1 202 ? 8.902 -5.647 57.587 1.00 12.40 183 GLY B O 1
ATOM 3200 N N . VAL B 1 203 ? 9.483 -5.018 55.497 1.00 13.74 184 VAL B N 1
ATOM 3201 C CA . VAL B 1 203 ? 10.898 -5.405 55.675 1.00 15.94 184 VAL B CA 1
ATOM 3202 C C . VAL B 1 203 ? 11.666 -4.295 56.397 1.00 16.39 184 VAL B C 1
ATOM 3203 O O . VAL B 1 203 ? 11.411 -3.113 56.197 1.00 16.79 184 VAL B O 1
ATOM 3207 N N . PRO B 1 204 ? 12.633 -4.675 57.239 1.00 18.94 185 PRO B N 1
ATOM 3208 C CA . PRO B 1 204 ? 13.552 -3.739 57.896 1.00 19.98 185 PRO B CA 1
ATOM 3209 C C . PRO B 1 204 ? 14.258 -2.808 56.916 1.00 21.37 185 PRO B C 1
ATOM 3210 O O . PRO B 1 204 ? 14.782 -3.284 55.899 1.00 20.73 185 PRO B O 1
ATOM 3214 N N . ALA B 1 205 ? 14.307 -1.513 57.232 1.00 22.13 186 ALA B N 1
ATOM 3215 C CA . ALA B 1 205 ? 15.071 -0.519 56.453 1.00 24.11 186 ALA B CA 1
ATOM 3216 C C . ALA B 1 205 ? 15.500 0.646 57.339 1.00 25.38 186 ALA B C 1
ATOM 3217 O O . ALA B 1 205 ? 14.850 0.936 58.351 1.00 26.27 186 ALA B O 1
ATOM 3219 N N . GLN B 1 206 ? 16.596 1.301 56.964 1.00 27.12 187 GLN B N 1
ATOM 3220 C CA . GLN B 1 206 ? 17.123 2.428 57.742 1.00 28.63 187 GLN B CA 1
ATOM 3221 C C . GLN B 1 206 ? 16.277 3.702 57.635 1.00 28.90 187 GLN B C 1
ATOM 3222 O O . GLN B 1 206 ? 15.979 4.333 58.656 1.00 29.74 187 GLN B O 1
ATOM 3228 N N . GLU B 1 207 ? 15.879 4.084 56.419 1.00 28.03 188 GLU B N 1
ATOM 3229 C CA . GLU B 1 207 ? 15.105 5.309 56.265 1.00 27.08 188 GLU B CA 1
ATOM 3230 C C . GLU B 1 207 ? 13.623 5.034 56.040 1.00 25.11 188 GLU B C 1
ATOM 3231 O O . GLU B 1 207 ? 13.230 3.907 55.708 1.00 25.23 188 GLU B O 1
ATOM 3237 N N . THR B 1 208 ? 12.813 6.065 56.279 1.00 22.66 189 THR B N 1
ATOM 3238 C CA . THR B 1 208 ? 11.380 6.018 56.062 1.00 19.75 189 THR B CA 1
ATOM 3239 C C . THR B 1 208 ? 11.160 5.910 54.568 1.00 17.63 189 THR B C 1
ATOM 3240 O O . THR B 1 208 ? 11.838 6.545 53.778 1.00 18.20 189 THR B O 1
ATOM 3244 N N . ALA B 1 209 ? 10.218 5.060 54.197 1.00 12.94 190 ALA B N 1
ATOM 3245 C CA . ALA B 1 209 ? 9.850 4.826 52.789 1.00 11.92 190 ALA B CA 1
ATOM 3246 C C . ALA B 1 209 ? 9.181 6.078 52.229 1.00 11.63 190 ALA B C 1
ATOM 3247 O O . ALA B 1 209 ? 8.221 6.602 52.829 1.00 12.89 190 ALA B O 1
ATOM 3249 N N . PRO B 1 210 ? 9.697 6.611 51.106 1.00 11.57 191 PRO B N 1
ATOM 3250 C CA . PRO B 1 210 ? 9.071 7.808 50.503 1.00 11.21 191 PRO B CA 1
ATOM 3251 C C . PRO B 1 210 ? 7.755 7.510 49.807 1.00 10.40 191 PRO B C 1
ATOM 3252 O O . PRO B 1 210 ? 7.501 6.386 49.355 1.00 10.11 191 PRO B O 1
ATOM 3256 N N . ALA B 1 211 ? 6.900 8.530 49.728 1.00 8.66 192 ALA B N 1
ATOM 3257 C CA . ALA B 1 211 ? 5.663 8.374 48.959 1.00 7.99 192 ALA B CA 1
ATOM 3258 C C . ALA B 1 211 ? 6.008 8.168 47.473 1.00 8.13 192 ALA B C 1
ATOM 3259 O O . ALA B 1 211 ? 7.026 8.667 46.962 1.00 9.38 192 ALA B O 1
ATOM 3261 N N . LYS B 1 212 ? 5.093 7.521 46.763 1.00 8.04 193 LYS B N 1
ATOM 3262 C CA . LYS B 1 212 ? 5.272 7.313 45.327 1.00 8.83 193 LYS B CA 1
ATOM 3263 C C . LYS B 1 212 ? 5.534 8.579 44.539 1.00 8.14 193 LYS B C 1
ATOM 3264 O O . LYS B 1 212 ? 6.410 8.649 43.707 1.00 8.40 193 LYS B O 1
ATOM 3270 N N . LEU B 1 213 ? 4.709 9.593 44.805 1.00 8.55 194 LEU B N 1
ATOM 3271 C CA . LEU B 1 213 ? 4.819 10.859 44.097 1.00 8.05 194 LEU B CA 1
ATOM 3272 C C . LEU B 1 213 ? 6.195 11.490 44.288 1.00 8.16 194 LEU B C 1
ATOM 3273 O O . LEU B 1 213 ? 6.712 12.102 43.361 1.00 8.71 194 LEU B O 1
ATOM 3278 N N . ILE B 1 214 ? 6.752 11.394 45.503 1.00 8.19 195 ILE B N 1
ATOM 3279 C CA . ILE B 1 214 ? 8.054 11.968 45.765 1.00 8.38 195 ILE B CA 1
ATOM 3280 C C . ILE B 1 214 ? 9.116 11.254 44.930 1.00 7.51 195 ILE B C 1
ATOM 3281 O O . ILE B 1 214 ? 9.944 11.930 44.311 1.00 7.91 195 ILE B O 1
ATOM 3286 N N . VAL B 1 215 ? 9.058 9.928 44.839 1.00 8.28 196 VAL B N 1
ATOM 3287 C CA . VAL B 1 215 ? 9.996 9.204 43.956 1.00 8.40 196 VAL B CA 1
ATOM 3288 C C . VAL B 1 215 ? 9.793 9.608 42.496 1.00 8.41 196 VAL B C 1
ATOM 3289 O O . VAL B 1 215 ? 10.788 9.910 41.781 1.00 9.32 196 VAL B O 1
ATOM 3293 N N . TYR B 1 216 ? 8.517 9.690 42.071 1.00 7.37 197 TYR B N 1
ATOM 3294 C CA . TYR B 1 216 ? 8.228 10.188 40.727 1.00 7.21 197 TYR B CA 1
ATOM 3295 C C . TYR B 1 216 ? 8.889 11.552 40.478 1.00 8.38 197 TYR B C 1
ATOM 3296 O O . TYR B 1 216 ? 9.514 11.752 39.440 1.00 8.67 197 TYR B O 1
ATOM 3305 N N . LEU B 1 217 ? 8.716 12.501 41.409 1.00 8.02 198 LEU B N 1
ATOM 3306 C CA . LEU B 1 217 ? 9.207 13.869 41.176 1.00 9.19 198 LEU B CA 1
ATOM 3307 C C . LEU B 1 217 ? 10.698 13.915 41.123 1.00 11.07 198 LEU B C 1
ATOM 3308 O O . LEU B 1 217 ? 11.259 14.668 40.309 1.00 10.57 198 LEU B O 1
ATOM 3313 N N . GLN B 1 218 ? 11.343 13.126 41.970 1.00 10.96 199 GLN B N 1
ATOM 3314 C CA . GLN B 1 218 ? 12.805 13.064 41.968 1.00 13.07 199 GLN B CA 1
ATOM 3315 C C . GLN B 1 218 ? 13.302 12.609 40.613 1.00 13.42 199 GLN B C 1
ATOM 3316 O O . GLN B 1 218 ? 14.277 13.180 40.084 1.00 14.03 199 GLN B O 1
ATOM 3322 N N . ARG B 1 219 ? 12.614 11.620 40.036 1.00 14.59 200 ARG B N 1
ATOM 3323 C CA . ARG B 1 219 ? 12.956 11.077 38.708 1.00 15.74 200 ARG B CA 1
ATOM 3324 C C . ARG B 1 219 ? 12.609 12.025 37.558 1.00 16.36 200 ARG B C 1
ATOM 3325 O O . ARG B 1 219 ? 13.446 12.346 36.705 1.00 17.13 200 ARG B O 1
ATOM 3333 N N . PHE B 1 220 ? 11.377 12.517 37.559 1.00 15.23 201 PHE B N 1
ATOM 3334 C CA . PHE B 1 220 ? 10.850 13.126 36.331 1.00 15.59 201 PHE B CA 1
ATOM 3335 C C . PHE B 1 220 ? 10.756 14.648 36.377 1.00 16.85 201 PHE B C 1
ATOM 3336 O O . PHE B 1 220 ? 10.658 15.299 35.328 1.00 17.06 201 PHE B O 1
ATOM 3344 N N . ARG B 1 221 ? 10.772 15.213 37.576 1.00 17.27 202 ARG B N 1
ATOM 3345 C CA . ARG B 1 221 ? 10.767 16.659 37.730 1.00 17.20 202 ARG B CA 1
ATOM 3346 C C . ARG B 1 221 ? 11.819 17.053 38.759 1.00 16.97 202 ARG B C 1
ATOM 3347 O O . ARG B 1 221 ? 11.514 17.721 39.734 1.00 16.52 202 ARG B O 1
ATOM 3355 N N . PRO B 1 222 ? 13.077 16.639 38.537 1.00 16.86 203 PRO B N 1
ATOM 3356 C CA . PRO B 1 222 ? 14.091 16.869 39.570 1.00 17.58 203 PRO B CA 1
ATOM 3357 C C . PRO B 1 222 ? 14.192 18.328 40.038 1.00 18.12 203 PRO B C 1
ATOM 3358 O O . PRO B 1 222 ? 14.419 18.561 41.219 1.00 18.34 203 PRO B O 1
ATOM 3362 N N . GLN B 1 223 ? 14.004 19.296 39.133 1.00 19.02 204 GLN B N 1
ATOM 3363 C CA . GLN B 1 223 ? 14.110 20.708 39.510 1.00 20.58 204 GLN B CA 1
ATOM 3364 C C . GLN B 1 223 ? 12.937 21.140 40.394 1.00 21.20 204 GLN B C 1
ATOM 3365 O O . GLN B 1 223 ? 13.112 21.933 41.316 1.00 21.12 204 GLN B O 1
ATOM 3371 N N . ASP B 1 224 ? 11.757 20.585 40.130 1.00 22.10 205 ASP B N 1
ATOM 3372 C CA . ASP B 1 224 ? 10.578 20.814 40.977 1.00 22.72 205 ASP B CA 1
ATOM 3373 C C . ASP B 1 224 ? 10.723 20.155 42.347 1.00 22.82 205 ASP B C 1
ATOM 3374 O O . ASP B 1 224 ? 10.355 20.752 43.361 1.00 22.77 205 ASP B O 1
ATOM 3379 N N . TYR B 1 225 ? 11.281 18.945 42.378 1.00 23.01 206 TYR B N 1
ATOM 3380 C CA . TYR B 1 225 ? 11.520 18.227 43.631 1.00 22.93 206 TYR B CA 1
ATOM 3381 C C . TYR B 1 225 ? 12.404 19.056 44.573 1.00 23.03 206 TYR B C 1
ATOM 3382 O O . TYR B 1 225 ? 12.181 19.101 45.782 1.00 22.78 206 TYR B O 1
ATOM 3391 N N . GLN B 1 226 ? 13.394 19.727 44.010 1.00 22.79 207 GLN B N 1
ATOM 3392 C CA . GLN B 1 226 ? 14.265 20.566 44.819 1.00 23.48 207 GLN B CA 1
ATOM 3393 C C . GLN B 1 226 ? 13.529 21.802 45.359 1.00 23.67 207 GLN B C 1
ATOM 3394 O O . GLN B 1 226 ? 12.856 22.517 44.605 1.00 24.23 207 GLN B O 1
ATOM 3400 N N . ARG B 1 227 ? 13.614 22.006 46.676 1.00 24.05 208 ARG B N 1
ATOM 3401 C CA . ARG B 1 227 ? 12.966 23.149 47.349 1.00 24.68 208 ARG B CA 1
ATOM 3402 C C . ARG B 1 227 ? 13.833 23.761 48.469 1.00 24.95 208 ARG B C 1
ATOM 3403 O O . ARG B 1 227 ? 14.474 22.794 49.336 1.00 25.06 208 ARG B O 1
#

Solvent-accessible surface area: 19838 Å² total

InterPro domains:
  IPR012177 Thiamine triphosphatase, eukaryotes [PIRSF036561] (1-224)
  IPR012177 Thiamine triphosphatase, eukaryotes [cd07758] (6-198)
  IPR023577 CYTH domain [PF01928] (6-189)
  IPR023577 CYTH domain [PS51707] (5-201)
  IPR023577 CYTH domain [SM01118] (5-200)
  IPR033469 CYTH-like domain superfamily [SSF55154] (4-215)
  IPR039582 Thiamine-triphosphatase [PTHR14586] (1-222)

Sequence (412 aa):
AQGLIEVERKFLPGPGTEERLQELGGTLEYRVTTFRDTYYDTPELSLQADHWLRRRREDSGWELKCCPGAAGVLGPHTEYKELTAEPTTIVAQLCKVVLRAGAGDVAAVLGPLGLQEVASFVTKRSAWKLVLLGADEEEPQLRVDLDTADFGYAVGEVEALVHEEAEVPTALEKKIHRLSSSLGVPAQETAPAKLIVYLQRRFRPQDYQRLLEVNSQGLIEVERKFLLPGPGTEEERLQELGGTLEYRVTFRDTYYDTPELSLQADHWLRRREDSGWELKCPGAAGVVLGPHTTEYKKELTAEPTTIVAQLCKVLRADGLGAGDVAAVLGPLGLQEVASFVTKKRSSAWKLVLLGADEEEPQLRVDLDTADFGYAVGEVEALVHEEAEVPTALEEKIHRLSSSLGVPAQETAPAKLIVYLQRFRPQDYQR

Organism: Homo sapiens (NCBI:txid9606)

CATH classification: 2.40.320.10

Foldseek 3Di:
DAAQKKFKAKFFADPCLVVVCVVLVKDQPDKDKKKKWWKAAPLRLCLQLWTWIQIPPPGIWIWHAPDPPPDDRPGMTGIDGQQQVVLVVLCVSQVHPDNGDVVCCVVSRMDTDDMWMKIKGKMKRQAPVVPDPQRIWIKIWIATPVGDTMIMTIGHDHDPVCRVVRNVVSQVSCVSVGDPPDHDDDPSLVVCVVPVVVSNVSSVVVND/DQFKKFKAKFAADPCLVVVCVVLVKDWPDKDKKKKWWKAAPLRQCVQLWTWIQIPPQGIKIWHADDCCVVPHDGMTGIDRQQQVVLQVLCVSLVHPRDGDRHPVVCCVVSRMDTDDMWMKIKTKMWRQDCQLDVVFRGWIKIWIATPVGDIMIMIIDTHHDPVCRVSNNVSVVVVSVSHDDDDDGRDDPVLVVCVPPVVVSNPD

Radius of gyration: 24.71 Å; Cα contacts (8 Å, |Δi|>4): 861; chains: 2; bounding box: 38×49×75 Å

B-factor: mean 15.97, std 7.22, range [5.37, 49.59]

Secondary structure (DSSP, 8-state):
---SEEEEEEE---TTHHHHHHHTT-EEEEEEEEEEEEEE-TT-----S-EEEEETTTEEEEEEESSBTTB-TTSEEEEE-SHHHHHHHHHHHHT---SSHHHHHHHHT-EEEEEEEEEEEEEEEEGGGG-SSS-EEEEEEEEETTS-EEEEEEEEESSGGGHHHHHHHHHHHH-----TT-----HHHHHHHHH-HHHHHHHHHHH-/--PEEEEEEE---TTHHHHHHHTT-EEEEEEEEEEEEEE-TT-----S-EEEEETTTEEEEEEE-GGGGT-SSSEEEEE--HHHHHHHHHHHTT------S-THHHHTTTT-EEEEEEEEEEEEEEEE-TTT-SSS-EEEEEEEEETTS-EEEEEEEEESSGGGHHHHHHHHHHHH--PPP-SSPPPPHHHHHHHHH-HHHH--

GO terms:
  GO:0005829 cytosol (C, TAS)
  GO:0005515 protein binding (F, IPI)
  GO:0016311 dephosphorylation (P, IDA)
  GO:0050333 thiamine triphosphate phosphatase activity (F, IDA)
  GO:0016787 hydrolase activity (F, TAS)
  GO:0006772 thiamine metabolic process (P, TAS)

Nearest PDB structures (foldseek):
  3bhd-assembly1_A  TM=1.005E+00  e=6.242E-45  Homo sapiens
  3tvl-assembly2_B  TM=9.662E-01  e=1.121E-36  Homo sapiens
  3bhd-assembly2_B  TM=9.176E-01  e=4.532E-38  Homo sapiens
  5a65-assembly1_A  TM=8.465E-01  e=6.013E-30  Mus musculus
  2jmu-assembly1_A  TM=5.186E-01  e=4.674E-26  Mus musculus